Protein AF-A0A2G8KT86-F1 (afdb_monomer)

Structure (mmCIF, N/CA/C/O backbone):
data_AF-A0A2G8KT86-F1
#
_entry.id   AF-A0A2G8KT86-F1
#
loop_
_atom_site.group_PDB
_atom_site.id
_atom_site.type_symbol
_atom_site.label_atom_id
_atom_site.label_alt_id
_atom_site.label_comp_id
_atom_site.label_asym_id
_atom_site.label_entity_id
_atom_site.label_seq_id
_atom_site.pdbx_PDB_ins_code
_atom_site.Cartn_x
_atom_site.Cartn_y
_atom_site.Cartn_z
_atom_site.occupancy
_atom_site.B_iso_or_equiv
_atom_site.auth_seq_id
_atom_site.auth_comp_id
_atom_site.auth_asym_id
_atom_site.auth_atom_id
_atom_site.pdbx_PDB_model_num
ATOM 1 N N . MET A 1 1 ? -41.279 8.155 -11.897 1.00 30.06 1 MET A N 1
ATOM 2 C CA . MET A 1 1 ? -41.472 6.997 -11.000 1.00 30.06 1 MET A CA 1
ATOM 3 C C . MET A 1 1 ? -40.172 6.845 -10.224 1.00 30.06 1 MET A C 1
ATOM 5 O O . MET A 1 1 ? -39.197 6.355 -10.774 1.00 30.06 1 MET A O 1
ATOM 9 N N . ILE A 1 2 ? -40.099 7.451 -9.037 1.00 25.47 2 ILE A N 1
ATOM 10 C CA . ILE A 1 2 ? -38.886 7.472 -8.208 1.00 25.47 2 ILE A CA 1
ATOM 11 C C . ILE A 1 2 ? -38.742 6.053 -7.657 1.00 25.47 2 ILE A C 1
ATOM 13 O O . ILE A 1 2 ? -39.586 5.626 -6.872 1.00 25.47 2 ILE A O 1
ATOM 17 N N . ARG A 1 3 ? -37.759 5.284 -8.143 1.00 27.16 3 ARG A N 1
ATOM 18 C CA . ARG A 1 3 ? -37.439 3.982 -7.551 1.00 27.16 3 ARG A CA 1
ATOM 19 C C . ARG A 1 3 ? -37.040 4.241 -6.101 1.00 27.16 3 ARG A C 1
ATOM 21 O O . ARG A 1 3 ? -36.070 4.949 -5.851 1.00 27.16 3 ARG A O 1
ATOM 28 N N . SER A 1 4 ? -37.834 3.712 -5.175 1.00 34.44 4 SER A N 1
ATOM 29 C CA . SER A 1 4 ? -37.477 3.580 -3.767 1.00 34.44 4 SER A CA 1
ATOM 30 C C . SER A 1 4 ? -36.185 2.770 -3.700 1.00 34.44 4 SER A C 1
ATOM 32 O O . SER A 1 4 ? -36.219 1.554 -3.854 1.00 34.44 4 SER A O 1
ATOM 34 N N . LEU A 1 5 ? -35.047 3.448 -3.565 1.00 42.00 5 LEU A N 1
ATOM 35 C CA . LEU A 1 5 ? -33.783 2.824 -3.199 1.00 42.00 5 LEU A CA 1
ATOM 36 C C . LEU A 1 5 ? -33.956 2.360 -1.754 1.00 42.00 5 LEU A C 1
ATOM 38 O O . LEU A 1 5 ? -33.899 3.193 -0.855 1.00 42.00 5 LEU A O 1
ATOM 42 N N . SER A 1 6 ? -34.250 1.082 -1.526 1.00 51.47 6 SER A N 1
ATOM 43 C CA . SER A 1 6 ? -34.244 0.536 -0.168 1.00 51.47 6 SER A CA 1
ATOM 44 C C . SER A 1 6 ? -32.788 0.486 0.308 1.00 51.47 6 SER A C 1
ATOM 46 O O . SER A 1 6 ? -32.000 -0.270 -0.264 1.00 51.47 6 SER A O 1
ATOM 48 N N . PRO A 1 7 ? -32.381 1.323 1.278 1.00 70.44 7 PRO A N 1
ATOM 49 C CA . PRO A 1 7 ? -30.993 1.393 1.698 1.00 70.44 7 PRO A CA 1
ATOM 50 C C . PRO A 1 7 ? -30.634 0.167 2.541 1.00 70.44 7 PRO A C 1
ATOM 52 O O . PRO A 1 7 ? -31.467 -0.367 3.267 1.00 70.44 7 PRO A O 1
ATOM 55 N N . LEU A 1 8 ? -29.379 -0.267 2.457 1.00 72.69 8 LEU A N 1
ATOM 56 C CA . LEU A 1 8 ? -28.808 -1.198 3.423 1.00 72.69 8 LEU A CA 1
ATOM 57 C C . LEU A 1 8 ? -28.822 -0.540 4.810 1.00 72.69 8 LEU A C 1
ATOM 59 O O . LEU A 1 8 ? -28.224 0.521 4.995 1.00 72.69 8 LEU A O 1
ATOM 63 N N . GLU A 1 9 ? -29.500 -1.157 5.772 1.00 78.50 9 GLU A N 1
ATOM 64 C CA . GLU A 1 9 ? -29.534 -0.703 7.161 1.00 78.50 9 GLU A CA 1
ATOM 65 C C . GLU A 1 9 ? -28.512 -1.489 7.979 1.00 78.50 9 GLU A C 1
ATOM 67 O O . GLU A 1 9 ? -28.404 -2.706 7.848 1.00 78.50 9 GLU A O 1
ATOM 72 N N . LEU A 1 10 ? -27.758 -0.796 8.830 1.00 79.00 10 LEU A N 1
ATOM 73 C CA . LEU A 1 10 ? -26.762 -1.389 9.716 1.00 79.00 10 LEU A CA 1
ATOM 74 C C . LEU A 1 10 ? -26.991 -0.881 11.133 1.00 79.00 10 LEU A C 1
ATOM 76 O O . LEU A 1 10 ? -26.990 0.326 11.368 1.00 79.00 10 LEU A O 1
ATOM 80 N N . GLN A 1 11 ? -27.078 -1.802 12.083 1.00 81.00 11 GLN A N 1
ATOM 81 C CA . GLN A 1 11 ? -27.097 -1.499 13.505 1.00 81.00 11 GLN A CA 1
ATOM 82 C C . GLN A 1 11 ? -25.949 -2.231 14.193 1.00 81.00 11 GLN A C 1
ATOM 84 O O . GLN A 1 11 ? -25.805 -3.441 14.038 1.00 81.00 11 GLN A O 1
ATOM 89 N N . CYS A 1 12 ? -25.148 -1.522 14.986 1.00 79.38 12 CYS A N 1
ATOM 90 C CA . CYS A 1 12 ? -24.151 -2.148 15.848 1.00 79.38 12 CYS A CA 1
ATOM 91 C C . CYS A 1 12 ? -24.674 -2.245 17.284 1.00 79.38 12 CYS A C 1
ATOM 93 O O . CYS A 1 12 ? -25.558 -1.495 17.700 1.00 79.38 12 CYS A O 1
ATOM 95 N N . ARG A 1 13 ? -24.101 -3.171 18.050 1.00 80.06 13 ARG A N 1
ATOM 96 C CA . ARG A 1 13 ? -24.414 -3.403 19.458 1.00 80.06 13 ARG A CA 1
ATOM 97 C C . ARG A 1 13 ? -23.136 -3.420 20.274 1.00 80.06 13 ARG A C 1
ATOM 99 O O . ARG A 1 13 ? -22.137 -4.023 19.870 1.00 80.06 13 ARG A O 1
ATOM 106 N N . THR A 1 14 ? -23.189 -2.790 21.438 1.00 80.94 14 THR A N 1
ATOM 107 C CA . THR A 1 14 ? -22.102 -2.809 22.410 1.00 80.94 14 THR A CA 1
ATOM 108 C C . THR A 1 14 ? -22.468 -3.643 23.635 1.00 80.94 14 THR A C 1
ATOM 110 O O . THR A 1 14 ? -23.631 -3.957 23.879 1.00 80.94 14 THR A O 1
ATOM 113 N N . GLY A 1 15 ? -21.452 -4.061 24.379 1.00 80.00 15 GLY A N 1
ATOM 114 C CA . GLY A 1 15 ? -21.580 -4.703 25.684 1.00 80.00 15 GLY A CA 1
ATOM 115 C C . GLY A 1 15 ? -20.430 -4.268 26.585 1.00 80.00 15 GLY A C 1
ATOM 116 O O . GLY A 1 15 ? -19.457 -3.699 26.096 1.00 80.00 15 GLY A O 1
ATOM 117 N N . LEU A 1 16 ? -20.522 -4.521 27.893 1.00 84.25 16 LEU A N 1
ATOM 118 C CA . LEU A 1 16 ? -19.490 -4.095 28.851 1.00 84.25 16 LEU A CA 1
ATOM 119 C C . LEU A 1 16 ? -18.106 -4.630 28.469 1.00 84.25 16 LEU A C 1
ATOM 121 O O . LEU A 1 16 ? -17.969 -5.801 28.117 1.00 84.25 16 LEU A O 1
ATOM 125 N N . ALA A 1 17 ? -17.071 -3.801 28.539 1.00 84.50 17 ALA A N 1
ATOM 126 C CA . ALA A 1 17 ? -15.701 -4.249 28.312 1.00 84.50 17 ALA A CA 1
ATOM 127 C C . ALA A 1 17 ? -15.254 -5.219 29.416 1.00 84.50 17 ALA A C 1
ATOM 129 O O . ALA A 1 17 ? -15.837 -5.238 30.503 1.00 84.50 17 ALA A O 1
ATOM 130 N N . TRP A 1 18 ? -14.221 -6.015 29.141 1.00 87.19 18 TRP A N 1
ATOM 131 C CA . TRP A 1 18 ? -13.595 -6.885 30.136 1.00 87.19 18 TRP A CA 1
ATOM 132 C C . TRP A 1 18 ? -12.182 -6.408 30.461 1.00 87.19 18 TRP A C 1
ATOM 134 O O . TRP A 1 18 ? -11.434 -6.015 29.561 1.00 87.19 18 TRP A O 1
ATOM 144 N N . ASN A 1 19 ? -11.815 -6.459 31.739 1.00 86.44 19 ASN A N 1
ATOM 145 C CA . ASN A 1 19 ? -10.436 -6.243 32.167 1.00 86.44 19 ASN A CA 1
ATOM 146 C C . ASN A 1 19 ? -9.560 -7.475 31.855 1.00 86.44 19 ASN A C 1
ATOM 148 O O . ASN A 1 19 ? -10.053 -8.505 31.398 1.00 86.44 19 ASN A O 1
ATOM 152 N N . ASN A 1 20 ? -8.259 -7.397 32.148 1.00 84.31 20 ASN A N 1
ATOM 153 C CA . ASN A 1 20 ? -7.320 -8.519 31.978 1.00 84.31 20 ASN A CA 1
ATOM 154 C C . ASN A 1 20 ? -7.651 -9.785 32.801 1.00 84.31 20 ASN A C 1
ATOM 156 O O . ASN A 1 20 ? -7.024 -10.821 32.605 1.00 84.31 20 ASN A O 1
ATOM 160 N N . LEU A 1 21 ? -8.597 -9.708 33.741 1.00 86.06 21 LEU A N 1
ATOM 161 C CA . LEU A 1 21 ? -9.075 -10.831 34.553 1.00 86.06 21 LEU A CA 1
ATOM 162 C C . LEU A 1 21 ? -10.418 -11.387 34.045 1.00 86.06 21 LEU A C 1
ATOM 164 O O . LEU A 1 21 ? -11.024 -12.219 34.715 1.00 86.06 21 LEU A O 1
ATOM 168 N N . ASN A 1 22 ? -10.878 -10.950 32.866 1.00 83.44 22 ASN A N 1
ATOM 169 C CA . ASN A 1 22 ? -12.182 -11.274 32.280 1.00 83.44 22 ASN A CA 1
ATOM 170 C C . ASN A 1 22 ? -13.388 -10.800 33.114 1.00 83.44 22 ASN A C 1
ATOM 172 O O . ASN A 1 22 ? -14.484 -11.349 33.004 1.00 83.44 22 ASN A O 1
ATOM 176 N N . GLU A 1 23 ? -13.212 -9.762 33.933 1.00 88.06 23 GLU A N 1
ATOM 177 C CA . GLU A 1 23 ? -14.293 -9.156 34.713 1.00 88.06 23 GLU A CA 1
ATOM 178 C C . GLU A 1 23 ? -14.885 -7.953 33.974 1.00 88.06 23 GLU A C 1
ATOM 180 O O . GLU A 1 23 ? -14.172 -7.185 33.324 1.00 88.06 23 GLU A O 1
ATOM 185 N N . THR A 1 24 ? -16.197 -7.751 34.099 1.00 86.88 24 THR A N 1
ATOM 186 C CA . THR A 1 24 ? -16.901 -6.640 33.448 1.00 86.88 24 THR A C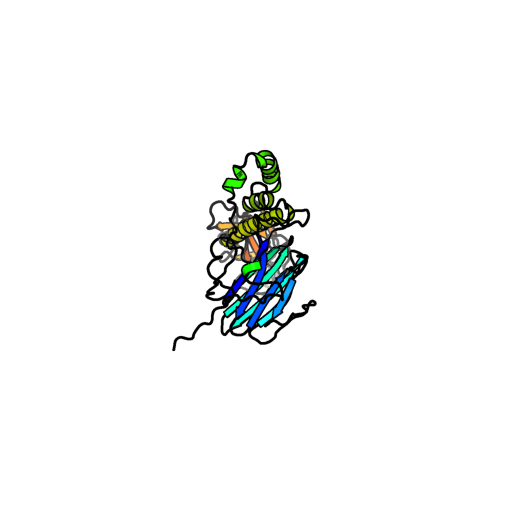A 1
ATOM 187 C C . THR A 1 24 ? -16.514 -5.281 34.024 1.00 86.88 24 THR A C 1
ATOM 189 O O . THR A 1 24 ? -16.559 -5.075 35.236 1.00 86.88 24 THR A O 1
ATOM 192 N N . VAL A 1 25 ? -16.248 -4.322 33.141 1.00 84.50 25 VAL A N 1
ATOM 193 C CA . VAL A 1 25 ? -15.935 -2.929 33.469 1.00 84.50 25 VAL A CA 1
ATOM 194 C C . VAL A 1 25 ? -17.157 -2.061 33.175 1.00 84.50 25 VAL A C 1
ATOM 196 O O . VAL A 1 25 ? -17.517 -1.865 32.019 1.00 84.50 25 VAL A O 1
ATOM 199 N N . ALA A 1 26 ? -17.799 -1.520 34.213 1.00 82.12 26 ALA A N 1
ATOM 200 C CA . ALA A 1 26 ? -19.052 -0.761 34.081 1.00 82.12 26 ALA A CA 1
ATOM 201 C C . ALA A 1 26 ? -18.917 0.553 33.284 1.00 82.12 26 ALA A C 1
ATOM 203 O O . ALA A 1 26 ? -19.892 1.073 32.746 1.00 82.12 26 ALA A O 1
ATOM 204 N N . THR A 1 27 ? -17.707 1.105 33.220 1.00 77.88 27 THR A N 1
ATOM 205 C CA . THR A 1 27 ? -17.407 2.400 32.597 1.00 77.88 27 THR A CA 1
ATOM 206 C C . THR A 1 27 ? -16.963 2.293 31.141 1.00 77.88 27 THR A C 1
ATOM 208 O O . THR A 1 27 ? -16.780 3.319 30.494 1.00 77.88 27 THR A O 1
ATOM 211 N N . ALA A 1 28 ? -16.810 1.079 30.607 1.00 80.38 28 ALA A N 1
ATOM 212 C CA . ALA A 1 28 ? -16.388 0.851 29.232 1.00 80.38 28 ALA A CA 1
ATOM 213 C C . ALA A 1 28 ? -17.311 -0.130 28.522 1.00 80.38 28 ALA A C 1
ATOM 215 O O . ALA A 1 28 ? -17.793 -1.102 29.102 1.00 80.38 28 ALA A O 1
ATOM 216 N N . THR A 1 29 ? -17.500 0.095 27.226 1.00 82.50 29 THR A N 1
ATOM 217 C CA . THR A 1 29 ? -18.201 -0.837 26.349 1.00 82.50 29 THR A CA 1
ATOM 218 C C . THR A 1 29 ? -17.368 -1.116 25.104 1.00 82.50 29 THR A C 1
ATOM 220 O O . THR A 1 29 ? -16.588 -0.274 24.671 1.00 82.50 29 THR A O 1
ATOM 223 N N . VAL A 1 30 ? -17.523 -2.312 24.543 1.00 80.25 30 VAL A N 1
ATOM 224 C CA . VAL A 1 30 ? -16.889 -2.753 23.292 1.00 80.25 30 VAL A CA 1
ATOM 225 C C . VAL A 1 30 ? -17.957 -3.224 22.314 1.00 80.25 30 VAL A C 1
ATOM 227 O O . VAL A 1 30 ? -19.075 -3.545 22.724 1.00 80.25 30 VAL A O 1
ATOM 230 N N . PHE A 1 31 ? -17.632 -3.281 21.024 1.00 81.69 31 PHE A N 1
ATOM 231 C CA . PHE A 1 31 ? -18.527 -3.855 20.023 1.00 81.69 31 PHE A CA 1
ATOM 232 C C . PHE A 1 31 ? -18.649 -5.366 20.223 1.00 81.69 31 PHE A C 1
ATOM 234 O O . PHE A 1 31 ? -17.655 -6.089 20.251 1.00 81.69 31 PHE A O 1
ATOM 241 N N . VAL A 1 32 ? -19.887 -5.844 20.348 1.00 85.19 32 VAL A N 1
ATOM 242 C CA . VAL A 1 32 ? -20.200 -7.264 20.594 1.00 85.19 32 VAL A CA 1
ATOM 243 C C . VAL A 1 32 ? -21.140 -7.854 19.548 1.00 85.19 32 VAL A C 1
ATOM 245 O O . VAL A 1 32 ? -21.571 -8.999 19.670 1.00 85.19 32 VAL A O 1
ATOM 248 N N . GLY A 1 33 ? -21.511 -7.075 18.537 1.00 86.25 33 GLY A N 1
ATOM 249 C CA . GLY A 1 33 ? -22.323 -7.557 17.435 1.00 86.25 33 GLY A CA 1
ATOM 250 C C . GLY A 1 33 ? -22.766 -6.455 16.490 1.00 86.25 33 GLY A C 1
ATOM 251 O O . GLY A 1 33 ? -22.688 -5.267 16.805 1.00 86.25 33 GLY A O 1
ATOM 252 N N . PHE A 1 34 ? -23.261 -6.871 15.335 1.00 86.38 34 PHE A N 1
ATOM 253 C CA . PHE A 1 34 ? -23.908 -6.015 14.354 1.00 86.38 34 PHE A CA 1
ATOM 254 C C . PHE A 1 34 ? -25.012 -6.793 13.630 1.00 86.38 34 PHE A C 1
ATOM 256 O O . PHE A 1 34 ? -24.960 -8.018 13.528 1.00 86.38 34 PHE A O 1
ATOM 263 N N . ALA A 1 35 ? -26.009 -6.076 13.132 1.00 87.06 35 ALA A N 1
ATOM 264 C CA . ALA A 1 35 ? -27.081 -6.603 12.307 1.00 87.06 35 ALA A CA 1
ATOM 265 C C . ALA A 1 35 ? -27.220 -5.730 11.059 1.00 87.06 35 ALA A C 1
ATOM 267 O O . ALA A 1 35 ? -27.201 -4.501 11.145 1.00 87.06 35 ALA A O 1
ATOM 268 N N . VAL A 1 36 ? -27.337 -6.375 9.903 1.00 84.50 36 VAL A N 1
ATOM 269 C CA . VAL A 1 36 ? -27.530 -5.740 8.601 1.00 84.50 36 VAL A CA 1
ATOM 270 C C . VAL A 1 36 ? -28.853 -6.204 8.027 1.00 84.50 36 VAL A C 1
ATOM 272 O O . VAL A 1 36 ? -29.089 -7.408 7.949 1.00 84.50 36 VAL A O 1
ATOM 275 N N . GLN A 1 37 ? -29.677 -5.260 7.584 1.00 85.25 37 GLN A N 1
ATOM 276 C CA . GLN A 1 37 ? -30.889 -5.525 6.821 1.00 85.25 37 GLN A CA 1
ATOM 277 C C . GLN A 1 37 ? -30.723 -4.983 5.401 1.00 85.25 37 GLN A C 1
ATOM 279 O O . GLN A 1 37 ? -30.433 -3.806 5.191 1.00 85.25 37 GLN A O 1
ATOM 284 N N . PHE A 1 38 ? -30.943 -5.842 4.412 1.00 83.06 38 PHE A N 1
ATOM 285 C CA . PHE A 1 38 ? -30.991 -5.485 3.003 1.00 83.06 38 PHE A CA 1
ATOM 286 C C . PHE A 1 38 ? -32.231 -6.112 2.368 1.00 83.06 38 PHE A C 1
ATOM 288 O O . PHE A 1 38 ? -32.312 -7.330 2.226 1.00 83.06 38 PHE A O 1
ATOM 295 N N . HIS A 1 39 ? -33.217 -5.293 1.995 1.00 81.81 39 HIS A N 1
ATOM 296 C CA . HIS A 1 39 ? -34.538 -5.774 1.570 1.00 81.81 39 HIS A CA 1
ATOM 297 C C . HIS A 1 39 ? -35.162 -6.712 2.619 1.00 81.81 39 HIS A C 1
ATOM 299 O O . HIS A 1 39 ? -35.388 -6.290 3.748 1.00 81.81 39 HIS A O 1
ATOM 305 N N . SER A 1 40 ? -35.433 -7.972 2.270 1.00 86.00 40 SER A N 1
ATOM 306 C CA . SER A 1 40 ? -35.930 -9.022 3.170 1.00 86.00 40 SER A CA 1
ATOM 307 C C . SER A 1 40 ? -34.820 -9.878 3.789 1.00 86.00 40 SER A C 1
ATOM 309 O O . SER A 1 40 ? -35.118 -10.870 4.449 1.00 86.00 40 SER A O 1
ATOM 311 N N . HIS A 1 41 ? -33.552 -9.536 3.560 1.00 87.12 41 HIS A N 1
ATOM 312 C CA . HIS A 1 41 ? -32.406 -10.302 4.031 1.00 87.12 41 HIS A CA 1
ATOM 313 C C . HIS A 1 41 ? -31.778 -9.646 5.248 1.00 87.12 41 HIS A C 1
ATOM 315 O O . HIS A 1 41 ? -31.306 -8.512 5.180 1.00 87.12 41 HIS A O 1
ATOM 321 N N . ARG A 1 42 ? -31.729 -10.394 6.343 1.00 88.81 42 ARG A N 1
ATOM 322 C CA . ARG A 1 42 ? -31.085 -9.994 7.581 1.00 88.81 42 ARG A CA 1
ATOM 323 C C . ARG A 1 42 ? -29.890 -10.876 7.857 1.00 88.81 42 ARG A C 1
ATOM 325 O O . ARG A 1 42 ? -30.035 -12.094 7.910 1.00 88.81 42 ARG A O 1
ATOM 332 N N . VAL A 1 43 ? -28.739 -10.264 8.091 1.00 89.06 43 VAL A N 1
ATOM 333 C CA . VAL A 1 43 ? -27.562 -10.947 8.631 1.00 89.06 43 VAL A CA 1
ATOM 334 C C . VAL A 1 43 ? -27.247 -10.335 9.980 1.00 89.06 43 VAL A C 1
ATOM 336 O O . VAL A 1 43 ? -27.002 -9.135 10.066 1.00 89.06 43 VAL A O 1
ATOM 339 N N . GLN A 1 44 ? -27.237 -11.149 11.027 1.00 90.31 44 GLN A N 1
ATOM 340 C CA . GLN A 1 44 ? -26.820 -10.734 12.361 1.00 90.31 44 GLN A CA 1
ATOM 341 C C . GLN A 1 44 ? -25.590 -11.528 12.782 1.00 90.31 44 GLN A C 1
ATOM 343 O O . GLN A 1 44 ? -25.503 -12.736 12.577 1.00 90.31 44 GLN A O 1
ATOM 348 N N . VAL A 1 45 ? -24.645 -10.829 13.398 1.00 88.69 45 VAL A N 1
ATOM 349 C CA . VAL A 1 45 ? -23.404 -11.381 13.925 1.00 88.69 45 VAL A CA 1
ATOM 350 C C . VAL A 1 45 ? -23.245 -10.905 15.352 1.00 88.69 45 VAL A C 1
ATOM 352 O O . VAL A 1 45 ? -23.329 -9.710 15.637 1.00 88.69 45 VAL A O 1
ATOM 355 N N . VAL A 1 46 ? -23.005 -11.839 16.256 1.00 89.38 46 VAL A N 1
ATOM 356 C CA . VAL A 1 46 ? -22.932 -11.590 17.692 1.00 89.38 46 VAL A CA 1
ATOM 357 C C . VAL A 1 46 ? -21.751 -12.356 18.266 1.00 89.38 46 VAL A C 1
ATOM 359 O O . VAL A 1 46 ? -21.557 -13.513 17.925 1.00 89.38 46 VAL A O 1
ATOM 362 N N . LEU A 1 47 ? -20.959 -11.739 19.145 1.00 87.25 47 LEU A N 1
ATOM 363 C CA . LEU A 1 47 ? -19.955 -12.473 19.917 1.00 87.25 47 LEU A CA 1
ATOM 364 C C . LEU A 1 47 ? -20.629 -13.517 20.813 1.00 87.25 47 LEU A C 1
ATOM 366 O O . LEU A 1 47 ? -21.637 -13.223 21.460 1.00 87.25 47 LEU A O 1
ATOM 370 N N . ASN A 1 48 ? -20.040 -14.709 20.896 1.00 86.06 48 ASN A N 1
ATOM 371 C CA . ASN A 1 48 ? -20.455 -15.703 21.885 1.00 86.06 48 ASN A CA 1
ATOM 372 C C . ASN A 1 48 ? -20.198 -15.200 23.319 1.00 86.06 48 ASN A C 1
ATOM 374 O O . ASN A 1 48 ? -19.493 -14.211 23.543 1.00 86.06 48 ASN A O 1
ATOM 378 N N . LYS A 1 49 ? -20.758 -15.900 24.312 1.00 82.88 49 LYS A N 1
ATOM 379 C CA . LYS A 1 49 ? -20.655 -15.510 25.728 1.00 82.88 49 LYS A CA 1
ATOM 380 C C . LYS A 1 49 ? -19.207 -15.398 26.201 1.00 82.88 49 LYS A C 1
ATOM 382 O O . LYS A 1 49 ? -18.905 -14.520 27.000 1.00 82.88 49 LYS A O 1
ATOM 387 N N . GLU A 1 50 ? -18.325 -16.244 25.676 1.00 83.94 50 GLU A N 1
ATOM 388 C CA . GLU A 1 50 ? -16.895 -16.282 25.991 1.00 83.94 50 GLU A CA 1
ATOM 389 C C . GLU A 1 50 ? -16.068 -15.248 25.204 1.00 83.94 50 GLU A C 1
ATOM 391 O O . GLU A 1 50 ? -14.885 -15.081 25.486 1.00 83.94 50 GLU A O 1
ATOM 396 N N . ARG A 1 51 ? -16.665 -14.553 24.225 1.00 80.81 51 ARG A N 1
ATOM 397 C CA . ARG A 1 51 ? -16.016 -13.590 23.309 1.00 80.81 51 ARG A CA 1
ATOM 398 C C . ARG A 1 51 ? -14.803 -14.139 22.554 1.00 80.81 51 ARG A C 1
ATOM 400 O O . ARG A 1 51 ? -13.890 -13.402 22.186 1.00 80.81 51 ARG A O 1
ATOM 407 N N . THR A 1 52 ? -14.813 -15.438 22.298 1.00 80.75 52 THR A N 1
ATOM 408 C CA . THR A 1 52 ? -13.781 -16.161 21.543 1.00 80.75 52 THR A CA 1
ATOM 409 C C . THR A 1 52 ? -14.202 -16.461 20.107 1.00 80.75 52 THR A C 1
ATOM 411 O O . THR A 1 52 ? -13.366 -16.831 19.287 1.00 80.75 52 THR A O 1
ATOM 414 N N . GLY A 1 53 ? -15.483 -16.286 19.785 1.00 80.44 53 GLY A N 1
ATOM 415 C CA . GLY A 1 53 ? -16.046 -16.536 18.466 1.00 80.44 53 GLY A CA 1
ATOM 416 C C . GLY A 1 53 ? -17.318 -15.733 18.228 1.00 80.44 53 GLY A C 1
ATOM 417 O O . GLY A 1 53 ? -17.679 -14.857 19.017 1.00 80.44 53 GLY A O 1
ATOM 418 N N . VAL A 1 54 ? -17.998 -16.037 17.126 1.00 85.12 54 VAL A N 1
ATOM 419 C CA . VAL A 1 54 ? -19.258 -15.396 16.748 1.00 85.12 54 VAL A CA 1
ATOM 420 C C . VAL A 1 54 ? -20.347 -16.425 16.496 1.00 85.12 54 VAL A C 1
ATOM 422 O O . VAL A 1 54 ? -20.087 -17.511 15.986 1.00 85.12 54 VAL A O 1
ATOM 425 N N . GLU A 1 55 ? -21.574 -16.042 16.804 1.00 88.38 55 GLU A N 1
ATOM 426 C CA . GLU A 1 55 ? -22.779 -16.626 16.246 1.00 88.38 55 GLU A CA 1
ATOM 427 C C . GLU A 1 55 ? -23.223 -15.769 15.059 1.00 88.38 55 GLU A C 1
ATOM 429 O O . GLU A 1 55 ? -23.284 -14.538 15.150 1.00 88.38 55 GLU A O 1
ATOM 434 N N . VAL A 1 56 ? -23.517 -16.425 13.939 1.00 88.00 56 VAL A N 1
ATOM 435 C CA . VAL A 1 56 ? -23.987 -15.774 12.718 1.00 88.00 56 VAL A CA 1
ATOM 436 C C . VAL A 1 56 ? -25.372 -16.303 12.412 1.00 88.00 56 VAL A C 1
ATOM 438 O O . VAL A 1 56 ? -25.584 -17.511 12.378 1.00 88.00 56 VAL A O 1
ATOM 441 N N . THR A 1 57 ? -26.313 -15.402 12.170 1.00 90.12 57 THR A N 1
ATOM 442 C CA . THR A 1 57 ? -27.685 -15.742 11.801 1.00 90.12 57 THR A CA 1
ATOM 443 C C . THR A 1 57 ? -28.047 -15.089 10.476 1.00 90.12 57 THR A C 1
ATOM 445 O O . THR A 1 57 ? -27.669 -13.946 10.205 1.00 90.12 57 THR A O 1
ATOM 448 N N . TYR A 1 58 ? -28.790 -15.820 9.648 1.00 90.50 58 TYR A N 1
ATOM 449 C CA . TYR A 1 58 ? -29.442 -15.297 8.453 1.00 90.50 58 TYR A CA 1
ATOM 450 C C . TYR A 1 58 ? -30.946 -15.484 8.599 1.00 90.50 58 TYR A C 1
ATOM 452 O O . TYR A 1 58 ? -31.408 -16.614 8.753 1.00 90.50 58 TYR A O 1
ATOM 460 N N . ASN A 1 59 ? -31.702 -14.385 8.570 1.00 91.19 59 ASN A N 1
ATOM 461 C CA . ASN A 1 59 ? -33.148 -14.387 8.816 1.00 91.19 59 ASN A CA 1
ATOM 462 C C . ASN A 1 59 ? -33.528 -15.240 10.048 1.00 91.19 59 ASN A C 1
ATOM 464 O O . ASN A 1 59 ? -34.390 -16.110 9.964 1.00 91.19 59 ASN A O 1
ATOM 468 N N . ASP A 1 60 ? -32.823 -15.016 11.165 1.00 89.06 60 ASP A N 1
ATOM 469 C CA . ASP A 1 60 ? -32.981 -15.700 12.466 1.00 89.06 60 ASP A CA 1
ATOM 470 C C . ASP A 1 60 ? -32.562 -17.166 12.537 1.00 89.06 60 ASP A C 1
ATOM 472 O O . ASP A 1 60 ? -32.523 -17.744 13.622 1.00 89.06 60 ASP A O 1
ATOM 476 N N . ALA A 1 61 ? -32.184 -17.775 11.416 1.00 89.06 61 ALA A N 1
ATOM 477 C CA . ALA A 1 61 ? -31.606 -19.106 11.422 1.00 89.06 61 ALA A CA 1
ATOM 478 C C . ALA A 1 61 ? -30.101 -19.026 11.700 1.00 89.06 61 ALA A C 1
ATOM 480 O O . ALA A 1 61 ? -29.369 -18.337 10.987 1.00 89.06 61 ALA A O 1
ATOM 481 N N . VAL A 1 62 ? -29.631 -19.755 12.716 1.00 87.94 62 VAL A N 1
ATOM 482 C CA . VAL A 1 62 ? -28.197 -19.899 13.008 1.00 87.94 62 VAL A CA 1
ATOM 483 C C . VAL A 1 62 ? -27.502 -20.594 11.839 1.00 87.94 62 VAL A C 1
ATOM 485 O O . VAL A 1 62 ? -27.906 -21.676 11.411 1.00 87.94 62 VAL A O 1
ATOM 488 N N . LEU A 1 63 ? -26.436 -19.975 11.339 1.00 85.88 63 LEU A N 1
ATOM 489 C CA . LEU A 1 63 ? -25.584 -20.519 10.293 1.00 85.88 63 LEU A CA 1
ATOM 490 C C . LEU A 1 63 ? -24.403 -21.263 10.915 1.00 85.88 63 LEU A C 1
ATOM 492 O O . LEU A 1 63 ? -23.643 -20.704 11.704 1.00 85.88 63 LEU A O 1
ATOM 496 N N . GLN A 1 64 ? -24.217 -22.518 10.512 1.00 80.31 64 GLN A N 1
ATOM 497 C CA . GLN A 1 64 ? -23.000 -23.278 10.795 1.00 80.31 64 GLN A CA 1
ATOM 498 C C . GLN A 1 64 ? -21.980 -22.950 9.702 1.00 80.31 64 GLN A C 1
ATOM 500 O O . GLN A 1 64 ? -22.093 -23.436 8.576 1.00 80.31 64 GLN A O 1
ATOM 505 N N . ILE A 1 65 ? -21.034 -22.060 9.998 1.00 68.56 65 ILE A N 1
ATOM 506 C CA . ILE A 1 65 ? -20.033 -21.603 9.026 1.00 68.56 65 ILE A CA 1
ATOM 507 C C . ILE A 1 65 ? -18.731 -22.377 9.249 1.00 68.56 65 ILE A C 1
ATOM 509 O O . ILE A 1 65 ? -17.756 -21.853 9.784 1.00 68.56 65 ILE A O 1
ATOM 513 N N . ASP A 1 66 ? -18.726 -23.642 8.837 1.00 64.88 66 ASP A N 1
ATOM 514 C CA . ASP A 1 66 ? -17.536 -24.496 8.858 1.00 64.88 66 ASP A CA 1
ATOM 515 C C . ASP A 1 66 ? -16.788 -24.371 7.526 1.00 64.88 66 ASP A C 1
ATOM 517 O O . ASP A 1 66 ? -17.049 -25.123 6.591 1.00 64.88 66 ASP A O 1
ATOM 521 N N . ASP A 1 67 ? -15.909 -23.364 7.416 1.00 56.31 67 ASP A N 1
ATOM 522 C CA . ASP A 1 67 ? -15.055 -23.071 6.244 1.00 56.31 67 ASP A CA 1
ATOM 523 C C . ASP A 1 67 ? -15.804 -23.067 4.878 1.00 56.31 67 ASP A C 1
ATOM 525 O O . ASP A 1 67 ? -15.204 -23.210 3.810 1.00 56.31 67 ASP A O 1
ATOM 529 N N . ALA A 1 68 ? -17.130 -22.884 4.909 1.00 60.31 68 ALA A N 1
ATOM 530 C CA . ALA A 1 68 ? -18.033 -23.056 3.778 1.00 60.31 68 ALA A CA 1
ATOM 531 C C . ALA A 1 68 ? -18.657 -21.731 3.319 1.00 60.31 68 ALA A C 1
ATOM 533 O O . ALA A 1 68 ? -18.934 -20.818 4.097 1.00 60.31 68 ALA A O 1
ATOM 534 N N . PHE A 1 69 ? -18.895 -21.659 2.012 1.00 73.56 69 PHE A N 1
ATOM 535 C CA . PHE A 1 69 ? -19.604 -20.584 1.330 1.00 73.56 69 PHE A CA 1
ATOM 536 C C . PHE A 1 69 ? -21.119 -20.741 1.517 1.00 73.56 69 PHE A C 1
ATOM 538 O O . PHE A 1 69 ? -21.658 -21.821 1.274 1.00 73.56 69 PHE A O 1
ATOM 545 N N . PHE A 1 70 ? -21.818 -19.669 1.892 1.00 80.06 70 PHE A N 1
ATOM 546 C CA . PHE A 1 70 ? -23.274 -19.648 2.019 1.00 80.06 70 PHE A CA 1
ATOM 547 C C . PHE A 1 70 ? -23.875 -18.570 1.110 1.00 80.06 70 PHE A C 1
ATOM 549 O O . PHE A 1 70 ? -23.627 -17.378 1.279 1.00 80.06 70 PHE A O 1
ATOM 556 N N . THR A 1 71 ? -24.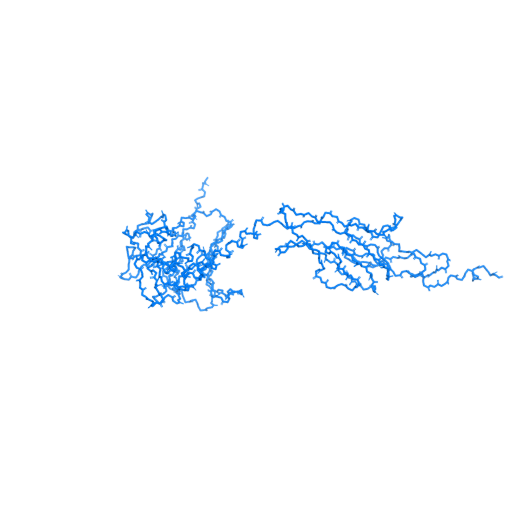679 -18.994 0.136 1.00 80.12 71 THR A N 1
ATOM 557 C CA . THR A 1 71 ? -25.421 -18.112 -0.779 1.00 80.12 71 THR A CA 1
ATOM 558 C C . THR A 1 71 ? -26.892 -18.497 -0.761 1.00 80.12 71 THR A C 1
ATOM 560 O O . THR A 1 71 ? -27.284 -19.436 -1.453 1.00 80.12 71 THR A O 1
ATOM 563 N N . PRO A 1 72 ? -27.721 -17.826 0.057 1.00 78.25 72 PRO A N 1
ATOM 564 C CA . PRO A 1 72 ? -29.152 -18.110 0.087 1.00 78.25 72 PRO A CA 1
ATOM 565 C C . PRO A 1 72 ? -29.840 -17.705 -1.226 1.00 78.25 72 PRO A C 1
ATOM 567 O O . PRO A 1 72 ? -30.834 -18.315 -1.611 1.00 78.25 72 PRO A O 1
ATOM 570 N N . ASP A 1 73 ? -29.287 -16.714 -1.929 1.00 81.56 73 ASP A N 1
ATOM 571 C CA . ASP A 1 73 ? -29.711 -16.253 -3.250 1.00 81.56 73 ASP A CA 1
ATOM 572 C C . ASP A 1 73 ? -28.592 -15.428 -3.922 1.00 81.56 73 ASP A C 1
ATOM 574 O O . ASP A 1 73 ? -27.444 -15.424 -3.478 1.00 81.56 73 ASP A O 1
ATOM 578 N N . TRP A 1 74 ? -28.916 -14.748 -5.026 1.00 78.38 74 TRP A N 1
ATOM 579 C CA . TRP A 1 74 ? -27.974 -13.915 -5.778 1.00 78.38 74 TRP A CA 1
ATOM 580 C C . TRP A 1 74 ? -27.698 -12.543 -5.139 1.00 78.38 74 TRP A C 1
ATOM 582 O O . TRP A 1 74 ? -26.736 -11.885 -5.529 1.00 78.38 74 TRP A O 1
ATOM 592 N N . GLN A 1 75 ? -28.528 -12.092 -4.194 1.00 83.12 75 GLN A N 1
ATOM 593 C CA . GLN A 1 75 ? -28.388 -10.800 -3.522 1.00 83.12 75 GLN A CA 1
ATOM 594 C C . GLN A 1 75 ? -27.491 -10.881 -2.292 1.00 83.12 75 GLN A C 1
ATOM 596 O O . GLN A 1 75 ? -26.923 -9.863 -1.911 1.00 83.12 75 GLN A O 1
ATOM 601 N N . VAL A 1 76 ? -27.350 -12.051 -1.662 1.00 85.06 76 VAL A N 1
ATOM 602 C CA . VAL A 1 76 ? -26.546 -12.209 -0.444 1.00 85.06 76 VAL A CA 1
ATOM 603 C C . VAL A 1 76 ? -25.523 -13.322 -0.589 1.00 85.06 76 VAL A C 1
ATOM 605 O O . VAL A 1 76 ? -25.814 -14.430 -1.022 1.00 85.06 76 VAL A O 1
ATOM 608 N N . THR A 1 77 ? -24.296 -13.041 -0.172 1.00 85.50 77 THR A N 1
ATOM 609 C CA . THR A 1 77 ? -23.218 -14.022 -0.070 1.00 85.50 77 THR A CA 1
ATOM 610 C C . THR A 1 77 ? -22.536 -13.886 1.280 1.00 85.50 77 THR A C 1
ATOM 612 O O . THR A 1 77 ? -22.174 -12.781 1.670 1.00 85.50 77 THR A O 1
ATOM 615 N N . ILE A 1 78 ? -22.332 -14.996 1.983 1.00 85.38 78 ILE A N 1
ATOM 616 C CA . ILE A 1 78 ? -21.607 -15.054 3.253 1.00 85.38 78 ILE A CA 1
ATOM 617 C C . ILE A 1 78 ? -20.458 -16.055 3.105 1.00 85.38 78 ILE A C 1
ATOM 619 O O . ILE A 1 78 ? -20.665 -17.187 2.671 1.00 85.38 78 ILE A O 1
ATOM 623 N N . LEU A 1 79 ? -19.240 -15.639 3.438 1.00 82.94 79 LEU A N 1
ATOM 624 C CA . LEU A 1 79 ? -18.033 -16.449 3.284 1.00 82.94 79 LEU A CA 1
ATOM 625 C C . LEU A 1 79 ? -17.091 -16.245 4.467 1.00 82.94 79 LEU A C 1
ATOM 627 O O . LEU A 1 79 ? -16.840 -15.115 4.867 1.00 82.94 79 LEU A O 1
ATOM 631 N N . LEU A 1 80 ? -16.536 -17.335 4.988 1.00 76.88 80 LEU A N 1
ATOM 632 C CA . LEU A 1 80 ? -15.412 -17.296 5.916 1.00 76.88 80 LEU A CA 1
ATOM 633 C C . LEU A 1 80 ? -14.107 -17.334 5.118 1.00 76.88 80 LEU A C 1
ATOM 635 O O . LEU A 1 80 ? -13.836 -18.303 4.414 1.00 76.88 80 LEU A O 1
ATOM 639 N N . ASP A 1 81 ? -13.317 -16.272 5.213 1.00 73.75 81 ASP A N 1
ATOM 640 C CA . ASP A 1 81 ? -11.993 -16.155 4.611 1.00 73.75 81 ASP A CA 1
ATOM 641 C C . ASP A 1 81 ? -10.911 -16.194 5.696 1.00 73.75 81 ASP A C 1
ATOM 643 O O . ASP A 1 81 ? -11.149 -15.908 6.871 1.00 73.75 81 ASP A O 1
ATOM 647 N N . LYS A 1 82 ? -9.684 -16.525 5.306 1.00 71.94 82 LYS A N 1
ATOM 648 C CA . LYS A 1 82 ? -8.505 -16.347 6.147 1.00 71.94 82 LYS A CA 1
ATOM 649 C C . LYS A 1 82 ? -7.675 -15.221 5.555 1.00 71.94 82 LYS A C 1
ATOM 651 O O . LYS A 1 82 ? -7.087 -15.372 4.483 1.00 71.94 82 LYS A O 1
ATOM 656 N N . ASN A 1 83 ? -7.567 -14.115 6.283 1.00 68.50 83 ASN A N 1
ATOM 657 C CA . ASN A 1 83 ? -6.731 -12.999 5.874 1.00 68.50 83 ASN A CA 1
ATOM 658 C C . ASN A 1 83 ? -5.285 -13.482 5.703 1.00 68.50 83 ASN A C 1
ATOM 660 O O . ASN A 1 83 ? -4.649 -13.954 6.645 1.00 68.50 83 ASN A O 1
ATOM 664 N N . ARG A 1 84 ? -4.754 -13.375 4.482 1.00 66.44 84 ARG A N 1
ATOM 665 C CA . ARG A 1 84 ? -3.420 -13.894 4.139 1.00 66.44 84 ARG A CA 1
ATOM 666 C C . ARG A 1 84 ? -2.279 -13.128 4.807 1.00 66.44 84 ARG A C 1
ATOM 668 O O . ARG A 1 84 ? -1.200 -13.690 4.948 1.00 66.44 84 ARG A O 1
ATOM 675 N N . LYS A 1 85 ? -2.504 -11.868 5.197 1.00 60.44 85 LYS A N 1
ATOM 676 C CA . LYS A 1 85 ? -1.501 -11.021 5.859 1.00 60.44 85 LYS A CA 1
ATOM 677 C C . LYS A 1 85 ? -1.464 -11.267 7.363 1.00 60.44 85 LYS A C 1
ATOM 679 O O . LYS A 1 85 ? -0.390 -11.409 7.929 1.00 60.44 85 LYS A O 1
ATOM 684 N N . THR A 1 86 ? -2.631 -11.330 8.002 1.00 64.94 86 THR A N 1
ATOM 685 C CA . THR A 1 86 ? -2.733 -11.427 9.470 1.00 64.94 86 THR A CA 1
ATOM 686 C C . THR A 1 86 ? -2.945 -12.858 9.966 1.00 64.94 86 THR A C 1
ATOM 688 O O . THR A 1 86 ? -2.817 -13.132 11.155 1.00 64.94 86 THR A O 1
ATOM 691 N N . GLY A 1 87 ? -3.312 -13.782 9.075 1.00 64.12 87 GLY A N 1
ATOM 692 C CA . GLY A 1 87 ? -3.694 -15.152 9.410 1.00 64.12 87 GLY A CA 1
ATOM 693 C C . GLY A 1 87 ? -5.046 -15.276 10.122 1.00 64.12 87 GLY A C 1
ATOM 694 O O . GLY A 1 87 ? -5.443 -16.400 10.442 1.00 64.12 87 GLY A O 1
ATOM 695 N N . ARG A 1 88 ? -5.750 -14.163 10.371 1.00 68.50 88 ARG A N 1
ATOM 696 C CA . ARG A 1 88 ? -7.024 -14.127 11.103 1.00 68.50 88 ARG A CA 1
ATOM 697 C C . ARG A 1 88 ? -8.168 -14.645 10.231 1.00 68.50 88 ARG A C 1
ATOM 699 O O . ARG A 1 88 ? -8.189 -14.404 9.025 1.00 68.50 88 ARG A O 1
ATOM 706 N N . LYS A 1 89 ? -9.118 -15.359 10.845 1.00 68.88 89 LYS A N 1
ATOM 707 C CA . LYS A 1 89 ? -10.390 -15.693 10.193 1.00 68.88 89 LYS A CA 1
ATOM 708 C C . LYS A 1 89 ? -11.241 -14.423 10.117 1.00 68.88 89 LYS A C 1
ATOM 710 O O . LYS A 1 89 ? -11.428 -13.749 11.129 1.00 68.88 89 LYS A O 1
ATOM 715 N N . GLU A 1 90 ? -11.731 -14.118 8.929 1.00 74.31 90 GLU A N 1
ATOM 716 C CA . GLU A 1 90 ? -12.616 -13.000 8.636 1.00 74.31 90 GLU A CA 1
ATOM 717 C C . GLU A 1 90 ? -13.903 -13.550 8.043 1.00 74.31 90 GLU A C 1
ATOM 719 O O . GLU A 1 90 ? -13.857 -14.418 7.177 1.00 74.31 90 GLU A O 1
ATOM 724 N N . LEU A 1 91 ? -15.057 -13.052 8.469 1.00 75.44 91 LEU A N 1
ATOM 725 C CA . LEU A 1 91 ? -16.287 -13.341 7.743 1.00 75.44 91 LEU A CA 1
ATOM 726 C C . LEU A 1 91 ? -16.627 -12.156 6.847 1.00 75.44 91 LEU A C 1
ATOM 728 O O . LEU A 1 91 ? -16.579 -10.996 7.260 1.00 75.44 91 LEU A O 1
ATOM 732 N N . ILE A 1 92 ? -16.981 -12.486 5.616 1.00 78.38 92 ILE A N 1
ATOM 733 C CA . ILE A 1 92 ? -17.354 -11.578 4.554 1.00 78.38 92 ILE A CA 1
ATOM 734 C C . ILE A 1 92 ? -18.846 -11.749 4.295 1.00 78.38 92 ILE A C 1
ATOM 736 O O . ILE A 1 92 ? -19.277 -12.836 3.924 1.00 78.38 92 ILE A O 1
ATOM 740 N N . ALA A 1 93 ? -19.619 -10.676 4.429 1.00 81.44 93 ALA A N 1
ATOM 741 C CA . ALA A 1 93 ? -20.997 -10.613 3.952 1.00 81.44 93 ALA A CA 1
ATOM 742 C C . ALA A 1 93 ? -21.070 -9.636 2.774 1.00 81.44 93 ALA A C 1
ATOM 744 O O . ALA A 1 93 ? -20.723 -8.466 2.918 1.00 81.44 93 ALA A O 1
ATOM 745 N N . ALA A 1 94 ? -21.491 -10.105 1.604 1.00 81.94 94 ALA A N 1
ATOM 746 C CA . ALA A 1 94 ? -21.670 -9.289 0.414 1.00 81.94 94 ALA A CA 1
ATOM 747 C C . ALA A 1 94 ? -23.153 -9.201 0.049 1.00 81.94 94 ALA A C 1
ATOM 749 O O . ALA A 1 94 ? -23.815 -10.223 -0.116 1.00 81.94 94 ALA A O 1
ATOM 750 N N . PHE A 1 95 ? -23.641 -7.973 -0.100 1.00 82.69 95 PHE A N 1
ATOM 751 C CA . PHE A 1 95 ? -24.994 -7.641 -0.533 1.00 82.69 95 PHE A CA 1
ATOM 752 C C . PHE A 1 95 ? -24.939 -7.030 -1.928 1.00 82.69 95 PHE A C 1
ATOM 754 O O . PHE A 1 95 ? -24.126 -6.136 -2.170 1.00 82.69 95 PHE A O 1
ATOM 761 N N . GLN A 1 96 ? -25.777 -7.511 -2.839 1.00 80.25 96 GLN A N 1
ATOM 762 C CA . GLN A 1 96 ? -25.782 -7.130 -4.247 1.00 80.25 96 GLN A CA 1
ATOM 763 C C . GLN A 1 96 ? -27.186 -6.715 -4.693 1.00 80.25 96 GLN A C 1
ATOM 765 O O . GLN A 1 96 ? -28.176 -7.389 -4.414 1.00 80.25 96 GLN A O 1
ATOM 770 N N . ASP A 1 97 ? -27.258 -5.619 -5.439 1.00 74.56 97 ASP A N 1
ATOM 771 C CA . ASP A 1 97 ? -28.423 -5.213 -6.228 1.00 74.56 97 ASP A CA 1
ATOM 772 C C . ASP A 1 97 ? -27.922 -4.537 -7.503 1.00 74.56 97 ASP A C 1
ATOM 774 O O . ASP A 1 97 ? -26.792 -4.078 -7.550 1.00 74.56 97 ASP A O 1
ATOM 778 N N . SER A 1 98 ? -28.737 -4.528 -8.551 1.00 64.81 98 SER A N 1
ATOM 779 C CA . SER A 1 98 ? -28.509 -3.986 -9.894 1.00 64.81 98 SER A CA 1
ATOM 780 C C . SER A 1 98 ? -27.563 -2.762 -9.990 1.00 64.81 98 SER A C 1
ATOM 782 O O . SER A 1 98 ? -27.996 -1.626 -10.166 1.00 64.81 98 SER A O 1
ATOM 784 N N . GLY A 1 99 ? -26.246 -3.020 -9.940 1.00 63.19 99 GLY A N 1
ATOM 785 C CA . GLY A 1 99 ? -25.154 -2.041 -10.050 1.00 63.19 99 GLY A CA 1
ATOM 786 C C . GLY A 1 99 ? -24.415 -1.676 -8.749 1.00 63.19 99 GLY A C 1
ATOM 787 O O . GLY A 1 99 ? -23.365 -1.047 -8.830 1.00 63.19 99 GLY A O 1
ATOM 788 N N . ASN A 1 100 ? -24.902 -2.085 -7.575 1.00 68.12 100 ASN A N 1
ATOM 789 C CA . ASN A 1 100 ? -24.311 -1.804 -6.265 1.00 68.12 100 ASN A CA 1
ATOM 790 C C . ASN A 1 100 ? -23.901 -3.091 -5.539 1.00 68.12 100 ASN A C 1
ATOM 792 O O . ASN A 1 100 ? -24.644 -4.071 -5.503 1.00 68.12 100 ASN A O 1
ATOM 796 N N . SER A 1 101 ? -22.740 -3.051 -4.886 1.00 72.44 101 SER A N 1
ATOM 797 C CA . SER A 1 101 ? -22.288 -4.103 -3.979 1.00 72.44 101 SER A CA 1
ATOM 798 C C . SER A 1 101 ? -21.774 -3.501 -2.678 1.00 72.44 101 SER A C 1
ATOM 800 O O . SER A 1 101 ? -20.912 -2.616 -2.720 1.00 72.44 101 SER A O 1
ATOM 802 N N . THR A 1 102 ? -22.245 -4.021 -1.547 1.00 72.38 102 THR A N 1
ATOM 803 C CA . THR A 1 102 ? -21.708 -3.713 -0.217 1.00 72.38 102 THR A CA 1
ATOM 804 C C . THR A 1 102 ? -21.058 -4.958 0.353 1.00 72.38 102 THR A C 1
ATOM 806 O O . THR A 1 102 ? -21.713 -5.986 0.493 1.00 72.38 102 THR A O 1
ATOM 809 N N . LYS A 1 103 ? -19.778 -4.862 0.701 1.00 76.19 103 LYS A N 1
ATOM 810 C CA . LYS A 1 103 ? -19.006 -5.912 1.359 1.00 76.19 103 LYS A CA 1
ATOM 811 C C . LYS A 1 103 ? -18.740 -5.498 2.802 1.00 76.19 103 LYS A C 1
ATOM 813 O O . LYS A 1 103 ? -18.179 -4.431 3.038 1.00 76.19 103 LYS A O 1
ATOM 818 N N . LEU A 1 104 ? -19.111 -6.347 3.750 1.00 77.31 104 LEU A N 1
ATOM 819 C CA . LEU A 1 104 ? -18.729 -6.224 5.149 1.00 77.31 104 LEU A CA 1
ATOM 820 C C . LEU A 1 104 ? -17.700 -7.294 5.477 1.00 77.31 104 LEU A C 1
ATOM 822 O O . LEU A 1 104 ? -17.916 -8.456 5.146 1.00 77.31 104 LEU A O 1
ATOM 826 N N . THR A 1 105 ? -16.623 -6.904 6.145 1.00 72.94 105 THR A N 1
ATOM 827 C CA . THR A 1 105 ? -15.603 -7.808 6.679 1.00 72.94 105 THR A CA 1
ATOM 828 C C . THR A 1 105 ? -15.545 -7.618 8.185 1.00 72.94 105 THR A C 1
ATOM 830 O O . THR A 1 105 ? -15.504 -6.479 8.648 1.00 72.94 105 THR A O 1
ATOM 833 N N . PHE A 1 106 ? -15.510 -8.698 8.961 1.00 76.69 106 PHE A N 1
ATOM 834 C CA . PHE A 1 106 ? -15.317 -8.585 10.404 1.00 76.69 106 PHE A CA 1
ATOM 835 C C . PHE A 1 106 ? -14.367 -9.622 10.983 1.00 76.69 106 PHE A C 1
ATOM 837 O O . PHE A 1 106 ? -14.184 -10.707 10.433 1.00 76.69 106 PHE A O 1
ATOM 844 N N . SER A 1 107 ? -13.816 -9.284 12.146 1.00 75.06 107 SER A N 1
ATOM 845 C CA . SER A 1 107 ? -12.892 -10.121 12.909 1.00 75.06 107 SER A CA 1
ATOM 846 C C . SER A 1 107 ? -13.118 -9.967 14.411 1.00 75.06 107 SER A C 1
ATOM 848 O O . SER A 1 107 ? -13.495 -8.887 14.872 1.00 75.06 107 SER A O 1
ATOM 850 N N . VAL A 1 108 ? -12.826 -11.021 15.176 1.00 76.00 108 VAL A N 1
ATOM 851 C CA . VAL A 1 108 ? -12.794 -10.977 16.646 1.00 76.00 108 VAL A CA 1
ATOM 852 C C . VAL A 1 108 ? -11.355 -10.785 17.109 1.00 76.00 108 VAL A C 1
ATOM 854 O O . VAL A 1 108 ? -10.479 -11.563 16.732 1.00 76.00 108 VAL A O 1
ATOM 857 N N . VAL A 1 109 ? -11.107 -9.760 17.922 1.00 70.81 109 VAL A N 1
ATOM 858 C CA . VAL A 1 109 ? -9.778 -9.458 18.469 1.00 70.81 109 VAL A CA 1
ATOM 859 C C . VAL A 1 109 ? -9.935 -9.048 19.924 1.00 70.81 109 VAL A C 1
ATOM 861 O O . VAL A 1 109 ? -10.743 -8.179 20.214 1.00 70.81 109 VAL A O 1
ATOM 864 N N . SER A 1 110 ? -9.213 -9.684 20.850 1.00 74.62 110 SER A N 1
ATOM 865 C CA . SER A 1 110 ? -9.235 -9.337 22.287 1.00 74.62 110 SER A CA 1
ATOM 866 C C . SER A 1 110 ? -10.650 -9.188 22.882 1.00 74.62 110 SER A C 1
ATOM 868 O O . SER A 1 110 ? -10.916 -8.297 23.685 1.00 74.62 110 SER A O 1
ATOM 870 N N . GLY A 1 111 ? -11.588 -10.036 22.447 1.00 74.56 111 GLY A N 1
ATOM 871 C CA . GLY A 1 111 ? -12.984 -10.006 22.888 1.00 74.56 111 GLY A CA 1
ATOM 872 C C . GLY A 1 111 ? -13.823 -8.833 22.359 1.00 74.56 111 GLY A C 1
ATOM 873 O O . GLY A 1 111 ? -14.901 -8.573 22.890 1.00 74.56 111 GLY A O 1
ATOM 874 N N . THR A 1 112 ? -13.361 -8.125 21.327 1.00 74.50 112 THR A N 1
ATOM 875 C CA . THR A 1 112 ? -14.136 -7.119 20.589 1.00 74.50 112 THR A CA 1
ATOM 876 C C . THR A 1 112 ? -14.354 -7.550 19.140 1.00 74.50 112 THR A C 1
ATOM 878 O O . THR A 1 112 ? -13.531 -8.256 18.550 1.00 74.50 112 THR A O 1
ATOM 881 N N . LEU A 1 113 ? -15.477 -7.130 18.560 1.00 78.81 113 LEU A N 1
ATOM 882 C CA . LEU A 1 113 ? -15.781 -7.311 17.147 1.00 78.81 113 LEU A CA 1
ATOM 883 C C . LEU A 1 113 ? -15.372 -6.055 16.367 1.00 78.81 113 LEU A C 1
ATOM 885 O O . LEU A 1 113 ? -15.853 -4.958 16.638 1.00 78.81 113 LEU A O 1
ATOM 889 N N . SER A 1 114 ? -14.511 -6.221 15.366 1.00 75.19 114 SER A N 1
ATOM 890 C CA . SER A 1 114 ? -14.156 -5.168 14.408 1.00 75.19 114 SER A CA 1
ATOM 891 C C . SER A 1 114 ? -14.943 -5.358 13.114 1.00 75.19 114 SER A C 1
ATOM 893 O O . SER A 1 114 ? -15.025 -6.483 12.629 1.00 75.19 114 SER A O 1
ATOM 895 N N . LEU A 1 115 ? -15.519 -4.281 12.572 1.00 76.06 115 LEU A N 1
ATOM 896 C CA . LEU A 1 115 ? -16.331 -4.280 11.352 1.00 76.06 115 LEU A CA 1
ATOM 897 C C . LEU A 1 115 ? -15.769 -3.267 10.348 1.00 76.06 115 LEU A C 1
ATOM 899 O O . LEU A 1 115 ? -15.665 -2.081 10.652 1.00 76.06 115 LEU A O 1
ATOM 903 N N . ASN A 1 116 ? -15.466 -3.728 9.139 1.00 73.06 116 ASN A N 1
ATOM 904 C CA . ASN A 1 116 ? -15.079 -2.913 7.994 1.00 73.06 116 ASN A CA 1
ATOM 905 C C . ASN A 1 116 ? -16.158 -3.010 6.907 1.00 73.06 116 ASN A C 1
ATOM 907 O O . ASN A 1 116 ? -16.715 -4.086 6.683 1.00 73.06 116 ASN A O 1
ATOM 911 N N . ILE A 1 117 ? -16.464 -1.894 6.242 1.00 73.44 117 ILE A N 1
ATOM 912 C CA . ILE A 1 117 ? -17.523 -1.815 5.233 1.00 73.44 117 ILE A CA 1
ATOM 913 C C . ILE A 1 117 ? -16.981 -1.128 3.986 1.00 73.44 117 ILE A C 1
ATOM 915 O O . ILE A 1 117 ? -16.525 0.011 4.046 1.00 73.44 117 ILE A O 1
ATOM 919 N N . VAL A 1 118 ? -17.104 -1.801 2.845 1.00 69.12 118 VAL A N 1
ATOM 920 C CA . VAL A 1 118 ? -16.738 -1.283 1.525 1.00 69.12 118 VAL A CA 1
ATOM 921 C C . VAL A 1 118 ? -17.985 -1.274 0.646 1.00 69.12 118 VAL A C 1
ATOM 923 O O . VAL A 1 118 ? -18.645 -2.300 0.496 1.00 69.12 118 VAL A O 1
ATOM 926 N N . SER A 1 119 ? -18.319 -0.122 0.063 1.00 68.00 119 SER A N 1
ATOM 927 C CA . SER A 1 119 ? -19.478 0.040 -0.826 1.00 68.00 119 SER A CA 1
ATOM 928 C C . SER A 1 119 ? -19.097 0.800 -2.089 1.00 68.00 119 SER A C 1
ATOM 930 O O . SER A 1 119 ? -18.405 1.813 -2.014 1.00 68.00 119 SER A O 1
ATOM 932 N N . ASN A 1 120 ? -19.621 0.347 -3.230 1.00 61.66 120 ASN A N 1
ATOM 933 C CA . ASN A 1 120 ? -19.442 0.999 -4.532 1.00 61.66 120 ASN A CA 1
ATOM 934 C C . ASN A 1 120 ? -20.591 1.974 -4.891 1.00 61.66 120 ASN A C 1
ATOM 936 O O . ASN A 1 120 ? -20.638 2.473 -6.012 1.00 61.66 120 ASN A O 1
ATOM 940 N N . GLY A 1 121 ? -21.516 2.256 -3.960 1.00 53.59 121 GLY A N 1
ATOM 941 C CA . GLY A 1 121 ? -22.656 3.170 -4.148 1.00 53.59 121 GLY A CA 1
ATOM 942 C C . GLY A 1 121 ? -23.002 4.009 -2.906 1.00 53.59 121 GLY A C 1
ATOM 943 O O . GLY A 1 121 ? -22.413 3.824 -1.837 1.00 53.59 121 GLY A O 1
ATOM 944 N N . ILE A 1 122 ? -23.967 4.935 -3.043 1.00 41.78 122 ILE A N 1
ATOM 945 C CA . ILE A 1 122 ? -24.452 5.813 -1.957 1.00 41.78 122 ILE A CA 1
ATOM 946 C C . ILE A 1 122 ? -25.120 4.949 -0.885 1.00 41.78 122 ILE A C 1
ATOM 948 O O . ILE A 1 122 ? -26.286 4.574 -1.008 1.00 41.78 122 ILE A O 1
ATOM 952 N N . MET A 1 123 ? -24.391 4.639 0.184 1.00 45.91 123 MET A N 1
ATOM 953 C CA . MET A 1 123 ? -25.002 4.052 1.365 1.00 45.91 123 MET A CA 1
ATOM 954 C C . MET A 1 123 ? -25.661 5.151 2.192 1.00 45.91 123 MET A C 1
ATOM 956 O O . MET A 1 123 ? -24.992 6.075 2.653 1.00 45.91 123 MET A O 1
ATOM 960 N N . ALA A 1 124 ? -26.952 5.008 2.476 1.00 37.81 124 ALA A N 1
ATOM 961 C CA . ALA A 1 124 ? -27.509 5.604 3.681 1.00 37.81 124 ALA A CA 1
ATOM 962 C C . ALA A 1 124 ? -27.129 4.698 4.860 1.00 37.81 124 ALA A C 1
ATOM 964 O O . ALA A 1 124 ? -27.967 3.976 5.389 1.00 37.81 124 ALA A O 1
ATOM 965 N N . VAL A 1 125 ? -25.847 4.688 5.249 1.00 39.84 125 VAL A N 1
ATOM 966 C CA . VAL A 1 125 ? -25.465 4.008 6.489 1.00 39.84 125 VAL A CA 1
ATOM 967 C C . VAL A 1 125 ? -26.031 4.846 7.626 1.00 39.84 125 VAL A C 1
ATOM 969 O O . VAL A 1 125 ? -25.475 5.874 8.009 1.00 39.84 125 VAL A O 1
ATOM 972 N N . ASN A 1 126 ? -27.139 4.404 8.206 1.00 37.38 126 ASN A N 1
ATOM 973 C CA . ASN A 1 126 ? -27.487 4.800 9.563 1.00 37.38 126 ASN A CA 1
ATOM 974 C C . ASN A 1 126 ? -26.582 4.024 10.537 1.00 37.38 126 ASN A C 1
ATOM 976 O O . ASN A 1 126 ? -27.075 3.319 11.404 1.00 37.38 126 ASN A O 1
ATOM 980 N N . SER A 1 127 ? -25.254 4.121 10.383 1.00 35.44 127 SER A N 1
ATOM 981 C CA . SER A 1 127 ? -24.301 3.462 11.276 1.00 35.44 127 SER A CA 1
ATOM 982 C C . SER A 1 127 ? -24.423 4.091 12.654 1.00 35.44 127 SER A C 1
ATOM 984 O O . SER A 1 127 ? -24.048 5.247 12.863 1.00 35.44 127 SER A O 1
ATOM 986 N N . VAL A 1 128 ? -24.964 3.331 13.596 1.00 36.56 128 VAL A N 1
ATOM 987 C CA . VAL A 1 128 ? -24.954 3.673 15.014 1.00 36.56 128 VAL A CA 1
ATOM 988 C C . VAL A 1 128 ? -23.860 2.829 15.657 1.00 36.56 128 VAL A C 1
ATOM 990 O O . VAL A 1 128 ? -24.058 1.643 15.896 1.00 36.56 128 VAL A O 1
ATOM 993 N N . GLY A 1 129 ? -22.688 3.426 15.885 1.00 30.23 129 GLY A N 1
ATOM 994 C CA . GLY A 1 129 ? -21.552 2.783 16.543 1.00 30.23 129 GLY A CA 1
ATOM 995 C C . GLY A 1 129 ? -20.688 3.798 17.293 1.00 30.23 129 GLY A C 1
ATOM 996 O O . GLY A 1 129 ? -20.161 4.711 16.674 1.00 30.23 129 GLY A O 1
ATOM 997 N N . LEU A 1 130 ? -20.630 3.609 18.618 1.00 38.38 130 LEU A N 1
ATOM 998 C CA . LEU A 1 130 ? -19.924 4.320 19.698 1.00 38.38 130 LEU A CA 1
ATOM 999 C C . LEU A 1 130 ? -19.944 5.871 19.720 1.00 38.38 130 LEU A C 1
ATOM 1001 O O . LEU A 1 130 ? -19.244 6.570 18.999 1.00 38.38 130 LEU A O 1
ATOM 1005 N N . LEU A 1 131 ? -20.719 6.344 20.708 1.00 41.72 131 LEU A N 1
ATOM 1006 C CA . LEU A 1 131 ? -20.682 7.615 21.452 1.00 41.72 131 LEU A CA 1
ATOM 1007 C C . LEU A 1 131 ? -21.556 8.808 21.047 1.00 41.72 131 LEU A C 1
ATOM 1009 O O . LEU A 1 131 ? -21.840 9.598 21.941 1.00 41.72 131 LEU A O 1
ATOM 1013 N N . GLU A 1 132 ? -22.135 8.907 19.846 1.00 36.94 132 GLU A N 1
ATOM 1014 C CA . GLU A 1 132 ? -23.047 10.048 19.570 1.00 36.94 132 GLU A CA 1
ATOM 1015 C C . GLU A 1 132 ? -24.504 9.711 19.226 1.00 36.94 132 GLU A C 1
ATOM 1017 O O . GLU A 1 132 ? -25.342 10.614 19.167 1.00 36.94 132 GLU A O 1
ATOM 1022 N N . ARG A 1 133 ? -24.886 8.439 19.035 1.00 39.09 133 ARG A N 1
ATOM 1023 C CA . ARG A 1 133 ? -26.245 8.131 18.531 1.00 39.09 133 ARG A CA 1
ATOM 1024 C C . ARG A 1 133 ? -27.005 6.972 19.180 1.00 39.09 133 ARG A C 1
ATOM 1026 O O . ARG A 1 133 ? -27.930 6.451 18.566 1.00 39.09 133 ARG A O 1
ATOM 1033 N N . PHE A 1 134 ? -26.768 6.683 20.461 1.00 44.41 134 PHE A N 1
ATOM 1034 C CA . PHE A 1 134 ? -27.579 5.742 21.268 1.00 44.41 134 PHE A CA 1
ATOM 1035 C C . PHE A 1 134 ? -29.082 6.107 21.415 1.00 44.41 134 PHE A C 1
ATOM 1037 O O . PHE A 1 134 ? -29.816 5.434 22.126 1.00 44.41 134 PHE A O 1
ATOM 1044 N N . ARG A 1 135 ? -29.579 7.166 20.756 1.00 47.78 135 ARG A N 1
ATOM 1045 C CA . ARG A 1 135 ? -30.963 7.669 20.884 1.00 47.78 135 ARG A CA 1
ATOM 1046 C C . ARG A 1 135 ? -31.865 7.470 19.657 1.00 47.78 135 ARG A C 1
ATOM 1048 O O . ARG A 1 135 ? -32.920 8.092 19.602 1.00 47.78 135 ARG A O 1
ATOM 1055 N N . ARG A 1 136 ? -31.480 6.670 18.653 1.00 54.91 136 ARG A N 1
ATOM 1056 C CA . ARG A 1 13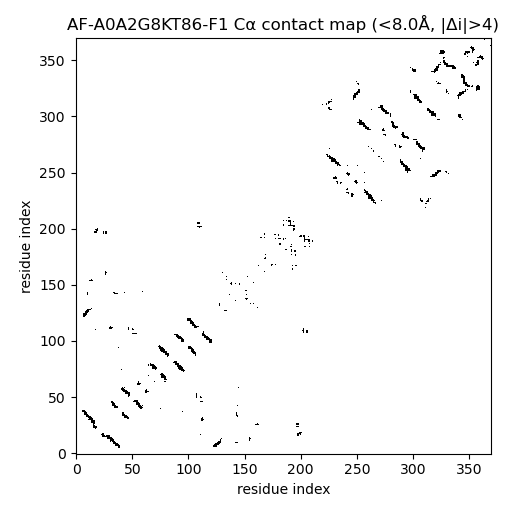6 ? -32.297 6.505 17.426 1.00 54.91 136 ARG A CA 1
ATOM 1057 C C . ARG A 1 136 ? -33.046 5.184 17.279 1.00 54.91 136 ARG A C 1
ATOM 1059 O O . ARG A 1 136 ? -33.911 5.123 16.415 1.00 54.91 136 ARG A O 1
ATOM 1066 N N . THR A 1 137 ? -32.756 4.172 18.090 1.00 66.50 137 THR A N 1
ATOM 1067 C CA . THR A 1 137 ? -33.462 2.882 18.029 1.00 66.50 137 THR A CA 1
ATOM 1068 C C . THR A 1 137 ? -34.238 2.642 19.313 1.00 66.50 137 THR A C 1
ATOM 1070 O O . THR A 1 137 ? -33.722 2.948 20.384 1.00 66.50 137 THR A O 1
ATOM 1073 N N . THR A 1 138 ? -35.434 2.079 19.208 1.00 75.12 138 THR A N 1
ATOM 1074 C CA . THR A 1 138 ? -36.194 1.509 20.326 1.00 75.12 138 THR A CA 1
ATOM 1075 C C . THR A 1 138 ? -36.191 -0.014 20.219 1.00 75.12 138 THR A C 1
ATOM 1077 O O . THR A 1 138 ? -35.697 -0.565 19.233 1.00 75.12 138 THR A O 1
ATOM 1080 N N . SER A 1 139 ? -36.775 -0.695 21.209 1.00 79.62 139 SER A N 1
ATOM 1081 C CA . SER A 1 139 ? -37.044 -2.136 21.128 1.00 79.62 139 SER A CA 1
ATOM 1082 C C . SER A 1 139 ? -37.753 -2.514 19.815 1.00 79.62 139 SER A C 1
ATOM 1084 O O . SER A 1 139 ? -37.310 -3.419 19.114 1.00 79.62 139 SER A O 1
ATOM 1086 N N . ASP A 1 140 ? -38.751 -1.724 19.403 1.00 81.31 140 ASP A N 1
ATOM 1087 C CA . ASP A 1 140 ? -39.549 -1.976 18.192 1.00 81.31 140 ASP A CA 1
ATOM 1088 C C . ASP A 1 140 ? -38.800 -1.741 16.872 1.00 81.31 140 ASP A C 1
ATOM 1090 O O . ASP A 1 140 ? -39.215 -2.236 15.827 1.00 81.31 140 ASP A O 1
ATOM 1094 N N . THR A 1 141 ? -37.718 -0.958 16.888 1.00 82.44 141 THR A N 1
ATOM 1095 C CA . THR A 1 141 ? -36.938 -0.634 15.683 1.00 82.44 141 THR A CA 1
ATOM 1096 C C . THR A 1 141 ? -35.566 -1.306 15.686 1.00 82.44 141 THR A C 1
ATOM 1098 O O . THR A 1 141 ? -34.684 -0.885 14.938 1.00 82.44 141 THR A O 1
ATOM 1101 N N . SER A 1 142 ? -35.337 -2.270 16.580 1.00 84.81 142 SER A N 1
ATOM 1102 C CA . SER A 1 142 ? -34.074 -2.997 16.636 1.00 84.81 142 SER A CA 1
ATOM 1103 C C . SER A 1 142 ? -34.024 -4.068 15.550 1.00 84.81 142 SER A C 1
ATOM 1105 O O . SER A 1 142 ? -34.933 -4.881 15.416 1.00 84.81 142 SER A O 1
ATOM 1107 N N . LEU A 1 143 ? -32.923 -4.104 14.805 1.00 86.88 143 LEU A N 1
ATOM 1108 C CA . LEU A 1 143 ? -32.608 -5.168 13.858 1.00 86.88 143 LEU A CA 1
ATOM 1109 C C . LEU A 1 143 ? -32.122 -6.442 14.554 1.00 86.88 143 LEU A C 1
ATOM 1111 O O . LEU A 1 143 ? -32.034 -7.478 13.901 1.00 86.88 143 LEU A O 1
ATOM 1115 N N . PHE A 1 144 ? -31.792 -6.394 15.846 1.00 88.25 144 PHE A N 1
ATOM 1116 C CA . PHE A 1 144 ? -31.306 -7.567 16.567 1.00 88.25 144 PHE A CA 1
ATOM 1117 C C . PHE A 1 144 ? -32.438 -8.484 17.018 1.00 88.25 144 PHE A C 1
ATOM 1119 O O . PHE A 1 144 ? -33.469 -8.032 17.513 1.00 88.25 144 PHE A O 1
ATOM 1126 N N . THR A 1 145 ? -32.180 -9.782 16.934 1.00 89.31 145 THR A N 1
ATOM 1127 C CA . THR A 1 145 ? -32.954 -10.817 17.612 1.00 89.31 145 THR A CA 1
ATOM 1128 C C . THR A 1 145 ? -32.306 -11.117 18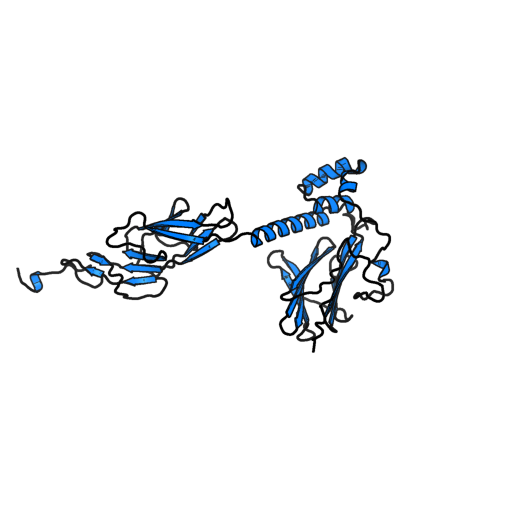.959 1.00 89.31 145 THR A C 1
ATOM 1130 O O . THR A 1 145 ? -31.088 -11.303 19.047 1.00 89.31 145 THR A O 1
ATOM 1133 N N . TYR A 1 146 ? -33.129 -11.127 20.006 1.00 87.12 146 TYR A N 1
ATOM 1134 C CA . TYR A 1 146 ? -32.707 -11.295 21.394 1.00 87.12 146 TYR A CA 1
ATOM 1135 C C . TYR A 1 146 ? -33.088 -12.682 21.920 1.00 87.12 146 TYR A C 1
ATOM 1137 O O . TYR A 1 146 ? -34.112 -13.242 21.523 1.00 87.12 146 TYR A O 1
ATOM 1145 N N . GLY A 1 147 ? -32.262 -13.233 22.813 1.00 83.56 147 GLY A N 1
ATOM 1146 C CA . GLY A 1 147 ? -32.582 -14.470 23.528 1.00 83.56 147 GLY A CA 1
ATOM 1147 C C . GLY A 1 147 ? -33.706 -14.291 24.557 1.00 83.56 147 GLY A C 1
ATOM 1148 O O . GLY A 1 147 ? -34.133 -13.178 24.842 1.00 83.56 147 GLY A O 1
ATOM 1149 N N . GLU A 1 148 ? -34.150 -15.390 25.175 1.00 83.62 148 GLU A N 1
ATOM 1150 C CA . GLU A 1 148 ? -35.306 -15.402 26.096 1.00 83.62 148 GLU A CA 1
ATOM 1151 C C . GLU A 1 148 ? -35.191 -14.434 27.289 1.00 83.62 148 GLU A C 1
ATOM 1153 O O . GLU A 1 148 ? -36.203 -13.970 27.811 1.00 83.62 148 GLU A O 1
ATOM 1158 N N . THR A 1 149 ? -33.967 -14.133 27.733 1.00 85.75 149 THR A N 1
ATOM 1159 C CA . THR A 1 149 ? -33.686 -13.242 28.873 1.00 85.75 149 THR A CA 1
ATOM 1160 C C . THR A 1 149 ? -33.042 -11.920 28.465 1.00 85.75 149 THR A C 1
ATOM 1162 O O . THR A 1 149 ? -32.597 -11.166 29.328 1.00 85.75 149 THR A O 1
ATOM 1165 N N . GLU A 1 150 ? -32.913 -11.666 27.167 1.00 86.50 150 GLU A N 1
ATOM 1166 C CA . GLU A 1 150 ? -32.243 -10.491 26.625 1.00 86.50 150 GLU A CA 1
ATOM 1167 C C . GLU A 1 150 ? -33.256 -9.573 25.943 1.00 86.50 150 GLU A C 1
ATOM 1169 O O . GLU A 1 150 ? -34.264 -10.016 25.397 1.00 86.50 150 GLU A O 1
ATOM 1174 N N . SER A 1 151 ? -32.979 -8.274 25.947 1.00 85.88 151 SER A N 1
ATOM 1175 C CA . SER A 1 151 ? -33.774 -7.297 25.212 1.00 85.88 151 SER A CA 1
ATOM 1176 C C . SER A 1 151 ? -32.913 -6.139 24.721 1.00 85.88 151 SER A C 1
ATOM 1178 O O . SER A 1 151 ? -31.713 -6.053 25.009 1.00 85.88 151 SER A O 1
ATOM 1180 N N . TRP A 1 152 ? -33.535 -5.212 23.990 1.00 85.12 152 TRP A N 1
ATOM 1181 C CA . TRP A 1 152 ? -32.895 -3.963 23.593 1.00 85.12 152 TRP A CA 1
ATOM 1182 C C . TRP A 1 152 ? -32.311 -3.219 24.799 1.00 85.12 152 TRP A C 1
ATOM 1184 O O . TRP A 1 152 ? -31.166 -2.777 24.744 1.00 85.12 152 TRP A O 1
ATOM 1194 N N . GLU A 1 153 ? -33.036 -3.161 25.913 1.00 81.69 153 GLU A N 1
ATOM 1195 C CA . GLU A 1 153 ? -32.622 -2.483 27.143 1.00 81.69 153 GLU A CA 1
ATOM 1196 C C . GLU A 1 153 ? -31.384 -3.126 27.783 1.00 81.69 153 GLU A C 1
ATOM 1198 O O . GLU A 1 153 ? -30.548 -2.416 28.335 1.00 81.69 153 GLU A O 1
ATOM 1203 N N . THR A 1 154 ? -31.213 -4.451 27.675 1.00 80.81 154 THR A N 1
ATOM 1204 C CA . THR A 1 154 ? -30.047 -5.163 28.237 1.00 80.81 154 THR A CA 1
ATOM 1205 C C . THR A 1 154 ? -28.725 -4.693 27.626 1.00 80.81 154 THR A C 1
ATOM 1207 O O . THR A 1 154 ? -27.694 -4.693 28.296 1.00 80.81 154 THR A O 1
ATOM 1210 N N . PHE A 1 155 ? -28.751 -4.283 26.357 1.00 79.00 155 PHE A N 1
ATOM 1211 C CA . PHE A 1 155 ? -27.568 -3.846 25.611 1.00 79.00 155 PHE A CA 1
ATOM 1212 C C . PHE A 1 155 ? -27.513 -2.330 25.391 1.00 79.00 155 PHE A C 1
ATOM 1214 O O . PHE A 1 155 ? -26.529 -1.824 24.855 1.00 79.00 155 PHE A O 1
ATOM 1221 N N . ASN A 1 156 ? -28.551 -1.600 25.801 1.00 75.38 156 ASN A N 1
ATOM 1222 C CA . ASN A 1 156 ? -28.632 -0.149 25.693 1.00 75.38 156 ASN A CA 1
ATOM 1223 C C . ASN A 1 156 ? -28.839 0.447 27.086 1.00 75.38 156 ASN A C 1
ATOM 1225 O O . ASN A 1 156 ? -29.955 0.788 27.480 1.00 75.38 156 ASN A O 1
ATOM 1229 N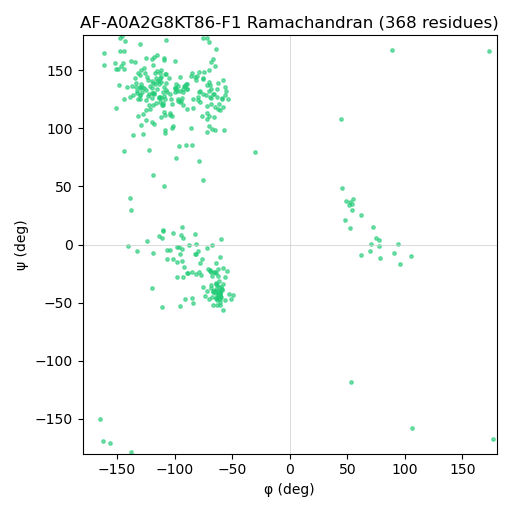 N . ASP A 1 157 ? -27.742 0.594 27.832 1.00 73.69 157 ASP A N 1
ATOM 1230 C CA . ASP A 1 157 ? -27.773 1.305 29.107 1.00 73.69 157 ASP A CA 1
ATOM 1231 C C . ASP A 1 157 ? -27.949 2.811 28.862 1.00 73.69 157 ASP A C 1
ATOM 1233 O O . ASP A 1 157 ? -27.001 3.554 28.600 1.00 73.69 157 ASP A O 1
ATOM 1237 N N . VAL A 1 158 ? -29.197 3.268 28.964 1.00 71.69 158 VAL A N 1
ATOM 1238 C CA . VAL A 1 158 ? -29.580 4.679 28.804 1.00 71.69 158 VAL A CA 1
ATOM 1239 C C . VAL A 1 158 ? -28.988 5.597 29.877 1.00 71.69 158 VAL A C 1
ATOM 1241 O O . VAL A 1 158 ? -28.989 6.816 29.699 1.00 71.69 158 VAL A O 1
ATOM 1244 N N . ASN A 1 159 ? -28.498 5.030 30.983 1.00 74.50 159 ASN A N 1
ATOM 1245 C CA . ASN A 1 159 ? -27.861 5.763 32.071 1.00 74.50 159 ASN A CA 1
ATOM 1246 C C . ASN A 1 159 ? -26.333 5.734 31.982 1.00 74.50 159 ASN A C 1
ATOM 1248 O O . ASN A 1 159 ? -25.676 6.368 32.815 1.00 74.50 159 ASN A O 1
ATOM 1252 N N . HIS A 1 160 ? -25.768 5.042 30.989 1.00 74.81 160 HIS A N 1
ATOM 1253 C CA . HIS A 1 160 ? -24.333 5.002 30.781 1.00 74.81 160 HIS A CA 1
ATOM 1254 C C . HIS A 1 160 ? -23.794 6.419 30.569 1.00 74.81 160 HIS A C 1
ATOM 1256 O O . HIS A 1 160 ? -24.255 7.169 29.704 1.00 74.81 160 HIS A O 1
ATOM 1262 N N . LYS A 1 161 ? -22.799 6.790 31.375 1.00 73.38 161 LYS A N 1
ATOM 1263 C CA . LYS A 1 161 ? -22.089 8.063 31.261 1.00 73.38 161 LYS A CA 1
ATOM 1264 C C . LYS A 1 161 ? -20.690 7.783 30.725 1.00 73.38 161 LYS A C 1
ATOM 1266 O O . LYS A 1 161 ? -19.900 7.185 31.457 1.00 73.38 161 LYS A O 1
ATOM 1271 N N . PRO A 1 162 ? -20.380 8.202 29.487 1.00 71.38 162 PRO A N 1
ATOM 1272 C CA . PRO A 1 162 ? -19.035 8.085 28.952 1.00 71.38 162 PRO A CA 1
ATOM 1273 C C . PRO A 1 162 ? -18.043 8.822 29.848 1.00 71.38 162 PRO A C 1
ATOM 1275 O O . PRO A 1 162 ? -18.344 9.906 30.352 1.00 71.38 162 PRO A O 1
ATOM 1278 N N . ILE A 1 163 ? -16.861 8.241 30.023 1.00 83.19 163 ILE A N 1
ATOM 1279 C CA . ILE A 1 163 ? -15.728 8.939 30.625 1.00 83.19 163 ILE A CA 1
ATOM 1280 C C . ILE A 1 163 ? -14.958 9.625 29.501 1.00 83.19 163 ILE A C 1
ATOM 1282 O O . ILE A 1 163 ? -14.697 9.004 28.470 1.00 83.19 163 ILE A O 1
ATOM 1286 N N . PHE A 1 164 ? -14.586 10.889 29.692 1.00 87.44 164 PHE A N 1
ATOM 1287 C CA . PHE A 1 164 ? -13.738 11.596 28.741 1.00 87.44 164 PHE A CA 1
ATOM 1288 C C . PHE A 1 164 ? -12.264 11.314 29.022 1.00 87.44 164 PHE A C 1
ATOM 1290 O O . PHE A 1 164 ? -11.843 11.123 30.164 1.00 87.44 164 PHE A O 1
ATOM 1297 N N . PHE A 1 165 ? -11.452 11.298 27.967 1.00 89.81 165 PHE A N 1
ATOM 1298 C CA . PHE A 1 165 ? -10.019 11.050 28.103 1.00 89.81 165 PHE A CA 1
ATOM 1299 C C . PHE A 1 165 ? -9.346 12.087 29.010 1.00 89.81 165 PHE A C 1
ATOM 1301 O O . PHE A 1 165 ? -8.488 11.755 29.820 1.00 89.81 165 PHE A O 1
ATOM 1308 N N . GLU A 1 166 ? -9.768 13.341 28.906 1.00 92.50 166 GLU A N 1
ATOM 1309 C CA . GLU A 1 166 ? -9.245 14.463 29.676 1.00 92.50 166 GLU A CA 1
ATOM 1310 C C . GLU A 1 166 ? -9.514 14.304 31.184 1.00 92.50 166 GLU A C 1
ATOM 1312 O O . GLU A 1 166 ? -8.656 14.664 31.997 1.00 92.50 166 GLU A O 1
ATOM 1317 N N . ASP A 1 167 ? -10.645 13.692 31.554 1.00 92.06 167 ASP A N 1
ATOM 1318 C CA . ASP A 1 167 ? -10.983 13.376 32.946 1.00 92.06 167 ASP A CA 1
ATOM 1319 C C . ASP A 1 167 ? -10.045 12.296 33.504 1.00 92.06 167 ASP A C 1
ATOM 1321 O O . ASP A 1 167 ? -9.491 12.462 34.590 1.00 92.06 167 ASP A O 1
ATOM 1325 N N . LEU A 1 168 ? -9.788 11.228 32.735 1.00 92.56 168 LEU A N 1
ATOM 1326 C CA . LEU A 1 168 ? -8.844 10.166 33.121 1.00 92.56 168 LEU A CA 1
ATOM 1327 C C . LEU A 1 168 ? -7.431 10.710 33.316 1.00 92.56 168 LEU A C 1
ATOM 1329 O O . LEU A 1 168 ? -6.746 10.343 34.265 1.00 92.56 168 LEU A O 1
ATOM 1333 N N . MET A 1 169 ? -6.993 11.585 32.410 1.00 93.31 169 MET A N 1
ATOM 1334 C CA . MET A 1 169 ? -5.649 12.164 32.436 1.00 93.31 169 MET A CA 1
ATOM 1335 C C . MET A 1 169 ? -5.437 13.130 33.606 1.00 93.31 169 MET A C 1
ATOM 1337 O O . MET A 1 169 ? -4.293 13.369 33.995 1.00 93.31 169 MET A O 1
ATOM 1341 N N . SER A 1 170 ? -6.525 13.679 34.148 1.00 93.75 170 SER A N 1
ATOM 1342 C CA . SER A 1 170 ? -6.512 14.623 35.267 1.00 93.75 170 SER A CA 1
ATOM 1343 C C . SER A 1 170 ? -6.722 13.947 36.625 1.00 93.75 170 SER A C 1
ATOM 1345 O O . SER A 1 170 ? -6.576 14.615 37.648 1.00 93.75 170 SER A O 1
ATOM 1347 N N . ASP A 1 171 ? -7.051 12.650 36.659 1.00 93.19 171 ASP A N 1
ATOM 1348 C CA . ASP A 1 171 ? -7.282 11.898 37.893 1.00 93.19 171 ASP A CA 1
ATOM 1349 C C . ASP A 1 171 ? -5.955 11.640 38.641 1.00 93.19 171 ASP A C 1
ATOM 1351 O O . ASP A 1 171 ? -5.114 10.857 38.178 1.00 93.19 171 ASP A O 1
ATOM 1355 N N . PRO A 1 172 ? -5.749 12.240 39.832 1.00 93.25 172 PRO A N 1
ATOM 1356 C CA . PRO A 1 172 ? -4.517 12.059 40.596 1.00 93.25 172 PRO A CA 1
ATOM 1357 C C . PRO A 1 172 ? -4.277 10.606 41.021 1.00 93.25 172 PRO A C 1
ATOM 1359 O O . PRO A 1 172 ? -3.127 10.203 41.196 1.00 93.25 172 PRO A O 1
ATOM 1362 N N . SER A 1 173 ? -5.339 9.809 41.178 1.00 93.50 173 SER A N 1
ATOM 1363 C CA . SER A 1 173 ? -5.234 8.399 41.565 1.00 93.50 173 SER A CA 1
ATOM 1364 C C . SER A 1 173 ? -4.633 7.527 40.458 1.00 93.50 173 SER A C 1
ATOM 1366 O O . SER A 1 173 ? -4.054 6.476 40.739 1.00 93.50 173 SER A O 1
ATOM 1368 N N . LEU A 1 174 ? -4.697 7.988 39.205 1.00 92.81 174 LEU A N 1
ATOM 1369 C CA . LEU A 1 174 ? -4.175 7.285 38.038 1.00 92.81 174 LEU A CA 1
ATOM 1370 C C . LEU A 1 174 ? -2.767 7.742 37.638 1.00 92.81 174 LEU A C 1
ATOM 1372 O O . LEU A 1 174 ? -2.199 7.162 36.716 1.00 92.81 174 LEU A O 1
ATOM 1376 N N . ALA A 1 175 ? -2.160 8.720 38.320 1.00 92.25 175 ALA A N 1
ATOM 1377 C CA . ALA A 1 175 ? -0.910 9.360 37.891 1.00 92.25 175 ALA A CA 1
ATOM 1378 C C . ALA A 1 175 ? 0.226 8.369 37.552 1.00 92.25 175 ALA A C 1
ATOM 1380 O O . ALA A 1 175 ? 0.840 8.465 36.486 1.00 92.25 175 ALA A O 1
ATOM 1381 N N . SER A 1 176 ? 0.479 7.376 38.412 1.00 90.81 176 SER A N 1
ATOM 1382 C CA . SER A 1 176 ? 1.494 6.340 38.155 1.00 90.81 176 SER A CA 1
ATOM 1383 C C . SER A 1 176 ? 1.104 5.410 37.002 1.00 90.81 176 SER A C 1
ATOM 1385 O O . SER A 1 176 ? 1.954 5.040 36.193 1.00 90.81 176 SER A O 1
ATOM 1387 N N . LYS A 1 177 ? -0.187 5.074 36.880 1.00 93.69 177 LYS A N 1
ATOM 1388 C CA . LYS A 1 177 ? -0.711 4.237 35.792 1.00 93.69 177 LYS A CA 1
ATOM 1389 C C . LYS A 1 177 ? -0.609 4.953 34.443 1.00 93.69 177 LYS A C 1
ATOM 1391 O O . LYS A 1 177 ? -0.217 4.335 33.462 1.00 93.69 177 LYS A O 1
ATOM 1396 N N . ILE A 1 178 ? -0.889 6.256 34.396 1.00 95.69 178 ILE A N 1
ATOM 1397 C CA . ILE A 1 178 ? -0.792 7.089 33.189 1.00 95.69 178 ILE A CA 1
ATOM 1398 C C . ILE A 1 178 ? 0.633 7.101 32.639 1.00 95.69 178 ILE A C 1
ATOM 1400 O O . ILE A 1 178 ? 0.812 7.018 31.425 1.00 95.69 178 ILE A O 1
ATOM 1404 N N . GLN A 1 179 ? 1.650 7.203 33.502 1.00 93.88 179 GLN A N 1
ATOM 1405 C CA . GLN A 1 179 ? 3.045 7.184 33.052 1.00 93.88 179 GLN A CA 1
ATOM 1406 C C . GLN A 1 179 ? 3.406 5.850 32.398 1.00 93.88 179 GLN A C 1
ATOM 1408 O O . GLN A 1 179 ? 3.970 5.851 31.306 1.00 93.88 179 GLN A O 1
ATOM 1413 N N . GLN A 1 180 ? 3.023 4.735 33.024 1.00 94.75 180 GLN A N 1
ATOM 1414 C CA . GLN A 1 180 ? 3.260 3.401 32.476 1.00 94.75 180 GLN A CA 1
ATOM 1415 C C . GLN A 1 180 ? 2.521 3.204 31.144 1.00 94.75 180 GLN A C 1
ATOM 1417 O O . GLN A 1 180 ? 3.139 2.921 30.122 1.00 94.75 180 GLN A O 1
ATOM 1422 N N . VAL A 1 181 ? 1.213 3.475 31.124 1.00 96.31 181 VAL A N 1
ATOM 1423 C CA . VAL A 1 181 ? 0.368 3.337 29.930 1.00 96.31 181 VAL A CA 1
ATOM 1424 C C . VAL A 1 181 ? 0.856 4.226 28.785 1.00 96.31 181 VAL A C 1
ATOM 1426 O O . VAL A 1 181 ? 0.823 3.817 27.630 1.00 96.31 181 VAL A O 1
ATOM 1429 N N . ARG A 1 182 ? 1.359 5.433 29.070 1.00 95.88 182 ARG A N 1
ATOM 1430 C CA . ARG A 1 182 ? 1.941 6.308 28.043 1.00 95.88 182 ARG A CA 1
ATOM 1431 C C . ARG A 1 182 ? 3.141 5.659 27.351 1.00 95.88 182 ARG A C 1
ATOM 1433 O O . ARG A 1 182 ? 3.280 5.832 26.141 1.00 95.88 182 ARG A O 1
ATOM 1440 N N . ILE A 1 183 ? 3.994 4.956 28.096 1.00 94.94 183 ILE A N 1
ATOM 1441 C CA . ILE A 1 183 ? 5.158 4.249 27.546 1.00 94.94 183 ILE A CA 1
ATOM 1442 C C . ILE A 1 183 ? 4.679 3.092 26.663 1.00 94.94 183 ILE A C 1
ATOM 1444 O O . ILE A 1 183 ? 5.039 3.040 25.486 1.00 94.94 183 ILE A O 1
ATOM 1448 N N . ASP A 1 184 ? 3.796 2.241 27.188 1.00 94.94 184 ASP A N 1
ATOM 1449 C CA . ASP A 1 184 ? 3.299 1.045 26.492 1.00 94.94 184 ASP A CA 1
ATOM 1450 C C . ASP A 1 184 ? 2.529 1.416 25.204 1.00 94.94 184 ASP A C 1
ATOM 1452 O O . ASP A 1 184 ? 2.756 0.880 24.111 1.00 94.94 184 ASP A O 1
ATOM 1456 N N . CYS A 1 185 ? 1.693 2.452 25.286 1.00 95.25 185 CYS A N 1
ATOM 1457 C CA . CYS A 1 185 ? 0.945 2.986 24.151 1.00 95.25 185 CYS A CA 1
ATOM 1458 C C . CYS A 1 185 ? 1.761 3.897 23.231 1.00 95.25 185 CYS A C 1
ATOM 1460 O O . CYS A 1 185 ? 1.244 4.332 22.204 1.00 95.25 185 CYS A O 1
ATOM 1462 N N . SER A 1 186 ? 3.013 4.216 23.574 1.00 95.50 186 SER A N 1
ATOM 1463 C CA . SER A 1 186 ? 3.836 5.198 22.850 1.00 95.50 186 SER A CA 1
ATOM 1464 C C . SER A 1 186 ? 3.116 6.544 22.640 1.00 95.50 186 SER A C 1
ATOM 1466 O O . SER A 1 186 ? 3.275 7.196 21.613 1.00 95.50 186 SER A O 1
ATOM 1468 N N . GLY A 1 187 ? 2.287 6.946 23.608 1.00 92.88 187 GLY A N 1
ATOM 1469 C CA . GLY A 1 187 ? 1.507 8.187 23.572 1.00 92.88 187 GLY A CA 1
ATOM 1470 C C . GLY A 1 187 ? 0.244 8.183 22.699 1.00 92.88 187 GLY A C 1
ATOM 1471 O O . GLY A 1 187 ? -0.400 9.226 22.608 1.00 92.88 187 GLY A O 1
ATOM 1472 N N . VAL A 1 188 ? -0.140 7.062 22.078 1.00 93.25 188 VAL A N 1
ATOM 1473 C CA . VAL A 1 188 ? -1.365 6.976 21.257 1.00 93.25 188 VAL A CA 1
ATOM 1474 C C . VAL A 1 188 ? -2.614 7.091 22.138 1.00 93.25 188 VAL A C 1
ATOM 1476 O O . VAL A 1 188 ? -2.812 6.273 23.038 1.00 93.25 188 VAL A O 1
ATOM 1479 N N . LYS A 1 189 ? -3.460 8.100 21.880 1.00 93.44 189 LYS A N 1
ATOM 1480 C CA . LYS A 1 189 ? -4.588 8.493 22.747 1.00 93.44 189 LYS A CA 1
ATOM 1481 C C . LYS A 1 189 ? -5.615 7.374 22.928 1.00 93.44 189 LYS A C 1
ATOM 1483 O O . LYS A 1 189 ? -6.032 7.131 24.055 1.00 93.44 189 LYS A O 1
ATOM 1488 N N . GLU A 1 190 ? -5.987 6.680 21.859 1.00 90.38 190 GLU A N 1
ATOM 1489 C CA . GLU A 1 190 ? -6.983 5.602 21.846 1.00 90.38 190 GLU A CA 1
ATOM 1490 C C . GLU A 1 190 ? -6.516 4.414 22.695 1.00 90.38 190 GLU A C 1
ATOM 1492 O O . GLU A 1 190 ? -7.240 3.941 23.566 1.00 90.38 190 GLU A O 1
ATOM 1497 N N . CYS A 1 191 ? -5.255 4.009 22.527 1.00 93.38 191 CYS A N 1
ATOM 1498 C CA . CYS A 1 191 ? -4.628 2.991 23.367 1.00 93.38 191 CYS A CA 1
ATOM 1499 C C . CYS A 1 191 ? -4.593 3.416 24.835 1.00 93.38 191 CYS A C 1
ATOM 1501 O O . CYS A 1 191 ? -4.962 2.647 25.722 1.00 93.38 191 CYS A O 1
ATOM 1503 N N . MET A 1 192 ? -4.177 4.656 25.112 1.00 95.06 192 MET A N 1
ATOM 1504 C CA . MET A 1 192 ? -4.116 5.143 26.487 1.00 95.06 192 MET A CA 1
ATOM 1505 C C . MET A 1 192 ? -5.503 5.161 27.135 1.00 95.06 192 MET A C 1
ATOM 1507 O O . MET A 1 192 ? -5.640 4.747 28.284 1.00 95.06 192 MET A O 1
ATOM 1511 N N . PHE A 1 193 ? -6.523 5.614 26.404 1.00 93.31 193 PHE A N 1
ATOM 1512 C CA . PHE A 1 193 ? -7.908 5.616 26.860 1.00 93.31 193 PHE A CA 1
ATOM 1513 C C . PHE A 1 193 ? -8.367 4.200 27.219 1.00 93.31 193 PHE A C 1
ATOM 1515 O O . PHE A 1 193 ? -8.734 3.953 28.369 1.00 93.31 193 PHE A O 1
ATOM 1522 N N . ASP A 1 194 ? -8.261 3.258 26.280 1.00 90.25 194 ASP A N 1
ATOM 1523 C CA . ASP A 1 194 ? -8.723 1.888 26.489 1.00 90.25 194 ASP A CA 1
ATOM 1524 C C . ASP A 1 194 ? -7.988 1.222 27.656 1.00 90.25 194 ASP A C 1
ATOM 1526 O O . ASP A 1 194 ? -8.626 0.609 28.512 1.00 90.25 194 ASP A O 1
ATOM 1530 N N . ALA A 1 195 ? -6.671 1.408 27.779 1.00 92.94 195 ALA A N 1
ATOM 1531 C CA . ALA A 1 195 ? -5.880 0.819 28.859 1.00 92.94 195 ALA A CA 1
ATOM 1532 C C . ALA A 1 195 ? -6.267 1.388 30.232 1.00 92.94 195 ALA A C 1
ATOM 1534 O O . ALA A 1 195 ? -6.341 0.657 31.228 1.00 92.94 195 ALA A O 1
ATOM 1535 N N . LEU A 1 196 ? -6.521 2.698 30.306 1.00 93.31 196 LEU A N 1
ATOM 1536 C CA . LEU A 1 196 ? -6.885 3.361 31.554 1.00 93.31 196 LEU A CA 1
ATOM 1537 C C . LEU A 1 196 ? -8.281 2.948 32.017 1.00 93.31 196 LEU A C 1
ATOM 1539 O O . LEU A 1 196 ? -8.413 2.572 33.184 1.00 93.31 196 LEU A O 1
ATOM 1543 N N . VAL A 1 197 ? -9.273 2.950 31.118 1.00 90.56 197 VAL A N 1
ATOM 1544 C CA . VAL A 1 197 ? -10.665 2.628 31.471 1.00 90.56 197 VAL A CA 1
ATOM 1545 C C . VAL A 1 197 ? -10.852 1.135 31.718 1.00 90.56 197 VAL A C 1
ATOM 1547 O O . VAL A 1 197 ? -11.495 0.759 32.693 1.00 90.56 197 VAL A O 1
ATOM 1550 N N . THR A 1 198 ? -10.289 0.271 30.870 1.00 89.19 198 THR A N 1
ATOM 1551 C CA . THR A 1 198 ? -10.558 -1.177 30.938 1.00 89.19 198 THR A CA 1
ATOM 1552 C C . THR A 1 198 ? -9.569 -1.945 31.802 1.00 89.19 198 THR A C 1
ATOM 1554 O O . THR A 1 198 ? -9.866 -3.058 32.223 1.00 89.19 198 THR A O 1
ATOM 1557 N N . ASN A 1 199 ? -8.388 -1.378 32.074 1.00 90.88 199 ASN A N 1
ATOM 1558 C CA . ASN A 1 199 ? -7.262 -2.130 32.629 1.00 90.88 199 ASN A CA 1
ATOM 1559 C C . ASN A 1 199 ? -6.919 -3.374 31.785 1.00 90.88 199 ASN A C 1
ATOM 1561 O O . ASN A 1 199 ? -6.562 -4.418 32.336 1.00 90.88 199 ASN A O 1
ATOM 1565 N N . ASN A 1 200 ? -7.076 -3.257 30.462 1.00 89.31 200 ASN A N 1
ATOM 1566 C CA . ASN A 1 200 ? -6.785 -4.300 29.494 1.00 89.31 200 ASN A CA 1
ATOM 1567 C C . ASN A 1 200 ? -5.798 -3.801 28.433 1.00 89.31 200 ASN A C 1
ATOM 1569 O O . ASN A 1 200 ? -6.138 -2.976 27.584 1.00 89.31 200 ASN A O 1
ATOM 1573 N N . MET A 1 201 ? -4.557 -4.287 28.509 1.00 90.12 201 MET A N 1
ATOM 1574 C CA . MET A 1 201 ? -3.482 -3.834 27.622 1.00 90.12 201 MET A CA 1
ATOM 1575 C C . MET A 1 201 ? -3.527 -4.524 26.256 1.00 90.12 201 MET A C 1
ATOM 1577 O O . MET A 1 201 ? -3.087 -3.945 25.267 1.00 90.12 201 MET A O 1
ATOM 1581 N N . ASP A 1 202 ? -4.105 -5.719 26.164 1.00 87.06 202 ASP A N 1
ATOM 1582 C CA . ASP A 1 202 ? -4.261 -6.417 24.886 1.00 87.06 202 ASP A CA 1
ATOM 1583 C C . ASP A 1 202 ? -5.327 -5.733 24.020 1.00 87.06 202 ASP A C 1
ATOM 1585 O O . ASP A 1 202 ? -5.141 -5.554 22.816 1.00 87.06 202 ASP A O 1
ATOM 1589 N N . LEU A 1 203 ? -6.427 -5.284 24.636 1.00 85.12 203 LEU A N 1
ATOM 1590 C CA . LEU A 1 203 ? -7.447 -4.473 23.967 1.00 85.12 203 LEU A CA 1
ATOM 1591 C C . LEU A 1 203 ? -6.872 -3.127 23.507 1.00 85.12 203 LEU A C 1
ATOM 1593 O O . LEU A 1 203 ? -7.032 -2.738 22.355 1.00 85.12 203 LEU A O 1
ATOM 1597 N N . ALA A 1 204 ? -6.160 -2.433 24.390 1.00 89.06 204 ALA A N 1
ATOM 1598 C CA . ALA A 1 204 ? -5.594 -1.127 24.080 1.00 89.06 204 ALA A CA 1
ATOM 1599 C C . ALA A 1 204 ? -4.460 -1.177 23.041 1.00 89.06 204 ALA A C 1
ATOM 1601 O O . ALA A 1 204 ? -4.351 -0.279 22.202 1.00 89.06 204 ALA A O 1
ATOM 1602 N N . SER A 1 205 ? -3.647 -2.236 23.041 1.00 88.00 205 SER A N 1
ATOM 1603 C CA . SER A 1 205 ? -2.625 -2.446 22.008 1.00 88.00 205 SER A CA 1
ATOM 1604 C C . SER A 1 205 ? -3.253 -2.632 20.629 1.00 88.00 205 SER A C 1
ATOM 1606 O O . SER A 1 205 ? -2.724 -2.117 19.648 1.00 88.00 205 SER A O 1
ATOM 1608 N N . TYR A 1 206 ? -4.423 -3.267 20.546 1.00 83.69 206 TYR A N 1
ATOM 1609 C CA . TYR A 1 206 ? -5.159 -3.357 19.287 1.00 83.69 206 TYR A CA 1
ATOM 1610 C C . TYR A 1 206 ? -5.629 -1.983 18.785 1.00 83.69 206 TYR A C 1
ATOM 1612 O O . TYR A 1 206 ? -5.477 -1.672 17.605 1.00 83.69 206 TYR A O 1
ATOM 1620 N N . SER A 1 207 ? -6.125 -1.119 19.674 1.00 85.38 207 SER A N 1
ATOM 1621 C CA . SER A 1 207 ? -6.480 0.259 19.310 1.00 85.38 207 SER A CA 1
ATOM 1622 C C . SER A 1 207 ? -5.267 1.050 18.811 1.00 85.38 207 SER A C 1
ATOM 1624 O O . SER A 1 207 ? -5.382 1.811 17.852 1.00 85.38 207 SER A O 1
ATOM 1626 N N . LYS A 1 208 ? -4.078 0.824 19.391 1.00 87.12 208 LYS A N 1
ATOM 1627 C CA . LYS A 1 208 ? -2.816 1.376 18.870 1.00 87.12 208 LYS A CA 1
ATOM 1628 C C . LYS A 1 208 ? -2.526 0.885 17.454 1.00 87.12 208 LYS A C 1
ATOM 1630 O O . LYS A 1 208 ? -2.258 1.711 16.586 1.00 87.12 208 LYS A O 1
ATOM 1635 N N . GLU A 1 209 ? -2.563 -0.426 17.227 1.00 84.50 209 GLU A N 1
ATOM 1636 C CA . GLU A 1 209 ? -2.319 -1.026 15.909 1.00 84.50 209 GLU A CA 1
ATOM 1637 C C . GLU A 1 209 ? -3.272 -0.453 14.858 1.00 84.50 209 GLU A C 1
ATOM 1639 O O . GLU A 1 209 ? -2.816 0.013 13.818 1.00 84.50 209 GLU A O 1
ATOM 1644 N N . TYR A 1 210 ? -4.568 -0.380 15.168 1.00 81.25 210 TYR A N 1
ATOM 1645 C CA . TYR A 1 210 ? -5.578 0.161 14.261 1.00 81.25 210 TYR A CA 1
ATOM 1646 C C . TYR A 1 210 ? -5.315 1.626 13.892 1.00 81.25 210 TYR A C 1
ATOM 1648 O O . TYR A 1 210 ? -5.375 1.991 12.719 1.00 81.25 210 TYR A O 1
ATOM 1656 N N . VAL A 1 211 ? -4.983 2.476 14.871 1.00 83.50 211 VAL A N 1
ATOM 1657 C CA . VAL A 1 211 ? -4.653 3.887 14.610 1.00 83.50 211 VAL A CA 1
ATOM 1658 C C . VAL A 1 211 ? -3.394 4.003 13.750 1.00 83.50 211 VAL A C 1
ATOM 1660 O O . VAL A 1 211 ? -3.345 4.827 12.839 1.00 83.50 211 VAL A O 1
ATOM 1663 N N . MET A 1 212 ? -2.375 3.174 13.997 1.00 83.31 212 MET A N 1
ATOM 1664 C CA . MET A 1 212 ? -1.156 3.169 13.181 1.00 83.31 212 MET A CA 1
ATOM 1665 C C . MET A 1 212 ? -1.429 2.697 11.748 1.00 83.31 212 MET A C 1
ATOM 1667 O O . MET A 1 212 ? -0.905 3.291 10.804 1.00 83.31 212 MET A O 1
ATOM 1671 N N . GLU A 1 213 ? -2.267 1.675 11.573 1.00 80.06 213 GLU A N 1
ATOM 1672 C CA . GLU A 1 213 ? -2.704 1.213 10.256 1.00 80.06 213 GLU A CA 1
ATOM 1673 C C . GLU A 1 213 ? -3.509 2.287 9.517 1.00 80.06 213 GLU A C 1
ATOM 1675 O O . GLU A 1 213 ? -3.214 2.551 8.355 1.00 80.06 213 GLU A O 1
ATOM 1680 N N . ASP A 1 214 ? -4.465 2.956 10.170 1.00 79.19 214 ASP A N 1
ATOM 1681 C CA . ASP A 1 214 ? -5.242 4.053 9.575 1.00 79.19 214 ASP A CA 1
ATOM 1682 C C . ASP A 1 214 ? -4.337 5.215 9.145 1.00 79.19 214 ASP A C 1
ATOM 1684 O O . ASP A 1 214 ? -4.441 5.708 8.022 1.00 79.19 214 ASP A O 1
ATOM 1688 N N . ILE A 1 215 ? -3.381 5.613 9.991 1.00 82.50 215 ILE A N 1
ATOM 1689 C CA . ILE A 1 215 ? -2.395 6.644 9.641 1.00 82.50 215 ILE A CA 1
ATOM 1690 C C . ILE A 1 215 ? -1.585 6.222 8.412 1.00 82.50 215 ILE A C 1
ATOM 1692 O O . ILE A 1 215 ? -1.390 7.034 7.505 1.00 82.50 215 ILE A O 1
ATOM 1696 N N . LEU A 1 216 ? -1.122 4.970 8.359 1.00 80.75 216 LEU A N 1
ATOM 1697 C CA . LEU A 1 216 ? -0.376 4.462 7.211 1.00 80.75 216 LEU A CA 1
ATOM 1698 C C . LEU A 1 216 ? -1.245 4.448 5.948 1.00 80.75 216 LEU A C 1
ATOM 1700 O O . LEU A 1 216 ? -0.806 4.926 4.910 1.00 80.75 216 LEU A O 1
ATOM 1704 N N . GLN A 1 217 ? -2.484 3.960 6.030 1.00 78.31 217 GLN A N 1
ATOM 1705 C CA . GLN A 1 217 ? -3.409 3.921 4.895 1.00 78.31 217 GLN A CA 1
ATOM 1706 C C . GLN A 1 217 ? -3.715 5.319 4.365 1.00 78.31 217 GLN A C 1
ATOM 1708 O O . GLN A 1 217 ? -3.669 5.537 3.159 1.00 78.31 217 GLN A O 1
ATOM 1713 N N . ARG A 1 218 ? -3.962 6.292 5.246 1.00 80.06 218 ARG A N 1
ATOM 1714 C CA . ARG A 1 218 ? -4.185 7.682 4.834 1.00 80.06 218 ARG A CA 1
ATOM 1715 C C . ARG A 1 218 ? -2.970 8.273 4.140 1.00 80.06 218 ARG A C 1
ATOM 1717 O O . ARG A 1 218 ? -3.146 8.965 3.146 1.00 80.06 218 ARG A O 1
ATOM 1724 N N . LYS A 1 219 ? -1.760 7.982 4.628 1.00 80.94 219 LYS A N 1
ATOM 1725 C CA . LYS A 1 219 ? -0.523 8.384 3.946 1.00 80.94 219 LYS A CA 1
ATOM 1726 C C . LYS A 1 219 ? -0.437 7.763 2.556 1.00 80.94 219 LYS A C 1
ATOM 1728 O O . LYS A 1 219 ? -0.264 8.495 1.598 1.00 80.94 219 LYS A O 1
ATOM 1733 N N . LEU A 1 220 ? -0.657 6.452 2.434 1.00 80.81 220 LEU A N 1
ATOM 1734 C CA . LEU A 1 220 ? -0.659 5.757 1.141 1.00 80.81 220 LEU A CA 1
ATOM 1735 C C . LEU A 1 220 ? -1.699 6.319 0.162 1.00 80.81 220 LEU A C 1
ATOM 1737 O O . LEU A 1 220 ? -1.432 6.401 -1.028 1.00 80.81 220 LEU A O 1
ATOM 1741 N N . MET A 1 221 ? -2.888 6.681 0.650 1.00 80.38 221 MET A N 1
ATOM 1742 C CA . MET A 1 221 ? -3.969 7.227 -0.179 1.00 80.38 221 MET A CA 1
ATOM 1743 C C . MET A 1 221 ? -3.763 8.695 -0.560 1.00 80.38 221 MET A C 1
ATOM 1745 O O . MET A 1 221 ? -4.333 9.140 -1.552 1.00 80.38 221 MET A O 1
ATOM 1749 N N . ALA A 1 222 ? -3.021 9.451 0.251 1.00 84.62 222 ALA A N 1
ATOM 1750 C CA . ALA A 1 222 ? -2.700 10.846 -0.022 1.00 84.62 222 ALA A CA 1
ATOM 1751 C C . ALA A 1 222 ? -1.473 11.000 -0.932 1.00 84.62 222 ALA A C 1
ATOM 1753 O O . ALA A 1 222 ? -1.363 12.026 -1.591 1.00 84.62 222 ALA A O 1
ATOM 1754 N N . ASN A 1 223 ? -0.593 9.995 -0.966 1.00 86.12 223 ASN A N 1
ATOM 1755 C CA . ASN A 1 223 ? 0.635 10.003 -1.751 1.00 86.12 223 ASN A CA 1
ATOM 1756 C C . ASN A 1 223 ? 0.355 9.867 -3.251 1.00 86.12 223 ASN A C 1
ATOM 1758 O O . ASN A 1 223 ? -0.421 9.008 -3.687 1.00 86.12 223 ASN A O 1
ATOM 1762 N N . THR A 1 224 ? 1.052 10.659 -4.046 1.00 88.88 224 THR A N 1
ATOM 1763 C CA . THR A 1 224 ? 1.041 10.626 -5.503 1.00 88.88 224 THR A CA 1
ATOM 1764 C C . THR A 1 224 ? 2.359 10.026 -5.979 1.00 88.88 224 THR A C 1
ATOM 1766 O O . THR A 1 224 ? 3.402 10.429 -5.501 1.00 88.88 224 THR A O 1
ATOM 1769 N N . PRO A 1 225 ? 2.364 9.041 -6.893 1.00 90.38 225 PRO A N 1
ATOM 1770 C CA . PRO A 1 225 ? 3.620 8.443 -7.324 1.00 90.38 225 PRO A CA 1
ATOM 1771 C C . PRO A 1 225 ? 4.464 9.411 -8.172 1.00 90.38 225 PRO A C 1
ATOM 1773 O O . PRO A 1 225 ? 3.898 10.174 -8.973 1.00 90.38 225 PRO A O 1
ATOM 1776 N N . PRO A 1 226 ? 5.805 9.288 -8.131 1.00 93.62 226 PRO A N 1
ATOM 1777 C CA . PRO A 1 226 ? 6.691 10.111 -8.939 1.00 93.62 226 PRO A CA 1
ATOM 1778 C C . PRO A 1 226 ? 6.491 9.823 -10.423 1.00 93.62 226 PRO A C 1
ATOM 1780 O O . PRO A 1 226 ? 6.120 8.723 -10.836 1.00 93.62 226 PRO A O 1
ATOM 1783 N N . SER A 1 227 ? 6.785 10.803 -11.265 1.00 93.06 227 SER A N 1
ATOM 1784 C CA . SER A 1 227 ? 6.680 10.697 -12.719 1.00 93.06 227 SER A CA 1
ATOM 1785 C C . SER A 1 227 ? 8.032 10.914 -13.388 1.00 93.06 227 SER A C 1
ATOM 1787 O O . SER A 1 227 ? 8.804 11.789 -13.000 1.00 93.06 227 SER A O 1
ATOM 1789 N N . PHE A 1 228 ? 8.309 10.134 -14.433 1.00 94.00 228 PHE A N 1
ATOM 1790 C CA . PHE A 1 228 ? 9.484 10.333 -15.278 1.00 94.00 228 PHE A CA 1
ATOM 1791 C C . PHE A 1 228 ? 9.277 11.588 -16.128 1.00 94.00 228 PHE A C 1
ATOM 1793 O O . PHE A 1 228 ? 8.341 11.660 -16.923 1.00 94.00 228 PHE A O 1
ATOM 1800 N N . VAL A 1 229 ? 10.153 12.576 -15.965 1.00 93.81 229 VAL A N 1
ATOM 1801 C CA . VAL A 1 229 ? 10.133 13.816 -16.752 1.00 93.81 229 VAL A CA 1
ATOM 1802 C C . VAL A 1 229 ? 10.871 13.600 -18.065 1.00 93.81 229 VAL A C 1
ATOM 1804 O O . VAL A 1 229 ? 10.361 13.908 -19.141 1.00 93.81 229 VAL A O 1
ATOM 1807 N N . SER A 1 230 ? 12.086 13.060 -17.983 1.00 93.19 230 SER A N 1
ATOM 1808 C CA . SER A 1 230 ? 12.932 12.840 -19.152 1.00 93.19 230 SER A CA 1
ATOM 1809 C C . SER A 1 230 ? 14.035 11.836 -18.866 1.00 93.19 230 SER A C 1
ATOM 1811 O O . SER A 1 230 ? 14.507 11.730 -17.737 1.00 93.19 230 SER A O 1
ATOM 1813 N N . ILE A 1 231 ? 14.497 11.182 -19.925 1.00 95.31 231 ILE A N 1
ATOM 1814 C CA . ILE A 1 231 ? 15.739 10.416 -19.943 1.00 95.31 231 ILE A CA 1
ATOM 1815 C C . ILE A 1 231 ? 16.628 11.104 -20.973 1.00 95.31 231 ILE A C 1
ATOM 1817 O O . ILE A 1 231 ? 16.158 11.416 -22.068 1.00 95.31 231 ILE A O 1
ATOM 1821 N N . THR A 1 232 ? 17.872 11.401 -20.614 1.00 92.69 232 THR A N 1
ATOM 1822 C CA . THR A 1 232 ? 18.813 12.124 -21.473 1.00 92.69 232 THR A CA 1
ATOM 1823 C C . THR A 1 232 ? 20.138 11.395 -21.544 1.00 92.69 232 THR A C 1
ATOM 1825 O O . THR A 1 232 ? 20.666 10.926 -20.544 1.00 92.69 232 THR A O 1
ATOM 1828 N N . GLU A 1 233 ? 20.693 11.287 -22.742 1.00 92.38 233 GLU A N 1
ATOM 1829 C CA . GLU A 1 233 ? 22.028 10.737 -22.941 1.00 92.38 233 GLU A CA 1
ATOM 1830 C C . GLU A 1 233 ? 23.090 11.767 -22.522 1.00 92.38 233 GLU A C 1
ATOM 1832 O O . GLU A 1 233 ? 23.026 12.924 -22.941 1.00 92.38 233 GLU A O 1
ATOM 1837 N N . LEU A 1 234 ? 24.059 11.370 -21.688 1.00 87.12 234 LEU A N 1
ATOM 1838 C CA . LEU A 1 234 ? 25.072 12.293 -21.154 1.00 87.12 234 LEU A CA 1
ATOM 1839 C C . LEU A 1 234 ? 26.323 12.427 -22.037 1.00 87.12 234 LEU A C 1
ATOM 1841 O O . LEU A 1 234 ? 27.000 13.453 -21.976 1.00 87.12 234 LEU A O 1
ATOM 1845 N N . HIS A 1 235 ? 26.628 11.425 -22.866 1.00 73.12 235 HIS A N 1
ATOM 1846 C CA . HIS A 1 235 ? 27.870 11.361 -23.652 1.00 73.12 235 HIS A CA 1
ATOM 1847 C C . HIS A 1 235 ? 27.652 10.856 -25.088 1.00 73.12 235 HIS A C 1
ATOM 1849 O O . HIS A 1 235 ? 28.460 10.094 -25.610 1.00 73.12 235 HIS A O 1
ATOM 1855 N N . GLY A 1 236 ? 26.559 11.291 -25.718 1.00 63.72 236 GLY A N 1
ATOM 1856 C CA . GLY A 1 236 ? 26.192 10.880 -27.072 1.00 63.72 236 GLY A CA 1
ATOM 1857 C C . GLY A 1 236 ? 26.826 11.703 -28.181 1.00 63.72 236 GLY A C 1
ATOM 1858 O O . GLY A 1 236 ? 26.955 12.928 -28.076 1.00 63.72 236 GLY A O 1
ATOM 1859 N N . ASP A 1 237 ? 27.148 11.030 -29.284 1.00 65.50 237 ASP A N 1
ATOM 1860 C CA . ASP A 1 237 ? 27.403 11.693 -30.556 1.00 65.50 237 ASP A CA 1
ATOM 1861 C C . ASP A 1 237 ? 26.108 12.365 -31.039 1.00 65.50 237 ASP A C 1
ATOM 1863 O O . ASP A 1 237 ? 25.099 11.713 -31.302 1.00 65.50 237 ASP A O 1
ATOM 1867 N N . GLN A 1 238 ? 26.127 13.693 -31.179 1.00 66.62 238 GLN A N 1
ATOM 1868 C CA . GLN A 1 238 ? 24.971 14.459 -31.658 1.00 66.62 238 GLN A CA 1
ATOM 1869 C C . GLN A 1 238 ? 24.556 14.072 -33.089 1.00 66.62 238 GLN A C 1
ATOM 1871 O O . GLN A 1 238 ? 23.422 14.337 -33.488 1.00 66.62 238 GLN A O 1
ATOM 1876 N N . SER A 1 239 ? 25.459 13.467 -33.867 1.00 63.69 239 SER A N 1
ATOM 1877 C CA . SER A 1 239 ? 25.174 12.985 -35.218 1.00 63.69 239 SER A CA 1
ATOM 1878 C C . SER A 1 239 ? 24.421 11.648 -35.236 1.00 63.69 239 SER A C 1
ATOM 1880 O O . SER A 1 239 ? 23.692 11.382 -36.193 1.00 63.69 239 SER A O 1
ATOM 1882 N N . GLN A 1 240 ? 24.522 10.848 -34.168 1.00 70.31 240 GLN A N 1
ATOM 1883 C CA . GLN A 1 240 ? 23.819 9.575 -33.986 1.00 70.31 240 GLN A CA 1
ATOM 1884 C C . GLN A 1 240 ? 23.423 9.403 -32.508 1.00 70.31 240 GLN A C 1
ATOM 1886 O O . GLN A 1 240 ? 24.113 8.709 -31.763 1.00 70.31 240 GLN A O 1
ATOM 1891 N N . PRO A 1 241 ? 22.322 10.036 -32.059 1.00 82.31 241 PRO A N 1
ATOM 1892 C CA . PRO A 1 241 ? 21.900 9.951 -30.664 1.00 82.31 241 PRO A CA 1
ATOM 1893 C C . PRO A 1 241 ? 21.550 8.508 -30.287 1.00 82.31 241 PRO A C 1
ATOM 1895 O O . PRO A 1 241 ? 20.779 7.855 -30.993 1.00 82.31 241 PRO A O 1
ATOM 1898 N N . ALA A 1 242 ? 22.033 8.030 -29.139 1.00 88.75 242 ALA A N 1
ATOM 1899 C CA . ALA A 1 242 ? 21.756 6.681 -28.638 1.00 88.75 242 ALA A CA 1
ATOM 1900 C C . ALA A 1 242 ? 20.404 6.573 -27.909 1.00 88.75 242 ALA A C 1
ATOM 1902 O O . ALA A 1 242 ? 20.102 5.561 -27.268 1.00 88.75 242 ALA A O 1
ATOM 1903 N N . LEU A 1 243 ? 19.584 7.626 -27.969 1.00 92.56 243 LEU A N 1
ATOM 1904 C CA . LEU A 1 243 ? 18.253 7.690 -27.380 1.00 92.56 243 LEU A CA 1
ATOM 1905 C C . LEU A 1 243 ? 17.262 8.332 -28.350 1.00 92.56 243 LEU A C 1
ATOM 1907 O O . LEU A 1 243 ? 17.459 9.442 -28.842 1.00 92.56 243 LEU A O 1
ATOM 1911 N N . ARG A 1 244 ? 16.135 7.657 -28.568 1.00 91.25 244 ARG A N 1
ATOM 1912 C CA . ARG A 1 244 ? 15.016 8.148 -29.371 1.00 91.25 244 ARG A CA 1
ATOM 1913 C C . ARG A 1 244 ? 13.753 8.228 -28.520 1.00 91.25 244 ARG A C 1
ATOM 1915 O O . ARG A 1 244 ? 13.381 7.269 -27.845 1.00 91.25 244 ARG A O 1
ATOM 1922 N N . ALA A 1 245 ? 13.083 9.381 -28.585 1.00 88.38 245 ALA A N 1
ATOM 1923 C CA . ALA A 1 245 ? 11.808 9.647 -27.911 1.00 88.38 245 ALA A CA 1
ATOM 1924 C C . ALA A 1 245 ? 11.810 9.327 -26.399 1.00 88.38 245 ALA A C 1
ATOM 1926 O O . ALA A 1 245 ? 10.821 8.831 -25.871 1.00 88.38 245 ALA A O 1
ATOM 1927 N N . ASN A 1 246 ? 12.927 9.586 -25.710 1.00 88.81 246 ASN A N 1
ATOM 1928 C CA . ASN A 1 246 ? 13.152 9.349 -24.276 1.00 88.81 246 ASN A CA 1
ATOM 1929 C C . ASN A 1 246 ? 13.060 7.890 -23.794 1.00 88.81 246 ASN A C 1
ATOM 1931 O O . ASN A 1 246 ? 13.404 7.633 -22.649 1.00 88.81 246 ASN A O 1
ATOM 1935 N N . THR A 1 247 ? 12.622 6.930 -24.610 1.00 93.62 247 THR A N 1
ATOM 1936 C CA . THR A 1 247 ? 12.370 5.554 -24.142 1.00 93.62 247 THR A CA 1
ATOM 1937 C C . THR A 1 247 ? 12.966 4.472 -25.032 1.00 93.62 247 THR A C 1
ATOM 1939 O O . THR A 1 247 ? 12.869 3.299 -24.686 1.00 93.62 247 THR A O 1
ATOM 1942 N N . THR A 1 248 ? 13.548 4.823 -26.181 1.00 95.38 248 THR A N 1
ATOM 1943 C CA . THR A 1 248 ? 14.131 3.851 -27.117 1.00 95.38 248 THR A CA 1
ATOM 1944 C C . THR A 1 248 ? 15.643 4.002 -27.152 1.00 95.38 248 THR A C 1
ATOM 1946 O O . THR A 1 248 ? 16.144 4.996 -27.673 1.00 95.38 248 THR A O 1
ATOM 1949 N N . LEU A 1 249 ? 16.358 3.025 -26.606 1.00 96.19 249 LEU A N 1
ATOM 1950 C CA . LEU A 1 249 ? 17.813 2.961 -26.612 1.00 96.19 249 LEU A CA 1
ATOM 1951 C C . LEU A 1 249 ? 18.282 2.449 -27.975 1.00 96.19 249 LEU A C 1
ATOM 1953 O O . LEU A 1 249 ? 17.816 1.408 -28.440 1.00 96.19 249 LEU A O 1
ATOM 1957 N N . LEU A 1 250 ? 19.177 3.195 -28.612 1.00 95.00 250 LEU A N 1
ATOM 1958 C CA . LEU A 1 250 ? 19.778 2.870 -29.901 1.00 95.00 250 LEU A CA 1
ATOM 1959 C C . LEU A 1 250 ? 21.232 2.475 -29.642 1.00 95.00 250 LEU A C 1
ATOM 1961 O O . LEU A 1 250 ? 22.086 3.340 -29.467 1.00 95.00 250 LEU A O 1
ATOM 1965 N N . VAL A 1 251 ? 21.494 1.174 -29.534 1.00 94.88 251 VAL A N 1
ATOM 1966 C CA . VAL A 1 251 ? 22.744 0.657 -28.964 1.00 94.88 251 VAL A CA 1
ATOM 1967 C C . VAL A 1 251 ? 23.444 -0.330 -29.893 1.00 94.88 251 VAL A C 1
ATOM 1969 O O . VAL A 1 251 ? 22.817 -1.033 -30.682 1.00 94.88 251 VAL A O 1
ATOM 1972 N N . GLN A 1 252 ? 24.763 -0.401 -29.770 1.00 94.75 252 GLN A N 1
ATOM 1973 C CA . GLN A 1 252 ? 25.624 -1.369 -30.438 1.00 94.75 252 GLN A CA 1
ATOM 1974 C C . GLN A 1 252 ? 26.229 -2.305 -29.398 1.00 94.75 252 GLN A C 1
ATOM 1976 O O . GLN A 1 252 ? 26.560 -1.883 -28.286 1.00 94.75 252 GLN A O 1
ATOM 1981 N N . LEU A 1 253 ? 26.365 -3.578 -29.762 1.00 95.56 253 LEU A N 1
ATOM 1982 C CA . LEU A 1 253 ? 26.922 -4.595 -28.884 1.00 95.56 253 LEU A CA 1
ATOM 1983 C C . LEU A 1 253 ? 28.318 -4.196 -28.379 1.00 95.56 253 LEU A C 1
ATOM 1985 O O . LEU A 1 253 ? 29.164 -3.766 -29.159 1.00 95.56 253 LEU A O 1
ATOM 1989 N N . GLY A 1 254 ? 28.549 -4.326 -27.070 1.00 93.62 254 GLY A N 1
ATOM 1990 C CA . GLY A 1 254 ? 29.830 -4.016 -26.429 1.00 93.62 254 GLY A CA 1
ATOM 1991 C C . GLY A 1 254 ? 30.112 -2.527 -26.185 1.00 93.62 254 GLY A C 1
ATOM 1992 O O . GLY A 1 254 ? 31.022 -2.215 -25.417 1.00 93.62 254 GLY A O 1
ATOM 1993 N N . ASN A 1 255 ? 29.330 -1.608 -26.761 1.00 93.19 255 ASN A N 1
ATOM 1994 C CA . ASN A 1 255 ? 29.484 -0.172 -26.519 1.00 93.19 255 ASN A CA 1
ATOM 1995 C C . ASN A 1 255 ? 28.778 0.255 -25.226 1.00 93.19 255 ASN A C 1
ATOM 1997 O O . ASN A 1 255 ? 27.715 -0.262 -24.884 1.00 93.19 255 ASN A O 1
ATOM 2001 N N . SER A 1 256 ? 29.373 1.213 -24.512 1.00 93.69 256 SER A N 1
ATOM 2002 C CA . SER A 1 256 ? 28.854 1.715 -23.236 1.00 93.69 256 SER A CA 1
ATOM 2003 C C . SER A 1 256 ? 28.056 2.997 -23.425 1.00 93.69 256 SER A C 1
ATOM 2005 O O . SER A 1 256 ? 28.545 3.955 -24.022 1.00 93.69 256 SER A O 1
ATOM 2007 N N . TYR A 1 257 ? 26.873 3.040 -22.820 1.00 95.19 257 TYR A N 1
ATOM 2008 C CA . TYR A 1 257 ? 25.952 4.170 -22.864 1.00 95.19 257 TYR A CA 1
ATOM 2009 C C . TYR A 1 257 ? 25.608 4.648 -21.454 1.00 95.19 257 TYR A C 1
ATOM 2011 O O . TYR A 1 257 ? 25.472 3.842 -20.532 1.00 95.19 257 TYR A O 1
ATOM 2019 N N . THR A 1 258 ? 25.442 5.963 -21.296 1.00 95.62 258 THR A N 1
ATOM 2020 C CA . THR A 1 258 ? 25.108 6.590 -20.012 1.00 95.62 258 THR A CA 1
ATOM 2021 C C . THR A 1 258 ? 23.932 7.541 -20.181 1.00 95.62 258 THR A C 1
ATOM 2023 O O . THR A 1 258 ? 23.991 8.483 -20.980 1.00 95.62 258 THR A O 1
ATOM 2026 N N . TYR 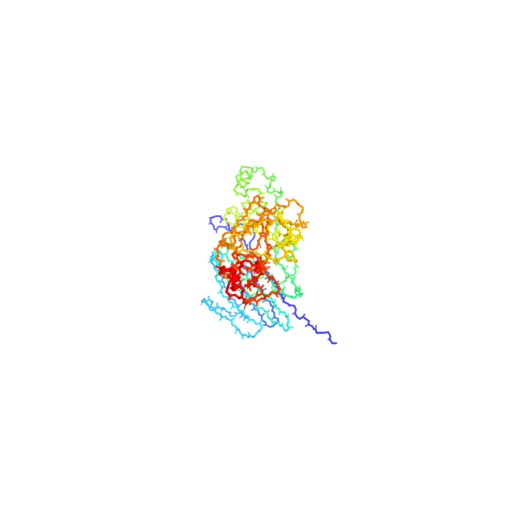A 1 259 ? 22.888 7.328 -19.384 1.00 95.75 259 TYR A N 1
ATOM 2027 C CA . TYR A 1 259 ? 21.654 8.101 -19.415 1.00 95.75 259 TYR A CA 1
ATOM 2028 C C . TYR A 1 259 ? 21.341 8.684 -18.038 1.00 95.75 259 TYR A C 1
ATOM 2030 O O . TYR A 1 259 ? 21.357 7.966 -17.045 1.00 95.75 259 TYR A O 1
ATOM 2038 N N . ARG A 1 260 ? 21.002 9.971 -17.971 1.00 95.38 260 ARG A N 1
ATOM 2039 C CA . ARG A 1 260 ? 20.443 10.605 -16.775 1.00 95.38 260 ARG A CA 1
ATOM 2040 C C . ARG A 1 260 ? 18.927 10.537 -16.819 1.00 95.38 260 ARG A C 1
ATOM 2042 O O . ARG A 1 260 ? 18.317 10.831 -17.847 1.00 95.38 260 ARG A O 1
ATOM 2049 N N . VAL A 1 261 ? 18.320 10.193 -15.694 1.00 96.25 261 VAL A N 1
ATOM 2050 C CA . VAL A 1 261 ? 16.873 10.132 -15.520 1.00 96.25 261 VAL A CA 1
ATOM 2051 C C . VAL A 1 261 ? 16.442 11.271 -14.613 1.00 96.25 261 VAL A C 1
ATOM 2053 O O . VAL A 1 261 ? 16.970 11.447 -13.522 1.00 96.25 261 VAL A O 1
ATOM 2056 N N . LEU A 1 262 ? 15.471 12.054 -15.070 1.00 94.44 262 LEU A N 1
ATOM 2057 C CA . LEU A 1 262 ? 14.875 13.126 -14.289 1.00 94.44 262 LEU A CA 1
ATOM 2058 C C . LEU A 1 262 ? 13.456 12.743 -13.886 1.00 94.44 262 LEU A C 1
ATOM 2060 O O . LEU A 1 262 ? 12.664 12.291 -14.718 1.00 94.44 262 LEU A O 1
ATOM 2064 N N . PHE A 1 263 ? 13.134 13.001 -12.625 1.00 94.31 263 PHE A N 1
ATOM 2065 C CA . PHE A 1 263 ? 11.830 12.745 -12.038 1.00 94.31 263 PHE A CA 1
ATOM 2066 C C . PHE A 1 263 ? 11.169 14.036 -11.566 1.00 94.31 263 PHE A C 1
ATOM 2068 O O . PHE A 1 263 ? 11.826 15.055 -11.357 1.00 94.31 263 PHE A O 1
ATOM 2075 N N . THR A 1 264 ? 9.859 13.967 -11.378 1.00 93.19 264 THR A N 1
ATOM 2076 C CA . THR A 1 264 ? 9.075 14.964 -10.657 1.00 93.19 264 THR A CA 1
ATOM 2077 C C . THR A 1 264 ? 8.141 14.239 -9.709 1.00 93.19 264 THR A C 1
ATOM 2079 O O . THR A 1 264 ? 7.593 13.201 -10.076 1.00 93.19 264 THR A O 1
ATOM 2082 N N . ASP A 1 265 ? 7.922 14.817 -8.538 1.00 92.38 265 ASP A N 1
ATOM 2083 C CA . ASP A 1 265 ? 6.895 14.367 -7.609 1.00 92.38 265 ASP A CA 1
ATOM 2084 C C . ASP A 1 265 ? 6.030 15.565 -7.195 1.00 92.38 265 ASP A C 1
ATOM 2086 O O . ASP A 1 265 ? 6.585 16.638 -6.927 1.00 92.38 265 ASP A O 1
ATOM 2090 N N . PRO A 1 266 ? 4.691 15.455 -7.244 1.00 90.12 266 PRO A N 1
ATOM 2091 C CA . PRO A 1 266 ? 3.806 16.471 -6.688 1.00 90.12 266 PRO A CA 1
ATOM 2092 C C . PRO A 1 266 ? 3.931 16.641 -5.167 1.00 90.12 266 PRO A C 1
ATOM 2094 O O . PRO A 1 266 ? 3.598 17.720 -4.672 1.00 90.12 266 PRO A O 1
ATOM 2097 N N . ASP A 1 267 ? 4.384 15.617 -4.444 1.00 89.31 267 ASP A N 1
ATOM 2098 C CA . ASP A 1 267 ? 4.543 15.643 -2.995 1.00 89.31 267 ASP A CA 1
ATOM 2099 C C . ASP A 1 267 ? 5.891 16.285 -2.600 1.00 89.31 267 ASP A C 1
ATOM 2101 O O . ASP A 1 267 ? 6.987 15.850 -2.963 1.00 89.31 267 ASP A O 1
ATOM 2105 N N . GLU A 1 268 ? 5.820 17.413 -1.882 1.00 82.94 268 GLU A N 1
ATOM 2106 C CA . GLU A 1 268 ? 7.006 18.203 -1.535 1.00 82.94 268 GLU A CA 1
ATOM 2107 C C . GLU A 1 268 ? 7.915 17.479 -0.528 1.00 82.94 268 GLU A C 1
ATOM 2109 O O . GLU A 1 268 ? 7.506 17.151 0.586 1.00 82.94 268 GLU A O 1
ATOM 2114 N N . GLY A 1 269 ? 9.201 17.362 -0.873 1.00 80.75 269 GLY A N 1
ATOM 2115 C CA . GLY A 1 269 ? 10.238 16.830 0.017 1.00 80.75 269 GLY A CA 1
ATOM 2116 C C . GLY A 1 269 ? 10.515 15.337 -0.144 1.00 80.75 269 GLY A C 1
ATOM 2117 O O . GLY A 1 269 ? 11.406 14.827 0.542 1.00 80.75 269 GLY A O 1
ATOM 2118 N N . ASP A 1 270 ? 9.821 14.665 -1.062 1.00 86.06 270 ASP A N 1
ATOM 2119 C CA . ASP A 1 270 ? 10.072 13.263 -1.370 1.00 86.06 270 ASP A CA 1
ATOM 2120 C C . ASP A 1 270 ? 11.415 13.074 -2.076 1.00 86.06 270 ASP A C 1
ATOM 2122 O O . ASP A 1 270 ? 11.819 13.838 -2.959 1.00 86.06 270 ASP A O 1
ATOM 2126 N N . ASN A 1 271 ? 12.140 12.040 -1.648 1.00 88.56 271 ASN A N 1
ATOM 2127 C CA . ASN A 1 271 ? 13.424 11.684 -2.229 1.00 88.56 271 ASN A CA 1
ATOM 2128 C C . ASN A 1 271 ? 13.240 10.490 -3.160 1.00 88.56 271 ASN A C 1
ATOM 2130 O O . ASN A 1 271 ? 12.982 9.373 -2.712 1.00 88.56 271 ASN A O 1
ATOM 2134 N N . ILE A 1 272 ? 13.392 10.738 -4.456 1.00 92.56 272 ILE A N 1
ATOM 2135 C CA . ILE A 1 272 ? 13.122 9.745 -5.488 1.00 92.56 272 ILE A CA 1
ATOM 2136 C C . ILE A 1 272 ? 14.392 8.943 -5.756 1.00 92.56 272 ILE A C 1
ATOM 2138 O O . ILE A 1 272 ? 15.478 9.490 -5.929 1.00 92.56 272 ILE A O 1
ATOM 2142 N N . THR A 1 273 ? 14.237 7.629 -5.819 1.00 93.56 273 THR A N 1
ATOM 2143 C CA . THR A 1 273 ? 15.303 6.675 -6.116 1.00 93.56 273 THR A CA 1
ATOM 2144 C C . THR A 1 273 ? 15.025 5.967 -7.434 1.00 93.56 273 THR A C 1
ATOM 2146 O O . THR A 1 273 ? 13.907 5.503 -7.675 1.00 93.56 273 THR A O 1
ATOM 2149 N N . LEU A 1 274 ? 16.041 5.875 -8.294 1.00 96.81 274 LEU A N 1
ATOM 2150 C CA . LEU A 1 274 ? 16.009 5.053 -9.500 1.00 96.81 274 LEU A CA 1
ATOM 2151 C C . LEU A 1 274 ? 16.523 3.642 -9.201 1.00 96.81 274 LEU A C 1
ATOM 2153 O O . LEU A 1 274 ? 17.533 3.452 -8.528 1.00 96.81 274 LEU A O 1
ATOM 2157 N N . SER A 1 275 ? 15.856 2.639 -9.761 1.00 96.50 275 SER A N 1
ATOM 2158 C CA . SER A 1 275 ? 16.313 1.249 -9.745 1.00 96.50 275 SER A CA 1
ATOM 2159 C C . SER A 1 275 ? 15.886 0.505 -11.011 1.00 96.50 275 SER A C 1
ATOM 2161 O O . SER A 1 275 ? 15.041 0.977 -11.777 1.00 96.50 275 SER A O 1
ATOM 2163 N N . LEU A 1 276 ? 16.474 -0.670 -11.235 1.00 96.44 276 LEU A N 1
ATOM 2164 C CA . LEU A 1 276 ? 16.000 -1.629 -12.229 1.00 96.44 276 LEU A CA 1
ATOM 2165 C C . LEU A 1 276 ? 14.981 -2.568 -11.581 1.00 96.44 276 LEU A C 1
ATOM 2167 O O . LEU A 1 276 ? 15.180 -3.033 -10.459 1.00 96.44 276 LEU A O 1
ATOM 2171 N N . ARG A 1 277 ? 13.888 -2.864 -12.291 1.00 95.88 277 ARG A N 1
ATOM 2172 C CA . ARG A 1 277 ? 12.862 -3.797 -11.798 1.00 95.88 277 ARG A CA 1
ATOM 2173 C C . ARG A 1 277 ? 13.403 -5.218 -11.631 1.00 95.88 277 ARG A C 1
ATOM 2175 O O . ARG A 1 277 ? 13.002 -5.916 -10.704 1.00 95.88 277 ARG A O 1
ATOM 2182 N N . GLU A 1 278 ? 14.257 -5.629 -12.557 1.00 94.56 278 GLU A N 1
ATOM 2183 C CA . GLU A 1 278 ? 14.938 -6.920 -12.600 1.00 94.56 278 GLU A CA 1
ATOM 2184 C C . GLU A 1 278 ? 16.411 -6.675 -12.925 1.00 94.56 278 GLU A C 1
ATOM 2186 O O . GLU A 1 278 ? 16.750 -5.638 -13.498 1.00 94.56 278 GLU A O 1
ATOM 2191 N N . ASP A 1 279 ? 17.278 -7.614 -12.552 1.00 94.50 279 ASP A N 1
ATOM 2192 C CA . ASP A 1 279 ? 18.694 -7.527 -12.896 1.00 94.50 279 ASP A CA 1
ATOM 2193 C C . ASP A 1 279 ? 18.871 -7.673 -14.413 1.00 94.50 279 ASP A C 1
ATOM 2195 O O . ASP A 1 279 ? 18.319 -8.590 -15.028 1.00 94.50 279 ASP A O 1
ATOM 2199 N N . VAL A 1 280 ? 19.608 -6.745 -15.022 1.00 95.94 280 VAL A N 1
ATOM 2200 C CA . VAL A 1 280 ? 19.805 -6.688 -16.472 1.00 95.94 280 VAL A CA 1
ATOM 2201 C C . VAL A 1 280 ? 21.304 -6.757 -16.768 1.00 95.94 280 VAL A C 1
ATOM 2203 O O . VAL A 1 280 ? 22.037 -5.856 -16.358 1.00 95.94 280 VAL A O 1
ATOM 2206 N N . PRO A 1 281 ? 21.778 -7.768 -17.523 1.00 95.31 281 PRO A N 1
ATOM 2207 C CA . PRO A 1 281 ? 23.188 -7.886 -17.876 1.00 95.31 281 PRO A CA 1
ATOM 2208 C C . PRO A 1 281 ? 23.738 -6.617 -18.533 1.00 95.31 281 PRO A C 1
ATOM 2210 O O . PRO A 1 281 ? 23.206 -6.125 -19.529 1.00 95.31 281 PRO A O 1
ATOM 2213 N N . GLY A 1 282 ? 24.821 -6.094 -17.957 1.00 95.62 282 GLY A N 1
ATOM 2214 C CA . GLY A 1 282 ? 25.483 -4.886 -18.441 1.00 95.62 282 GLY A CA 1
ATOM 2215 C C . GLY A 1 282 ? 24.751 -3.579 -18.133 1.00 95.62 282 GLY A C 1
ATOM 2216 O O . GLY A 1 282 ? 25.215 -2.538 -18.589 1.00 95.62 282 GLY A O 1
ATOM 2217 N N . ALA A 1 283 ? 23.648 -3.599 -17.376 1.00 97.19 283 ALA A N 1
ATOM 2218 C CA . ALA A 1 283 ? 22.995 -2.395 -16.875 1.00 97.19 283 ALA A CA 1
ATOM 2219 C C . ALA A 1 283 ? 23.274 -2.184 -15.381 1.00 97.19 283 ALA A C 1
ATOM 2221 O O . ALA A 1 283 ? 23.290 -3.134 -14.602 1.00 97.19 283 ALA A O 1
ATOM 2222 N N . MET A 1 284 ? 23.444 -0.933 -14.960 1.00 96.44 284 MET A N 1
ATOM 2223 C CA . MET A 1 284 ? 23.546 -0.573 -13.543 1.00 96.44 284 MET A CA 1
ATOM 2224 C C . MET A 1 284 ? 23.048 0.848 -13.293 1.00 96.44 284 MET A C 1
ATOM 2226 O O . MET A 1 284 ? 23.061 1.680 -14.200 1.00 96.44 284 MET A O 1
ATOM 2230 N N . ILE A 1 285 ? 22.626 1.115 -12.055 1.00 97.12 285 ILE A N 1
ATOM 2231 C CA . ILE A 1 285 ? 22.265 2.460 -11.602 1.00 97.12 285 ILE A CA 1
ATOM 2232 C C . ILE A 1 285 ? 23.400 3.028 -10.748 1.00 97.12 285 ILE A C 1
ATOM 2234 O O . ILE A 1 285 ? 23.799 2.407 -9.763 1.00 97.12 285 ILE A O 1
ATOM 2238 N N . GLU A 1 286 ? 23.886 4.207 -11.117 1.00 94.00 286 GLU A N 1
ATOM 2239 C CA . GLU A 1 286 ? 24.871 5.002 -10.381 1.00 94.00 286 GLU A CA 1
ATOM 2240 C C . GLU A 1 286 ? 24.202 6.273 -9.839 1.00 94.00 286 GLU A C 1
ATOM 2242 O O . GLU A 1 286 ? 23.289 6.821 -10.460 1.00 94.00 286 GLU A O 1
ATOM 2247 N N . ASP A 1 287 ? 24.610 6.702 -8.642 1.00 85.88 287 ASP A N 1
ATOM 2248 C CA . ASP A 1 287 ? 24.180 7.944 -7.978 1.00 85.88 287 ASP A CA 1
ATOM 2249 C C . ASP A 1 287 ? 22.658 8.172 -7.839 1.00 85.88 287 ASP A C 1
ATOM 2251 O O . ASP A 1 287 ? 22.208 9.254 -7.472 1.00 85.88 287 ASP A O 1
ATOM 2255 N N . GLY A 1 288 ? 21.845 7.133 -8.052 1.00 86.06 288 GLY A N 1
ATOM 2256 C CA . GLY A 1 288 ? 20.392 7.167 -7.873 1.00 86.06 288 GLY A CA 1
ATOM 2257 C C . GLY A 1 288 ? 19.610 7.847 -9.001 1.00 86.06 288 GLY A C 1
ATOM 2258 O O . GLY A 1 288 ? 18.381 7.842 -8.940 1.00 86.06 288 GLY A O 1
ATOM 2259 N N . ASP A 1 289 ? 20.279 8.378 -10.030 1.00 93.19 289 ASP A N 1
ATOM 2260 C CA . ASP A 1 289 ? 19.650 9.007 -11.201 1.00 93.19 289 ASP A CA 1
ATOM 2261 C C . ASP A 1 289 ? 20.345 8.699 -12.544 1.00 93.19 289 ASP A C 1
ATOM 2263 O O . ASP A 1 289 ? 19.856 9.127 -13.594 1.00 93.19 289 ASP A O 1
ATOM 2267 N N . ILE A 1 290 ? 21.446 7.936 -12.552 1.00 95.25 290 ILE A N 1
ATOM 2268 C CA . ILE A 1 290 ? 22.194 7.599 -13.769 1.00 95.25 290 ILE A CA 1
ATOM 2269 C C . ILE A 1 290 ? 22.055 6.109 -14.085 1.00 95.25 290 ILE A C 1
ATOM 2271 O O . ILE A 1 290 ? 22.369 5.252 -13.268 1.00 95.25 290 ILE A O 1
ATOM 2275 N N . LEU A 1 291 ? 21.618 5.794 -15.303 1.00 97.12 291 LEU A N 1
ATOM 2276 C CA . LEU A 1 291 ? 21.651 4.454 -15.881 1.00 97.12 291 LEU A CA 1
ATOM 2277 C C . LEU A 1 291 ? 22.896 4.310 -16.758 1.00 97.12 291 LEU A C 1
ATOM 2279 O O . LEU A 1 291 ? 23.043 5.025 -17.750 1.00 97.12 291 LEU A O 1
ATOM 2283 N N . HIS A 1 292 ? 23.722 3.317 -16.457 1.00 96.50 292 HIS A N 1
ATOM 2284 C CA . HIS A 1 292 ? 24.733 2.807 -17.376 1.00 96.50 292 HIS A CA 1
ATOM 2285 C C . HIS A 1 292 ? 24.204 1.557 -18.059 1.00 96.50 292 HIS A C 1
ATOM 2287 O O . HIS A 1 292 ? 23.592 0.716 -17.400 1.00 96.50 292 HIS A O 1
ATOM 2293 N N . TYR A 1 293 ? 24.446 1.425 -19.360 1.00 97.25 293 TYR A N 1
ATOM 2294 C CA . TYR A 1 293 ? 24.087 0.229 -20.104 1.00 97.25 293 TYR A CA 1
ATOM 2295 C C . TYR A 1 293 ? 25.122 -0.106 -21.177 1.00 97.25 293 TYR A C 1
ATOM 2297 O O . TYR A 1 293 ? 25.406 0.709 -22.052 1.00 97.25 293 TYR A O 1
ATOM 2305 N N . THR A 1 294 ? 25.638 -1.330 -21.122 1.00 96.81 294 THR A N 1
ATOM 2306 C CA . THR A 1 294 ? 26.546 -1.917 -22.109 1.00 96.81 294 THR A CA 1
ATOM 2307 C C . THR A 1 294 ? 25.987 -3.276 -22.515 1.00 96.81 294 THR A C 1
ATOM 2309 O O . THR A 1 294 ? 26.134 -4.230 -21.741 1.00 96.81 294 THR A O 1
ATOM 2312 N N . PRO A 1 295 ? 25.347 -3.409 -23.690 1.00 96.38 295 PRO A N 1
ATOM 2313 C CA . PRO A 1 295 ? 24.842 -4.697 -24.153 1.00 96.38 295 PRO A CA 1
ATOM 2314 C C . PRO A 1 295 ? 25.976 -5.728 -24.208 1.00 96.38 295 PRO A C 1
ATOM 2316 O O . PRO A 1 295 ? 27.035 -5.452 -24.775 1.00 96.38 295 PRO A O 1
ATOM 2319 N N . GLN A 1 296 ? 25.767 -6.892 -23.591 1.00 95.00 296 GLN A N 1
ATOM 2320 C CA . GLN A 1 296 ? 26.783 -7.949 -23.477 1.00 95.00 296 GLN A CA 1
ATOM 2321 C C . GLN A 1 296 ? 26.616 -9.050 -24.530 1.00 95.00 296 GLN A C 1
ATOM 2323 O O . GLN A 1 296 ? 27.597 -9.674 -24.927 1.00 95.00 296 GLN A O 1
ATOM 2328 N N . ASP A 1 297 ? 25.386 -9.272 -24.993 1.00 94.25 297 ASP A N 1
ATOM 2329 C CA . ASP A 1 297 ? 25.033 -10.215 -26.052 1.00 94.25 297 ASP A CA 1
ATOM 2330 C C . ASP A 1 297 ? 23.856 -9.681 -26.893 1.00 94.25 297 ASP A C 1
ATOM 2332 O O . ASP A 1 297 ? 23.353 -8.576 -26.668 1.00 94.25 297 ASP A O 1
ATOM 2336 N N . ASP A 1 298 ? 23.450 -10.455 -27.900 1.00 92.12 298 ASP A N 1
ATOM 2337 C CA . ASP A 1 298 ? 22.336 -10.157 -28.803 1.00 92.12 298 ASP A CA 1
ATOM 2338 C C . ASP A 1 298 ? 20.996 -10.767 -28.356 1.00 92.12 298 ASP A C 1
ATOM 2340 O O . ASP A 1 298 ? 20.039 -10.829 -29.138 1.00 92.12 298 ASP A O 1
ATOM 2344 N N . GLN A 1 299 ? 20.905 -11.217 -27.100 1.00 93.19 299 GLN A N 1
ATOM 2345 C CA . GLN A 1 299 ? 19.699 -11.845 -26.584 1.00 93.19 299 GLN A CA 1
ATOM 2346 C C . GLN A 1 299 ? 18.640 -10.799 -26.209 1.00 93.19 299 GLN A C 1
ATOM 2348 O O . GLN A 1 299 ? 18.961 -9.693 -25.764 1.00 93.19 299 GLN A O 1
ATOM 2353 N N . PRO A 1 300 ? 17.342 -11.132 -26.346 1.00 92.94 300 PRO A N 1
ATOM 2354 C CA . PRO A 1 300 ? 16.277 -10.217 -25.968 1.00 92.94 300 PRO A CA 1
ATOM 2355 C C . PRO A 1 300 ? 16.342 -9.802 -24.497 1.00 92.94 300 PRO A C 1
ATOM 2357 O O . PRO A 1 300 ? 16.273 -10.640 -23.599 1.00 92.94 300 PRO A O 1
ATOM 2360 N N . VAL A 1 301 ? 16.373 -8.491 -24.260 1.00 93.88 301 VAL A N 1
ATOM 2361 C CA . VAL A 1 301 ? 16.370 -7.892 -22.921 1.00 93.88 301 VAL A CA 1
ATOM 2362 C C . VAL A 1 301 ? 15.116 -7.050 -22.694 1.00 93.88 301 VAL A C 1
ATOM 2364 O O . VAL A 1 301 ? 14.581 -6.428 -23.613 1.00 93.88 301 VAL A O 1
ATOM 2367 N N . GLN A 1 302 ? 14.639 -7.004 -21.450 1.00 93.25 302 GLN A N 1
ATOM 2368 C CA . GLN A 1 302 ? 13.587 -6.084 -21.032 1.00 93.25 302 GLN A CA 1
ATOM 2369 C C . GLN A 1 302 ? 14.118 -5.168 -19.932 1.00 93.25 302 GLN A C 1
ATOM 2371 O O . GLN A 1 302 ? 14.227 -5.572 -18.779 1.00 93.25 302 GLN A O 1
ATOM 2376 N N . ILE A 1 303 ? 14.386 -3.910 -20.279 1.00 96.56 303 ILE A N 1
ATOM 2377 C CA . ILE A 1 303 ? 14.799 -2.901 -19.302 1.00 96.56 303 ILE A CA 1
ATOM 2378 C C . ILE A 1 303 ? 13.558 -2.170 -18.800 1.00 96.56 303 ILE A C 1
ATOM 2380 O O . ILE A 1 303 ? 12.812 -1.564 -19.572 1.00 96.56 303 ILE A O 1
ATOM 2384 N N . MET A 1 304 ? 13.324 -2.238 -17.493 1.00 96.56 304 MET A N 1
ATOM 2385 C CA . MET A 1 304 ? 12.247 -1.516 -16.826 1.00 96.56 304 MET A CA 1
ATOM 2386 C C . MET A 1 304 ? 12.828 -0.729 -15.661 1.00 96.56 304 MET A C 1
ATOM 2388 O O . MET A 1 304 ? 13.288 -1.310 -14.678 1.00 96.56 304 MET A O 1
ATOM 2392 N N . LEU A 1 305 ? 12.793 0.592 -15.795 1.00 97.25 305 LEU A N 1
ATOM 2393 C CA . LEU A 1 305 ? 13.197 1.509 -14.743 1.00 97.25 305 LEU A CA 1
ATOM 2394 C C . LEU A 1 305 ? 12.069 1.664 -13.728 1.00 97.25 305 LEU A C 1
ATOM 2396 O O . LEU A 1 305 ? 10.895 1.679 -14.104 1.00 97.25 305 LEU A O 1
ATOM 2400 N N . VAL A 1 306 ? 12.433 1.824 -12.462 1.00 97.06 306 VAL A N 1
ATOM 2401 C CA . VAL A 1 306 ? 11.513 2.102 -11.361 1.00 97.06 306 VAL A CA 1
ATOM 2402 C C . VAL A 1 306 ? 11.977 3.371 -10.661 1.00 97.06 306 VAL A C 1
ATOM 2404 O O . VAL A 1 306 ? 13.070 3.392 -10.100 1.00 97.06 306 VAL A O 1
ATOM 2407 N N . GLY A 1 307 ? 11.154 4.418 -10.711 1.00 95.50 307 GLY A N 1
ATOM 2408 C CA . GLY A 1 307 ? 11.310 5.604 -9.869 1.00 95.50 307 GLY A CA 1
ATOM 2409 C C . GLY A 1 307 ? 10.436 5.453 -8.633 1.00 95.50 307 GLY A C 1
ATOM 2410 O O . GLY A 1 307 ? 9.235 5.234 -8.792 1.00 95.50 307 GLY A O 1
ATOM 2411 N N . SER A 1 308 ? 11.008 5.526 -7.432 1.00 93.12 308 SER A N 1
ATOM 2412 C CA . SER A 1 308 ? 10.269 5.351 -6.175 1.00 93.12 308 SER A CA 1
ATOM 2413 C C . SER A 1 308 ? 10.608 6.420 -5.147 1.00 93.12 308 SER A C 1
ATOM 2415 O O . SER A 1 308 ? 11.781 6.692 -4.908 1.00 93.12 308 SER A O 1
ATOM 2417 N N . ASP A 1 309 ? 9.578 6.958 -4.504 1.00 91.44 309 ASP A N 1
ATOM 2418 C CA . ASP A 1 309 ? 9.641 7.858 -3.341 1.00 91.44 309 ASP A CA 1
ATOM 2419 C C . ASP A 1 309 ? 9.833 7.096 -2.002 1.00 91.44 309 ASP A C 1
ATOM 2421 O O . ASP A 1 309 ? 9.900 7.689 -0.927 1.00 91.44 309 ASP A O 1
ATOM 2425 N N . GLY A 1 310 ? 9.932 5.758 -2.049 1.00 87.38 310 GLY A N 1
ATOM 2426 C CA . GLY A 1 310 ? 10.012 4.869 -0.882 1.00 87.38 310 GLY A CA 1
ATOM 2427 C C . GLY A 1 310 ? 8.660 4.357 -0.366 1.00 87.38 310 GLY A C 1
ATOM 2428 O O . GLY A 1 310 ? 8.630 3.470 0.490 1.00 87.38 310 GLY A O 1
ATOM 2429 N N . ILE A 1 311 ? 7.549 4.865 -0.901 1.00 84.44 311 ILE A N 1
ATOM 2430 C CA . ILE A 1 311 ? 6.173 4.482 -0.572 1.00 84.44 311 ILE A CA 1
ATOM 2431 C C . ILE A 1 311 ? 5.540 3.754 -1.762 1.00 84.44 311 ILE A C 1
ATOM 2433 O O . ILE A 1 311 ? 5.066 2.620 -1.630 1.00 84.44 311 ILE A O 1
ATOM 2437 N N . VAL A 1 312 ? 5.565 4.382 -2.933 1.00 85.50 312 VAL A N 1
ATOM 2438 C CA . VAL A 1 312 ? 5.091 3.845 -4.209 1.00 85.50 312 VAL A CA 1
ATOM 2439 C C . VAL A 1 312 ? 6.162 4.026 -5.284 1.00 85.50 312 VAL A C 1
ATOM 2441 O O . VAL A 1 312 ? 7.229 4.600 -5.068 1.00 85.50 312 VAL A O 1
ATOM 2444 N N . GLY A 1 313 ? 5.933 3.449 -6.461 1.00 91.00 313 GLY A N 1
ATOM 2445 C CA . GLY A 1 313 ? 6.863 3.596 -7.568 1.00 91.00 313 GLY A CA 1
ATOM 2446 C C . GLY A 1 313 ? 6.175 3.546 -8.917 1.00 91.00 313 GLY A C 1
ATOM 2447 O O . GLY A 1 313 ? 5.153 2.877 -9.092 1.00 91.00 313 GLY A O 1
ATOM 2448 N N . THR A 1 314 ? 6.775 4.240 -9.873 1.00 93.81 314 THR A N 1
ATOM 2449 C CA . THR A 1 314 ? 6.344 4.281 -11.267 1.00 93.81 314 THR A CA 1
ATOM 2450 C C . THR A 1 314 ? 7.316 3.483 -12.115 1.00 93.81 314 THR A C 1
ATOM 2452 O O . THR A 1 314 ? 8.530 3.567 -11.934 1.00 93.81 314 THR A O 1
ATOM 2455 N N . ASN A 1 315 ? 6.782 2.713 -13.061 1.00 95.44 315 ASN A N 1
ATOM 2456 C CA . ASN A 1 315 ? 7.580 1.916 -13.984 1.00 95.44 315 ASN A CA 1
ATOM 2457 C C . ASN A 1 315 ? 7.708 2.629 -15.332 1.00 95.44 315 ASN A C 1
ATOM 2459 O O . ASN A 1 315 ? 6.695 2.996 -15.929 1.00 95.44 315 ASN A O 1
ATOM 2463 N N . GLN A 1 316 ? 8.929 2.725 -15.853 1.00 95.12 316 GLN A N 1
ATOM 2464 C CA . GLN A 1 316 ? 9.211 3.197 -17.206 1.00 95.12 316 GLN A CA 1
ATOM 2465 C C . GLN A 1 316 ? 9.872 2.071 -18.012 1.00 95.12 316 GLN A C 1
ATOM 2467 O O . GLN A 1 316 ? 11.056 1.782 -17.818 1.00 95.12 316 GLN A O 1
ATOM 2472 N N . PRO A 1 317 ? 9.132 1.400 -18.914 1.00 9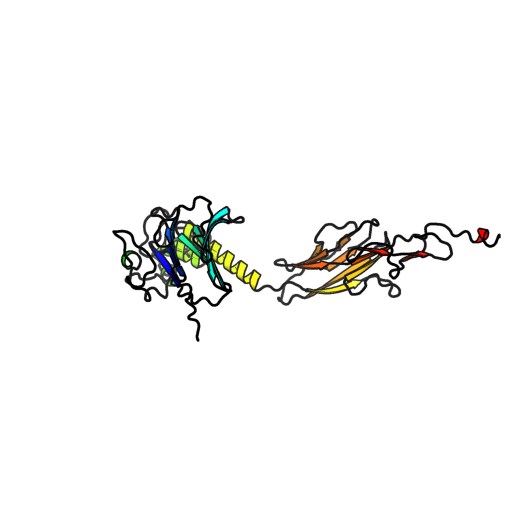5.50 317 PRO A N 1
ATOM 2473 C CA . PRO A 1 317 ? 9.738 0.448 -19.832 1.00 95.50 317 PRO A CA 1
ATOM 2474 C C . PRO A 1 317 ? 10.598 1.189 -20.860 1.00 95.50 317 PRO A C 1
ATOM 2476 O O . PRO A 1 317 ? 10.192 2.237 -21.376 1.00 95.50 317 PRO A O 1
ATOM 2479 N N . LEU A 1 318 ? 11.755 0.615 -21.182 1.00 96.31 318 LEU A N 1
ATOM 2480 C CA . LEU A 1 318 ? 12.597 1.046 -22.292 1.00 96.31 318 LEU A CA 1
ATOM 2481 C C . LEU A 1 318 ? 12.544 0.013 -23.418 1.00 96.31 318 LEU A C 1
ATOM 2483 O O . LEU A 1 318 ? 12.411 -1.188 -23.183 1.00 96.31 318 LEU A O 1
ATOM 2487 N N . THR A 1 319 ? 12.635 0.502 -24.648 1.00 96.44 319 THR A N 1
ATOM 2488 C CA . THR A 1 319 ? 12.797 -0.316 -25.852 1.00 96.44 319 THR A CA 1
ATOM 2489 C C . THR A 1 319 ? 14.266 -0.328 -26.236 1.00 96.44 319 THR A C 1
ATOM 2491 O O . THR A 1 319 ? 14.881 0.731 -26.263 1.00 96.44 319 THR A O 1
ATOM 2494 N N . VAL A 1 320 ? 14.827 -1.489 -26.557 1.00 97.06 320 VAL A N 1
ATOM 2495 C CA . VAL A 1 320 ? 16.223 -1.611 -26.997 1.00 97.06 320 VAL A CA 1
ATOM 2496 C C . VAL A 1 320 ? 16.260 -1.982 -28.477 1.00 97.06 320 VAL A C 1
ATOM 2498 O O . VAL A 1 320 ? 15.728 -3.018 -28.871 1.00 97.06 320 VAL A O 1
ATOM 2501 N N . LEU A 1 321 ? 16.877 -1.136 -29.299 1.00 96.38 321 LEU A N 1
ATOM 2502 C CA . LEU A 1 321 ? 17.259 -1.462 -30.670 1.00 96.38 321 LEU A CA 1
ATOM 2503 C C . LEU A 1 321 ? 18.763 -1.714 -30.682 1.00 96.38 321 LEU A C 1
ATOM 2505 O O . LEU A 1 321 ? 19.537 -0.793 -30.426 1.00 96.38 321 LEU A O 1
ATOM 2509 N N . LEU A 1 322 ? 19.152 -2.958 -30.941 1.00 96.56 322 LEU A N 1
ATOM 2510 C CA . LEU A 1 322 ? 20.533 -3.423 -30.861 1.00 96.56 322 LEU A CA 1
ATOM 2511 C C . LEU A 1 322 ? 21.058 -3.799 -32.247 1.00 96.56 322 LEU A C 1
ATOM 2513 O O . LEU A 1 322 ? 20.365 -4.474 -33.006 1.00 96.56 322 LEU A O 1
ATOM 2517 N N . CYS A 1 323 ? 22.296 -3.428 -32.558 1.00 95.19 323 CYS A N 1
ATOM 2518 C CA . CYS A 1 323 ? 23.044 -4.014 -33.669 1.00 95.19 323 CYS A CA 1
ATOM 2519 C C . CYS A 1 323 ? 24.324 -4.702 -33.176 1.00 95.19 323 CYS A C 1
ATOM 2521 O O . CYS A 1 323 ? 24.881 -4.333 -32.139 1.00 95.19 323 CYS A O 1
ATOM 2523 N N . ASN A 1 324 ? 24.811 -5.679 -33.941 1.00 94.75 324 ASN A N 1
ATOM 2524 C CA . ASN A 1 324 ? 26.063 -6.392 -33.681 1.00 94.75 324 ASN A CA 1
ATOM 2525 C C . ASN A 1 324 ? 27.048 -6.180 -34.845 1.00 94.75 324 ASN A C 1
ATOM 2527 O O . ASN A 1 324 ? 27.412 -7.122 -35.543 1.00 94.75 324 ASN A O 1
ATOM 2531 N N . CYS A 1 325 ? 27.404 -4.919 -35.104 1.00 93.31 325 CYS A N 1
ATOM 2532 C CA . CYS A 1 325 ? 28.296 -4.550 -36.203 1.00 93.31 325 CYS A CA 1
ATOM 2533 C C . CYS A 1 325 ? 29.752 -4.483 -35.727 1.00 93.31 325 CYS A C 1
ATOM 2535 O O . CYS A 1 325 ? 30.027 -3.849 -34.707 1.00 93.31 325 CYS A O 1
ATOM 2537 N N . PHE A 1 326 ? 30.684 -5.073 -36.478 1.00 88.81 326 PHE A N 1
ATOM 2538 C CA . PHE A 1 326 ? 32.118 -5.058 -36.161 1.00 88.81 326 PHE A CA 1
ATOM 2539 C C . PHE A 1 326 ? 32.860 -3.929 -36.895 1.00 88.81 326 PHE A C 1
ATOM 2541 O O . PHE A 1 326 ? 33.523 -3.109 -36.262 1.00 88.81 326 PHE A O 1
ATOM 2548 N N . GLY A 1 327 ? 32.715 -3.856 -38.221 1.00 84.19 327 GLY A N 1
ATOM 2549 C CA . GLY A 1 327 ? 33.355 -2.872 -39.103 1.00 84.19 327 GLY A CA 1
ATOM 2550 C C . GLY A 1 327 ? 32.397 -1.826 -39.683 1.00 84.19 327 GLY A C 1
ATOM 2551 O O . GLY A 1 327 ? 32.357 -1.617 -40.895 1.00 84.19 327 GLY A O 1
ATOM 2552 N N . GLY A 1 328 ? 31.585 -1.186 -38.839 1.00 88.00 328 GLY A N 1
ATOM 2553 C CA . GLY A 1 328 ? 30.545 -0.249 -39.276 1.00 88.00 328 GLY A CA 1
ATOM 2554 C C . GLY A 1 328 ? 29.691 0.299 -38.132 1.00 88.00 328 GLY A C 1
ATOM 2555 O O . GLY A 1 328 ? 30.035 0.138 -36.960 1.00 88.00 328 GLY A O 1
ATOM 2556 N N . GLY A 1 329 ? 28.576 0.943 -38.483 1.00 90.69 329 GLY A N 1
ATOM 2557 C CA . GLY A 1 329 ? 27.605 1.496 -37.531 1.00 90.69 329 GLY A CA 1
ATOM 2558 C C . GLY A 1 329 ? 26.234 0.823 -37.611 1.00 90.69 329 GLY A C 1
ATOM 2559 O O . GLY A 1 329 ? 25.909 0.158 -38.595 1.00 90.69 329 GLY A O 1
ATOM 2560 N N . CYS A 1 330 ? 25.407 1.003 -36.581 1.00 93.12 330 CYS A N 1
ATOM 2561 C CA . CYS A 1 330 ? 24.038 0.489 -36.582 1.00 93.12 330 CYS A CA 1
ATOM 2562 C C . CYS A 1 330 ? 23.136 1.239 -37.576 1.00 93.12 330 CYS A C 1
ATOM 2564 O O . CYS A 1 330 ? 22.984 2.459 -37.502 1.00 93.12 330 CYS A O 1
ATOM 2566 N N . ASN A 1 331 ? 22.390 0.495 -38.390 1.00 93.19 331 ASN A N 1
ATOM 2567 C CA . ASN A 1 331 ? 21.306 1.018 -39.212 1.00 93.19 331 ASN A CA 1
ATOM 2568 C C . ASN A 1 331 ? 19.950 0.835 -38.510 1.00 93.19 331 ASN A C 1
ATOM 2570 O O . ASN A 1 331 ? 19.200 -0.107 -38.778 1.00 93.19 331 ASN A O 1
ATOM 2574 N N . PHE A 1 332 ? 19.586 1.778 -37.635 1.00 92.50 332 PHE A N 1
ATOM 2575 C CA . PHE A 1 332 ? 18.329 1.738 -36.866 1.00 92.50 332 PHE A CA 1
ATOM 2576 C C . PHE A 1 332 ? 17.042 1.894 -37.699 1.00 92.50 332 PHE A C 1
ATOM 2578 O O . PHE A 1 332 ? 15.945 1.895 -37.136 1.00 92.50 332 PHE A O 1
ATOM 2585 N N . ASN A 1 333 ? 17.150 2.060 -39.020 1.00 91.00 333 ASN A N 1
ATOM 2586 C CA . ASN A 1 333 ? 15.999 2.092 -39.926 1.00 91.00 333 ASN A CA 1
ATOM 2587 C C . ASN A 1 333 ? 15.685 0.710 -40.516 1.00 91.00 333 ASN A C 1
ATOM 2589 O O . ASN A 1 333 ? 14.591 0.508 -41.043 1.00 91.00 333 ASN A O 1
ATOM 2593 N N . THR A 1 334 ? 16.614 -0.241 -40.400 1.00 92.19 334 THR A N 1
ATOM 2594 C CA . THR A 1 334 ? 16.482 -1.591 -40.949 1.00 92.19 334 THR A CA 1
ATOM 2595 C C . THR A 1 334 ? 16.265 -2.587 -39.821 1.00 92.19 334 THR A C 1
ATOM 2597 O O . THR A 1 334 ? 17.211 -3.024 -39.174 1.00 92.19 334 THR A O 1
ATOM 2600 N N . LEU A 1 335 ? 15.009 -2.957 -39.579 1.00 92.62 335 LEU A N 1
ATOM 2601 C CA . LEU A 1 335 ? 14.656 -3.967 -38.583 1.00 92.62 335 LEU A CA 1
ATOM 2602 C C . LEU A 1 335 ? 14.926 -5.374 -39.138 1.00 92.62 335 LEU A C 1
ATOM 2604 O O . LEU A 1 335 ? 14.349 -5.746 -40.159 1.00 92.62 335 LEU A O 1
ATOM 2608 N N . LEU A 1 336 ? 15.760 -6.161 -38.458 1.00 91.06 336 LEU A N 1
ATOM 2609 C CA . LEU A 1 336 ? 16.048 -7.548 -38.839 1.00 91.06 336 LEU A CA 1
ATOM 2610 C C . LEU A 1 336 ? 15.096 -8.532 -38.155 1.00 91.06 336 LEU A C 1
ATOM 2612 O O . LEU A 1 336 ? 14.554 -9.432 -38.794 1.00 91.06 336 LEU A O 1
ATOM 2616 N N . SER A 1 337 ? 14.894 -8.374 -36.845 1.00 89.69 337 SER A N 1
ATOM 2617 C CA . SER A 1 337 ? 14.002 -9.227 -36.051 1.00 89.69 337 SER A CA 1
ATOM 2618 C C . SER A 1 337 ? 13.613 -8.561 -34.727 1.00 89.69 337 SER A C 1
ATOM 2620 O O . SER A 1 337 ? 14.246 -7.598 -34.304 1.00 89.69 337 SER A O 1
ATOM 2622 N N . GLY A 1 338 ? 12.577 -9.074 -34.056 1.00 88.00 338 GLY A N 1
ATOM 2623 C CA . GLY A 1 338 ? 12.128 -8.588 -32.745 1.00 88.00 338 GLY A CA 1
ATOM 2624 C C . GLY A 1 338 ? 10.829 -7.781 -32.786 1.00 88.00 338 GLY A C 1
ATOM 2625 O O . GLY A 1 338 ? 10.006 -7.951 -33.685 1.00 88.00 338 GLY A O 1
ATOM 2626 N N . GLY A 1 339 ? 10.610 -6.945 -31.768 1.00 83.44 339 GLY A N 1
ATOM 2627 C CA . GLY A 1 339 ? 9.366 -6.197 -31.586 1.00 83.44 339 GLY A CA 1
ATOM 2628 C C . GLY A 1 339 ? 9.476 -5.051 -30.578 1.00 83.44 339 GLY A C 1
ATOM 2629 O O . GLY A 1 339 ? 10.525 -4.451 -30.391 1.00 83.44 339 GLY A O 1
ATOM 2630 N N . ASN A 1 340 ? 8.368 -4.741 -29.905 1.00 81.38 340 ASN A N 1
ATOM 2631 C CA . ASN A 1 340 ? 8.156 -3.455 -29.220 1.00 81.38 340 ASN A CA 1
ATOM 2632 C C . ASN A 1 340 ? 8.980 -3.231 -27.931 1.00 81.38 340 ASN A C 1
ATOM 2634 O O . ASN A 1 340 ? 8.824 -2.193 -27.301 1.00 81.38 340 ASN A O 1
ATOM 2638 N N . LYS A 1 341 ? 9.776 -4.210 -27.487 1.00 89.44 341 LYS A N 1
ATOM 2639 C CA . LYS A 1 341 ? 10.618 -4.129 -26.272 1.00 89.44 341 LYS A CA 1
ATOM 2640 C C . LYS A 1 341 ? 12.101 -4.292 -26.588 1.00 89.44 341 LYS A C 1
ATOM 2642 O O . LYS A 1 341 ? 12.941 -3.641 -25.982 1.00 89.44 341 LYS A O 1
ATOM 2647 N N . PHE A 1 342 ? 12.395 -5.163 -27.541 1.00 96.06 342 PHE A N 1
ATOM 2648 C CA . PHE A 1 342 ? 13.733 -5.460 -28.009 1.00 96.06 342 PHE A CA 1
ATOM 2649 C C . PHE A 1 342 ? 13.660 -5.810 -29.488 1.00 96.06 342 PHE A C 1
ATOM 2651 O O . PHE A 1 342 ? 12.771 -6.573 -29.893 1.00 96.06 342 PHE A O 1
ATOM 2658 N N . ALA A 1 343 ? 14.597 -5.297 -30.273 1.00 96.44 343 ALA A N 1
ATOM 2659 C CA . ALA A 1 343 ? 14.760 -5.704 -31.653 1.00 96.44 343 ALA A CA 1
ATOM 2660 C C . ALA A 1 343 ? 16.205 -5.586 -32.131 1.00 96.44 343 ALA A C 1
ATOM 2662 O O . ALA A 1 343 ? 16.956 -4.721 -31.680 1.00 96.44 343 ALA A O 1
ATOM 2663 N N . LEU A 1 344 ? 16.550 -6.446 -33.087 1.00 96.31 344 LEU A N 1
ATOM 2664 C CA . LEU A 1 344 ? 17.812 -6.399 -33.807 1.00 96.31 344 LEU A CA 1
ATOM 2665 C C . LEU A 1 344 ? 17.665 -5.542 -35.061 1.00 96.31 344 LEU A C 1
ATOM 2667 O O . LEU A 1 344 ? 16.679 -5.668 -35.799 1.00 96.31 344 LEU A O 1
ATOM 2671 N N . VAL A 1 345 ? 18.661 -4.700 -35.314 1.00 95.81 345 VAL A N 1
ATOM 2672 C CA . VAL A 1 345 ? 18.737 -3.841 -36.498 1.00 95.81 345 VAL A CA 1
ATOM 2673 C C . VAL A 1 345 ? 19.978 -4.154 -37.334 1.00 95.81 345 VAL A C 1
ATOM 2675 O O . VAL A 1 345 ? 20.921 -4.775 -36.848 1.00 95.81 345 VAL A O 1
ATOM 2678 N N . GLY A 1 346 ? 19.945 -3.759 -38.607 1.00 94.69 346 GLY A N 1
ATOM 2679 C CA . GLY A 1 346 ? 21.027 -3.997 -39.563 1.00 94.69 346 GLY A CA 1
ATOM 2680 C C . GLY A 1 346 ? 22.273 -3.145 -39.321 1.00 94.69 346 GLY A C 1
ATOM 2681 O O . GLY A 1 346 ? 22.290 -2.279 -38.446 1.00 94.69 346 GLY A O 1
ATOM 2682 N N . CYS A 1 347 ? 23.292 -3.373 -40.147 1.00 95.00 347 CYS A N 1
ATOM 2683 C CA . CYS A 1 347 ? 24.567 -2.663 -40.122 1.00 95.00 347 CYS A CA 1
ATOM 2684 C C . CYS A 1 347 ? 24.797 -1.859 -41.406 1.00 95.00 347 CYS A C 1
ATOM 2686 O O . CYS A 1 347 ? 24.471 -2.330 -42.495 1.00 95.00 347 CYS A O 1
ATOM 2688 N N . ASP A 1 348 ? 25.406 -0.682 -41.270 1.00 93.75 348 ASP A N 1
ATOM 2689 C CA . ASP A 1 348 ? 25.999 0.078 -42.371 1.00 93.75 348 ASP A CA 1
ATOM 2690 C C . ASP A 1 348 ? 27.522 -0.134 -42.329 1.00 93.75 348 ASP A C 1
ATOM 2692 O O . ASP A 1 348 ? 28.217 0.426 -41.473 1.00 93.75 348 ASP A O 1
ATOM 2696 N N . CYS A 1 349 ? 28.031 -0.997 -43.214 1.00 92.94 349 CYS A N 1
ATOM 2697 C CA . CYS A 1 349 ? 29.449 -1.356 -43.259 1.00 92.94 349 CYS A CA 1
ATOM 2698 C C . CYS A 1 349 ? 30.303 -0.242 -43.864 1.00 92.94 349 CYS A C 1
ATOM 2700 O O . CYS A 1 349 ? 29.894 0.422 -44.816 1.00 92.94 349 CYS A O 1
ATOM 2702 N N . LEU A 1 350 ? 31.506 -0.055 -43.317 1.00 90.50 350 LEU A N 1
ATOM 2703 C CA . LEU A 1 350 ? 32.540 0.750 -43.967 1.00 90.50 350 LEU A CA 1
ATOM 2704 C C . LEU A 1 350 ? 33.024 0.038 -45.237 1.00 90.50 350 LEU A C 1
ATOM 2706 O O . LEU A 1 350 ? 32.964 -1.184 -45.308 1.00 90.50 350 LEU A O 1
ATOM 2710 N N . ASP A 1 351 ? 33.584 0.782 -46.194 1.00 85.94 351 ASP A N 1
ATOM 2711 C CA . ASP A 1 351 ? 34.004 0.263 -47.512 1.00 85.94 351 ASP A CA 1
ATOM 2712 C C . ASP A 1 351 ? 34.958 -0.947 -47.452 1.00 85.94 351 ASP A C 1
ATOM 2714 O O . ASP A 1 351 ? 35.071 -1.702 -48.411 1.00 85.94 351 ASP A O 1
ATOM 2718 N N . SER A 1 352 ? 35.668 -1.127 -46.336 1.00 86.19 352 SER A N 1
ATOM 2719 C CA . SER A 1 352 ? 36.582 -2.252 -46.106 1.00 86.19 352 SER A CA 1
ATOM 2720 C C . SER A 1 352 ? 35.914 -3.497 -45.519 1.00 86.19 352 SER A C 1
ATOM 2722 O O . SER A 1 352 ? 36.612 -4.477 -45.294 1.00 86.19 352 SER A O 1
ATOM 2724 N N . TYR A 1 353 ? 34.604 -3.476 -45.265 1.00 90.69 353 TYR A N 1
ATOM 2725 C CA . TYR A 1 353 ? 33.877 -4.561 -44.611 1.00 90.69 353 TYR A CA 1
ATOM 2726 C C . TYR A 1 353 ? 32.598 -4.935 -45.366 1.00 90.69 353 TYR A C 1
ATOM 2728 O O . TYR A 1 353 ? 31.913 -4.093 -45.944 1.00 90.69 353 TYR A O 1
ATOM 2736 N N . THR A 1 354 ? 32.243 -6.214 -45.311 1.00 88.69 354 THR A N 1
ATOM 2737 C CA . THR A 1 354 ? 31.020 -6.792 -45.876 1.00 88.69 354 THR A CA 1
ATOM 2738 C C . THR A 1 354 ? 30.392 -7.805 -44.920 1.00 88.69 354 THR A C 1
ATOM 2740 O O . THR A 1 354 ? 30.851 -7.992 -43.793 1.00 88.69 354 THR A O 1
ATOM 2743 N N . GLY A 1 355 ? 29.288 -8.419 -45.349 1.00 88.31 355 GLY A N 1
ATOM 2744 C CA . GLY A 1 355 ? 28.496 -9.326 -44.527 1.00 88.31 355 GLY A CA 1
ATOM 2745 C C . GLY A 1 355 ? 27.409 -8.604 -43.718 1.00 88.31 355 GLY A C 1
ATOM 2746 O O . GLY A 1 355 ? 27.388 -7.375 -43.632 1.00 88.31 355 GLY A O 1
ATOM 2747 N N . PRO A 1 356 ? 26.461 -9.353 -43.128 1.00 87.31 356 PRO A N 1
ATOM 2748 C CA . PRO A 1 356 ? 25.337 -8.784 -42.381 1.00 87.31 356 PRO A CA 1
ATOM 2749 C C . PRO A 1 356 ? 25.760 -8.050 -41.097 1.00 87.31 356 PRO A C 1
ATOM 2751 O O . PRO A 1 356 ? 25.024 -7.176 -40.643 1.00 87.31 356 PRO A O 1
ATOM 2754 N N . ASN A 1 357 ? 26.932 -8.388 -40.546 1.00 91.88 357 ASN A N 1
ATOM 2755 C CA . ASN A 1 357 ? 27.493 -7.812 -39.321 1.00 91.88 357 ASN A CA 1
ATOM 2756 C C . ASN A 1 357 ? 28.780 -6.999 -39.573 1.00 91.88 357 ASN A C 1
ATOM 2758 O O . ASN A 1 357 ? 29.431 -6.566 -38.620 1.00 91.88 357 ASN A O 1
ATOM 2762 N N . CYS A 1 358 ? 29.158 -6.766 -40.836 1.00 92.75 358 CYS A N 1
ATOM 2763 C CA . CYS A 1 358 ? 30.406 -6.086 -41.206 1.00 92.75 358 CYS A CA 1
ATOM 2764 C C . CYS A 1 358 ? 31.656 -6.748 -40.602 1.00 92.75 358 CYS A C 1
ATOM 2766 O O . CYS A 1 358 ? 32.546 -6.061 -40.104 1.00 92.75 358 CYS A O 1
ATOM 2768 N N . ASP A 1 359 ? 31.673 -8.076 -40.564 1.00 91.00 359 ASP A N 1
ATOM 2769 C CA . ASP A 1 359 ? 32.716 -8.918 -39.975 1.00 91.00 359 ASP A CA 1
ATOM 2770 C C . ASP A 1 359 ? 33.624 -9.581 -41.020 1.00 91.00 359 ASP A C 1
ATOM 2772 O O . ASP A 1 359 ? 34.621 -10.209 -40.661 1.00 91.00 359 ASP A O 1
ATOM 2776 N N . GLU A 1 360 ? 33.317 -9.412 -42.306 1.00 90.12 360 GLU A N 1
ATOM 2777 C CA . GLU A 1 360 ? 34.113 -9.925 -43.418 1.00 90.12 360 GLU A CA 1
ATOM 2778 C C . GLU A 1 360 ? 34.912 -8.788 -44.066 1.00 90.12 360 GLU A C 1
ATOM 2780 O O . GLU A 1 360 ? 34.332 -7.765 -44.427 1.00 90.12 360 GLU A O 1
ATOM 2785 N N . ASP A 1 361 ? 36.222 -8.957 -44.259 1.00 84.56 361 ASP A N 1
ATOM 2786 C CA . ASP A 1 361 ? 37.035 -7.983 -44.999 1.00 84.56 361 ASP A CA 1
ATOM 2787 C C . ASP A 1 361 ? 36.604 -7.943 -46.472 1.00 84.56 361 ASP A C 1
ATOM 2789 O O . ASP A 1 361 ? 36.525 -8.973 -47.149 1.00 84.56 361 ASP A O 1
ATOM 2793 N N . TYR A 1 362 ? 36.350 -6.743 -46.988 1.00 80.94 362 TYR A N 1
ATOM 2794 C CA . TYR A 1 362 ? 36.034 -6.552 -48.396 1.00 80.94 362 TYR A CA 1
ATOM 2795 C C . TYR A 1 362 ? 37.300 -6.656 -49.253 1.00 80.94 362 TYR A C 1
ATOM 2797 O O . TYR A 1 362 ? 38.165 -5.776 -49.220 1.00 80.94 362 TYR A O 1
ATOM 2805 N N . ASP A 1 363 ? 37.408 -7.719 -50.050 1.00 77.31 363 ASP A N 1
ATOM 2806 C CA . ASP A 1 363 ? 38.507 -7.889 -51.002 1.00 77.31 363 ASP A CA 1
ATOM 2807 C C . ASP A 1 363 ? 38.208 -7.163 -52.322 1.00 77.31 363 ASP A C 1
ATOM 2809 O O . ASP A 1 363 ? 37.733 -7.746 -53.298 1.00 77.31 363 ASP A O 1
ATOM 2813 N N . SER A 1 364 ? 38.531 -5.870 -52.363 1.00 70.19 364 SER A N 1
ATOM 2814 C CA . SER A 1 364 ? 38.423 -5.052 -53.577 1.00 70.19 364 SER A CA 1
ATOM 2815 C C . SER A 1 364 ? 39.248 -5.589 -54.759 1.00 70.19 364 SER A C 1
ATOM 2817 O O . SER A 1 364 ? 38.954 -5.232 -55.899 1.00 70.19 364 SER A O 1
ATOM 2819 N N . CYS A 1 365 ? 40.262 -6.435 -54.521 1.00 73.75 365 CYS A N 1
ATOM 2820 C CA . CYS A 1 365 ? 41.090 -7.012 -55.583 1.00 73.75 365 CYS A CA 1
ATOM 2821 C C . CYS A 1 365 ? 40.431 -8.239 -56.257 1.00 73.75 365 CYS A C 1
ATOM 2823 O O . CYS A 1 365 ? 40.955 -8.718 -57.264 1.00 73.75 365 CYS A O 1
ATOM 2825 N N . LEU A 1 366 ? 39.304 -8.764 -55.748 1.00 69.88 366 LEU A N 1
ATOM 2826 C CA . LEU A 1 366 ? 38.549 -9.832 -56.427 1.00 69.88 366 LEU A CA 1
ATOM 2827 C C . LEU A 1 366 ? 37.755 -9.317 -57.634 1.00 69.88 366 LEU A C 1
ATOM 2829 O O . LEU A 1 366 ? 37.669 -10.016 -58.646 1.00 69.88 366 LEU A O 1
ATOM 2833 N N . ASP A 1 367 ? 37.201 -8.108 -57.532 1.00 67.19 367 ASP A N 1
ATOM 2834 C CA . ASP A 1 367 ? 36.379 -7.501 -58.586 1.00 67.19 367 ASP A CA 1
ATOM 2835 C C . ASP A 1 367 ? 37.197 -6.624 -59.552 1.00 67.19 367 ASP A C 1
ATOM 2837 O O . ASP A 1 367 ? 36.848 -6.529 -60.732 1.00 67.19 367 ASP A O 1
ATOM 2841 N N . ASP A 1 368 ? 38.308 -6.034 -59.091 1.00 67.25 368 ASP A N 1
ATOM 2842 C CA . ASP A 1 368 ? 39.285 -5.328 -59.931 1.00 67.25 368 ASP A CA 1
ATOM 2843 C C . ASP A 1 368 ? 40.719 -5.713 -59.515 1.00 67.25 368 ASP A C 1
ATOM 2845 O O . ASP A 1 368 ? 41.252 -5.155 -58.550 1.00 67.25 368 ASP A O 1
ATOM 2849 N N . PRO A 1 369 ? 41.344 -6.713 -60.174 1.00 67.88 369 PRO A N 1
ATOM 2850 C CA . PRO A 1 369 ? 42.631 -7.234 -59.746 1.00 67.88 369 PRO A CA 1
ATOM 2851 C C . PRO A 1 369 ? 43.727 -6.173 -59.813 1.00 67.88 369 PRO A C 1
ATOM 2853 O O . PRO A 1 369 ? 44.115 -5.691 -60.879 1.00 67.88 369 PRO A O 1
ATOM 2856 N N . CYS A 1 370 ? 44.229 -5.887 -58.620 1.00 69.69 370 CYS A N 1
ATOM 2857 C CA . CYS A 1 370 ? 45.517 -5.295 -58.317 1.00 69.69 370 CYS A CA 1
ATOM 2858 C C . CYS A 1 370 ? 46.656 -6.082 -59.023 1.00 69.69 370 CYS A C 1
ATOM 2860 O O . CYS A 1 370 ? 47.582 -5.426 -59.543 1.00 69.69 370 CYS A O 1
#

Mean predicted aligned error: 11.91 Å

Foldseek 3Di:
DPPPPPFKEKEWFWDFFAAPVRDGFLQDIFTFWMWIDDPPWIWIWGQDPSLPGIFIDINNHTDDQPQDWDDPDPQWTWGWDQDPVPRFIWIWIWGDDDPKIKIWIWGRFNSHIDIDIDIPDDHPYPYDDDDDPLPDDDQVRDSDDDDPPDTPCNRRPPVRDHDDLVNLPPDPVCVVVLVVQCVLLVNDSQLSVCCSRRVHNRVSVVVSVVVVVVVLVVVLVVFDAKDWPAKAWDDDDPVDGQDDPRFEGNEEAQDKTKIFIDIDGPDPPQDKFKDWPDDWPQWDDDPRGMIMHHHHDQDDDWTWMWIGSPSDIDIRTHAYEYEHADAFDFDSVAWDDDDDRYTYGFTDHDPQADDRRRPHGDDPCVVPND

Nearest PDB structures (foldseek):
  4yh6-assembly1_A  TM=4.903E-01  e=6.023E-02  Mus musculus
  5xeq-assembly1_B-2  TM=2.766E-01  e=5.950E-03  Homo sapiens
  6fg9-assembly1_A  TM=3.149E-01  e=2.501E+00  Mus musculus

Sequence (370 aa):
MIRSLSPLELQCRTGLAWNNLNETVATATVFVGFAVQFHSHRVQVVLNKERTGVEVTYNDAVLQIDDAFFTPDWQVTILLDKNRKTGRKELIAAFQDSGNSTKLTFSVVSGTLSLNIVSNGIMAVNSVGLLERFRRTTSDTSLFTYGETESWETFNDVNHKPIFFEDLMSDPSLASKIQQVRIDCSGVKECMFDALVTNNMDLASYSKEYVMEDILQRKLMANTPPSFVSITELHGDQSQPALRANTTLLVQLGNSYTYRVLFTDPDEGDNITLSLREDVPGAMIEDG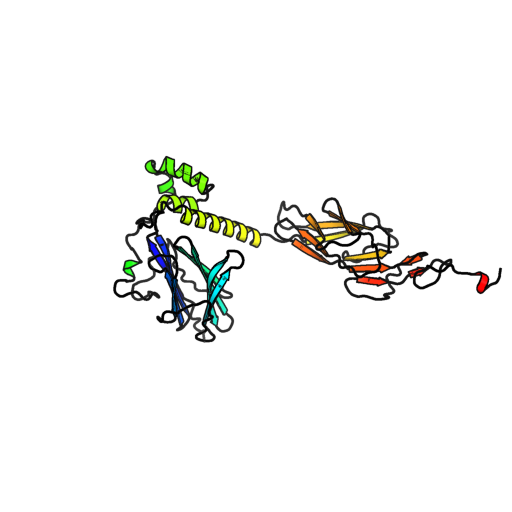DILHYTPQDDQPVQIMLVGSDGIVGTNQPLTVLLCNCFGGGCNFNTLLSGGNKFALVGCDCLDSYTGPNCDEDYDSCLDDPC

Solvent-accessible surface area (backbone atoms only — not comparable to full-atom values): 21229 Å² total; per-residue (Å²): 134,85,77,81,76,79,56,53,39,40,44,53,39,45,40,66,26,52,24,77,82,74,44,77,27,93,74,36,67,35,39,40,29,41,23,37,38,46,90,94,47,36,44,37,38,33,48,40,97,84,36,81,53,70,48,40,26,50,72,84,42,76,56,85,75,75,84,42,79,46,62,93,51,92,41,41,39,38,35,60,44,64,40,86,88,80,67,44,66,29,44,37,42,36,41,47,53,102,89,37,46,38,40,36,41,34,39,80,54,80,60,27,53,48,80,49,79,50,64,76,56,94,69,60,64,61,69,39,73,88,92,85,54,93,82,78,63,52,70,91,65,50,80,70,85,63,58,100,91,48,50,58,63,77,52,48,64,86,79,70,66,83,75,54,64,70,57,58,76,66,36,77,90,40,52,71,56,52,58,52,39,36,60,79,37,70,65,37,64,63,10,36,43,39,28,68,68,36,57,14,62,68,50,11,50,48,44,38,51,51,53,52,49,51,54,49,50,53,50,61,72,70,57,64,65,40,42,82,73,48,48,43,71,77,80,58,51,88,92,61,58,44,60,44,92,62,37,31,38,50,46,45,58,71,45,78,44,47,32,41,54,42,73,48,57,91,54,87,88,65,62,69,38,50,43,65,76,61,94,49,81,52,49,49,71,46,98,46,40,32,41,38,40,26,40,80,65,93,69,89,54,82,52,35,39,30,40,23,54,85,85,48,62,33,78,48,70,36,26,42,39,37,18,70,45,70,37,46,43,72,30,87,85,41,77,74,48,76,56,94,39,27,26,39,28,34,48,47,50,39,91,60,23,32,71,80,33,12,76,38,76,46,63,64,50,78,86,52,76,121

InterPro domains:
  IPR000742 EGF-like domain [PS00022] (347-358)
  IPR051495 Epithelial Barrier and Cell Signaling Protein [PTHR13802] (4-366)

Radius of gyration: 33.41 Å; Cα contacts (8 Å, |Δi|>4): 716; chains: 1; bounding box: 87×43×102 Å

Secondary structure (DSSP, 8-s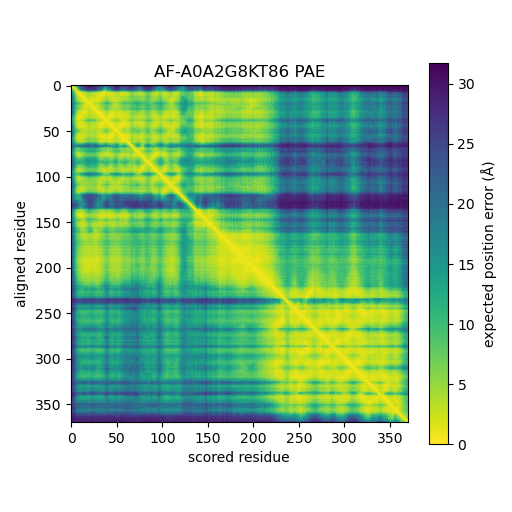tate):
------PPEEEEEEEEEE-TTS-EEEEEEEEEEEEEEETTEEEEEEE-TTSSSEEEEETTEEP--SS--B-SSSSEEEEEEE-TTT--EEEEEEEEETTEEEEEEEEEETTEEEEEEEESS------B-SSS-TTS--GGG------TT--HHHH--TT--PPPHHHHHH-GGGHHHHHHHHHHTTT-HHHHHHHHHH--HHHHHHHHHHHHHHHHHHHHHH----EEEEEEESS--TTS-SEETTTEEEEETT--EEEEEEEE-SSTT---EEEESS--TTEEEETTTEEEE---SSS---EEEEEE-SS-EEEEEEEEEEE--SSEEEEEEEEEEE-SSEEEEEEEE-TTEETTTT-EE--HHHHS--

pLDDT: mean 82.9, std 14.09, range [25.47, 97.25]

Organism: Stichopus japonicus (NCBI:txid307972)